Protein AF-A0A8H3MHK2-F1 (afdb_monomer)

Solvent-accessible surface area (backbone atoms only — not comparable to full-atom values): 34998 Å² total; per-residue (Å²): 134,81,76,45,65,69,56,54,55,50,52,51,35,65,64,42,90,50,75,88,67,29,65,51,75,66,56,52,50,52,53,52,45,52,62,60,56,69,75,76,45,82,77,65,49,65,69,51,60,75,76,54,58,72,66,61,53,51,50,54,53,50,53,48,52,46,55,71,69,40,86,81,88,77,74,94,71,79,96,74,89,84,78,75,95,82,77,90,82,91,84,87,87,88,83,93,84,75,86,73,73,73,72,70,78,79,75,81,85,88,84,83,90,86,86,91,67,88,67,56,64,64,50,50,58,50,51,51,52,49,50,50,52,51,51,54,50,52,52,49,54,49,50,51,51,50,52,52,51,53,51,52,52,54,52,50,52,53,50,52,53,50,49,54,50,51,51,51,52,50,51,52,51,53,50,54,51,49,55,51,52,51,54,50,50,53,52,49,52,52,49,52,51,52,52,52,51,53,51,50,51,52,51,53,50,52,53,53,51,50,53,50,50,54,51,48,52,53,50,51,53,50,51,51,55,49,52,53,51,52,50,52,52,50,50,54,53,49,53,53,46,54,52,51,52,50,54,52,49,54,52,48,54,52,51,52,50,52,49,53,50,53,52,51,52,51,52,50,51,53,54,50,51,56,50,51,52,52,51,51,52,52,51,52,51,50,54,54,50,53,51,52,52,54,51,52,51,51,53,51,53,48,54,51,48,50,52,51,45,53,52,45,49,56,52,42,52,60,47,38,75,73,46,79,81,75,87,88,87,87,84,86,88,86,83,91,78,93,71,90,70,94,62,66,85,82,65,44,71,67,54,53,52,48,50,46,49,51,48,48,50,54,53,75,37,73,87,63,94,54,55,51,68,38,64,69,57,52,52,52,51,33,55,75,67,72,49,89,75,80,84,86,44,76,79,83,37,40,70,60,54,50,48,53,49,52,48,52,53,51,54,50,50,51,54,51,50,57,56,50,59,72,43,67,91,50,95,87,27,54,65,27,44,52,52,52,51,51,51,52,52,46,53,52,47,52,47,45,56,74,76,44,101,68,67,49,69,56,47,53,52,47,49,53,51,51,52,54,53,50,50,54,49,39,75,76,58,46,81,44,63,40,77,48,83,89,79,40,72,42,70,22,67,65,52,52,50,50,31,52,53,51,47,55,52,46,58,68,45,34,47,71,76,48,73,74,60,45,58,59,37,59,54,45,42,49,55,48,53,50,54,53,59,52,56,54,65,67,68,74,76,87,75,95,52,98,83,52,90,66,54,60,60,60,82,68,73,83,75,77,84,80,80,70,89,89,50,100,80,77,80,84,83,88,73,86,67,82,61,76,57,81,123

Foldseek 3Di:
DDDQPVVVVLVVQCVPPDPVSRDDPVVVVVVVCLLVVVVPDPVVPPVVVVVDDPVVVVVSVVSSVSVVPPDDPDDPDDDDDDDDPPDDDDDDDDDDDDPPPVVPVPPPDDDDDDDDDPPVVVVVVVVVVVVVVVVVVVVVVVVVVVVVVVVVVVVVVVVVVVVVVVVVVVVVVVVVVVVVVVVVVVVVVVVVVVVVVVVVVVVVVVVVVVVVVVVVVVVVVVVVVVVVVVVVVVVVVVVVVVVVVVVVVVVVVVVVVVVVVVVVVVVVVVVVVVVVVVVVVVVVVVVVVVVVVVVVVVVVVVVVVVVVVVVVVVVVVVCCVVVVPDDDDDDDDDDDDDDDDPPPPPPDLPVLVVVLVVLLDCLLNDPPDQKDFDVVVLVVLCVVVVHPDDDPDCVVCVVVSSLSSSVVLLVLLVVLVVVLLVDDDDPLSVLSVLVVVLVVVLVVLVVCLVPDDDDVVVSVVVNVVSLVVSLVCCLVPNQAFDQDPPRDTHGRPSLVVSLVVSLVVSVVGMDGNDPVSSVVSSVSSSVSSSSSVSSQRVPPPDDPDPVCPQWTFPWDPDDDDDDDPPDPPDDDDDDGDGDTDGD

Sequence (583 aa):
MDTPQCYIDLMKRCWDDDPLKRPSASEVLDIIKKWIFYSYDNKINEELKRKMNEEELKRNIMDIKEFINAPIGFGYDDFSDQSDSEACYTSRLLNFTSKDLNGILEGSLKLKFLQKDKSVEKQLFKLERIAETYYQSSQNELKEKQFAYQNIQMELINLQQRNSQFEQDNQNLEFNLTVQTEEFAEKENTLQVQITNLQNEKQALANNLAKQLEQNELTTQQFQNQINRLNQEKNSLQDQLIQKETNIQELKDQYENQLIQSQNNHKQMKDENLQLEKVAKTYYQSSQNELKEIQIELQQSKKENDNLYQKNVKLVNQLENLFHQNALPNNELSNYQLGDSNQSYGMDLYNDISILNYSLEKYITDLNQDVIINIEEIKKLLLVYECSTKISSQKDDQLLIQAVLQRYIIETIISHATGYFKSSGQHYHLESDIIKEASSLSKLLINISKYRTGNDKITHAALTKLRKQIYLVLNNCGFANVYGENNTTYEHPFIADCKKKLNNIMNGLRVVVKDQEKIAVENLAATIILDKIFMEKNNLEDIDDEENMYMYVDLCYFPLIGKDLTSDDQKVYIPAKVIVRKI

Radius of gyration: 87.5 Å; Cα contacts (8 Å, |Δi|>4): 209; chains: 1; bounding box: 164×95×257 Å

Organism: NCBI:txid94130

pLDDT: mean 71.97, std 21.06, range [25.48, 98.0]

Secondary structure (DSSP, 8-state):
----HHHHHHHHHHT-SSTTTSPPHHHHHHHHHHHHHTTT-TTTHHHHHTTS-HHHHHHHHHHHHHHHTS--------------TT-----PPP----STTTTSTTSS---------TTHHHHHHHHHHHHHHHHHHHHHHHHHHHHHHHHHHHHHHHHHHHHHHHHHHHHHHHHHHHHHHHHHHHHHHHHHHHHHHHHHHHHHHHHHHHHHHHHHHHHHHHHHHHHHHHHHHHHHHHHHHHHHHHHHHHHHHHHHHHHHHHHHHHHHHHHHHHHHHHHHHHHHHHHHHHHHHHHHHHHHHHHHHHHHHHHHHHHHHHHHHHHTT-------------------TTS-HHHHHHHHHHHHHHHH---SSSEEE-HHHHHHHHHHTT--PPP--TTTTHHHHHHHHHHHHHHHHHHHHHHHTT--SSTT-HHHHHHHHHHHHHHHHHHHHHHS-S-HHHHHHHHHHHHHHHHHHHHHHTTPPEE-GGG-EE--HHHHHHHHHHHHHHHHHEEES-HHHHHHHHHHHHHHHHHHHHHHHH--S----TT-TT--B---------S-TTSSS----------B---

Structure (mmCIF, N/CA/C/O backbone):
data_AF-A0A8H3MHK2-F1
#
_entry.id   AF-A0A8H3MHK2-F1
#
loop_
_atom_site.group_PDB
_atom_site.id
_atom_site.type_symbol
_atom_site.label_atom_id
_atom_site.label_alt_id
_atom_site.label_comp_id
_atom_site.label_asym_id
_atom_site.label_entity_id
_atom_site.label_seq_id
_atom_site.pdbx_PDB_ins_code
_atom_site.Cartn_x
_atom_site.Cartn_y
_atom_site.Cartn_z
_atom_site.occupancy
_atom_site.B_iso_or_equiv
_atom_site.auth_seq_id
_atom_site.auth_comp_id
_atom_site.auth_asym_id
_atom_site.auth_atom_id
_atom_site.pdbx_PDB_model_num
ATOM 1 N N . MET A 1 1 ? -78.264 -27.177 70.716 1.00 46.78 1 MET A N 1
ATOM 2 C CA . MET A 1 1 ? -76.856 -26.969 71.099 1.00 46.78 1 MET A CA 1
ATOM 3 C C . MET A 1 1 ? -76.160 -28.282 70.855 1.00 46.78 1 MET A C 1
ATOM 5 O O . MET A 1 1 ? -76.601 -29.277 71.418 1.00 46.78 1 MET A O 1
ATOM 9 N N . ASP A 1 2 ? -75.159 -28.290 69.986 1.00 58.34 2 ASP A N 1
ATOM 10 C CA . ASP A 1 2 ? -74.443 -29.514 69.638 1.00 58.34 2 ASP A CA 1
ATOM 11 C C . ASP A 1 2 ? -73.336 -29.724 70.675 1.00 58.34 2 ASP A C 1
ATOM 13 O O . ASP A 1 2 ? -72.392 -28.941 70.763 1.00 58.34 2 ASP A O 1
ATOM 17 N N . THR A 1 3 ? -73.508 -30.724 71.543 1.00 67.12 3 THR A N 1
ATOM 18 C CA . THR A 1 3 ? -72.486 -31.117 72.520 1.00 67.12 3 THR A CA 1
ATOM 19 C C . THR A 1 3 ? -71.272 -31.670 71.765 1.00 67.12 3 THR A C 1
ATOM 21 O O . THR A 1 3 ? -71.468 -32.579 70.957 1.00 67.12 3 THR A O 1
ATOM 24 N N . PRO A 1 4 ? -70.040 -31.181 72.021 1.00 73.69 4 PRO A N 1
ATOM 25 C CA . PRO A 1 4 ? -68.843 -31.653 71.324 1.00 73.69 4 PRO A CA 1
ATOM 26 C C . PRO A 1 4 ? -68.690 -33.175 71.387 1.00 73.69 4 PRO A C 1
ATOM 28 O O . PRO A 1 4 ? -68.877 -33.781 72.451 1.00 73.69 4 PRO A O 1
ATOM 31 N N . GLN A 1 5 ? -68.315 -33.797 70.270 1.00 73.19 5 GLN A N 1
ATOM 32 C CA . GLN A 1 5 ? -68.255 -35.254 70.147 1.00 73.19 5 GLN A CA 1
ATOM 33 C C . GLN A 1 5 ? -67.268 -35.876 71.147 1.00 73.19 5 GLN A C 1
ATOM 35 O O . GLN A 1 5 ? -67.560 -36.913 71.744 1.00 73.19 5 GLN A O 1
ATOM 40 N N . CYS A 1 6 ? -66.156 -35.192 71.432 1.00 75.25 6 CYS A N 1
ATOM 41 C CA . CYS A 1 6 ? -65.166 -35.606 72.430 1.00 75.25 6 CYS A CA 1
ATOM 42 C C . CYS A 1 6 ? -65.748 -35.721 73.855 1.00 75.25 6 CYS A C 1
ATOM 44 O O . CYS A 1 6 ? -65.363 -36.612 74.620 1.00 75.25 6 CYS A O 1
ATOM 46 N N . TYR A 1 7 ? -66.722 -34.872 74.205 1.00 80.44 7 TYR A N 1
ATOM 47 C CA . TYR A 1 7 ? -67.425 -34.934 75.485 1.00 80.44 7 TYR A CA 1
ATOM 48 C C . TYR A 1 7 ? -68.434 -36.085 75.507 1.00 80.44 7 TYR A C 1
ATOM 50 O O . TYR A 1 7 ? -68.502 -36.820 76.491 1.00 80.44 7 TYR A O 1
ATOM 58 N N . ILE A 1 8 ? -69.175 -36.288 74.411 1.00 80.50 8 ILE A N 1
ATOM 59 C CA . ILE A 1 8 ? -70.118 -37.409 74.268 1.00 80.50 8 ILE A CA 1
ATOM 60 C C . ILE A 1 8 ? -69.383 -38.752 74.383 1.00 80.50 8 ILE A C 1
ATOM 62 O O . ILE A 1 8 ? -69.857 -39.661 75.065 1.00 80.50 8 ILE A O 1
ATOM 66 N N . ASP A 1 9 ? -68.215 -38.884 73.758 1.00 83.38 9 ASP A N 1
ATOM 67 C CA . ASP A 1 9 ? -67.431 -40.120 73.783 1.00 83.38 9 ASP A CA 1
ATOM 68 C C . ASP A 1 9 ? -66.818 -40.383 75.167 1.00 83.38 9 ASP A C 1
ATOM 70 O O . ASP A 1 9 ? -66.818 -41.526 75.636 1.00 83.38 9 ASP A O 1
ATOM 74 N N . LEU A 1 10 ? -66.369 -39.337 75.875 1.00 85.31 10 LEU A N 1
ATOM 75 C CA . LEU A 1 10 ? -65.944 -39.454 77.274 1.00 85.31 10 LEU A CA 1
ATOM 76 C C . LEU A 1 10 ? -67.116 -39.851 78.184 1.00 85.31 10 LEU A C 1
ATOM 78 O O . LEU A 1 10 ? -66.976 -40.754 79.007 1.00 85.31 10 LEU A O 1
ATOM 82 N N . MET A 1 11 ? -68.281 -39.227 78.005 1.00 86.25 11 MET A N 1
ATOM 83 C CA . MET A 1 11 ? -69.500 -39.519 78.759 1.00 86.25 11 MET A CA 1
ATOM 84 C C . MET A 1 11 ? -69.950 -40.975 78.565 1.00 86.25 11 MET A C 1
ATOM 86 O O . MET A 1 11 ? -70.217 -41.668 79.546 1.00 86.25 11 MET A O 1
ATOM 90 N N . LYS A 1 12 ? -69.945 -41.479 77.323 1.00 86.19 12 LYS A N 1
ATOM 91 C CA . LYS A 1 12 ? -70.241 -42.889 77.018 1.00 86.19 12 LYS A CA 1
ATOM 92 C C . LYS A 1 12 ? -69.265 -43.846 77.700 1.00 86.19 12 LYS A C 1
ATOM 94 O O . LYS A 1 12 ? -69.699 -44.861 78.229 1.00 86.19 12 LYS A O 1
ATOM 99 N N . ARG A 1 13 ? -67.969 -43.516 77.743 1.00 85.06 13 ARG A N 1
ATOM 100 C CA . ARG A 1 13 ? -66.964 -44.320 78.465 1.00 85.06 13 ARG A CA 1
ATOM 101 C C . ARG A 1 13 ? -67.196 -44.320 79.978 1.00 85.06 13 ARG A C 1
ATOM 103 O O . ARG A 1 13 ? -67.016 -45.349 80.618 1.00 85.06 13 ARG A O 1
ATOM 110 N N . CYS A 1 14 ? -67.615 -43.197 80.558 1.00 86.56 14 CYS A N 1
ATOM 111 C CA . CYS A 1 14 ? -67.962 -43.109 81.983 1.00 86.56 14 CYS A CA 1
ATOM 112 C C . CYS A 1 14 ? -69.223 -43.914 82.348 1.00 86.56 14 CYS A C 1
ATOM 114 O O . CYS A 1 14 ? -69.367 -44.337 83.496 1.00 86.56 14 CYS A O 1
ATOM 116 N N . TRP A 1 15 ? -70.111 -44.141 81.378 1.00 86.31 15 TRP A N 1
ATOM 117 C CA . TRP A 1 15 ? -71.356 -44.899 81.525 1.00 86.31 15 TRP A CA 1
ATOM 118 C C . TRP A 1 15 ? -71.308 -46.319 80.945 1.00 86.31 15 TRP A C 1
ATOM 120 O O . TRP A 1 15 ? -72.359 -46.928 80.774 1.00 86.31 15 TRP A O 1
ATOM 130 N N . ASP A 1 16 ? -70.125 -46.876 80.672 1.00 87.81 16 ASP A N 1
ATOM 131 C CA . ASP A 1 16 ? -70.013 -48.265 80.207 1.00 87.81 16 ASP A CA 1
ATOM 132 C C . ASP A 1 16 ? -70.542 -49.235 81.283 1.00 87.81 16 ASP A C 1
ATOM 134 O O . ASP A 1 16 ? -70.227 -49.091 82.465 1.00 87.81 16 ASP A O 1
ATOM 138 N N . ASP A 1 17 ? -71.367 -50.217 80.923 1.00 84.19 17 ASP A N 1
ATOM 139 C CA . ASP A 1 17 ? -71.911 -51.182 81.889 1.00 84.19 17 ASP A CA 1
ATOM 140 C C . ASP A 1 17 ? -70.814 -52.063 82.517 1.00 84.19 17 ASP A C 1
ATOM 142 O O . ASP A 1 17 ? -70.982 -52.532 83.644 1.00 84.19 17 ASP A O 1
ATOM 146 N N . ASP A 1 18 ? -69.676 -52.243 81.832 1.00 82.31 18 ASP A N 1
ATOM 147 C CA . ASP A 1 18 ? -68.496 -52.947 82.338 1.00 82.31 18 ASP A CA 1
ATOM 148 C C . ASP A 1 18 ? -67.613 -52.006 83.190 1.00 82.31 18 ASP A C 1
ATOM 150 O O . ASP A 1 18 ? -66.976 -51.089 82.653 1.00 82.31 18 ASP A O 1
ATOM 154 N N . PRO A 1 19 ? -67.494 -52.225 84.518 1.00 82.88 19 PRO A N 1
ATOM 155 C CA . PRO A 1 19 ? -66.702 -51.364 85.396 1.00 82.88 19 PRO A CA 1
ATOM 156 C C . PRO A 1 19 ? -65.215 -51.289 85.028 1.00 82.88 19 PRO A C 1
ATOM 158 O O . PRO A 1 19 ? -64.564 -50.315 85.394 1.00 82.88 19 PRO A O 1
ATOM 161 N N . LEU A 1 20 ? -64.673 -52.286 84.315 1.00 80.00 20 LEU A N 1
ATOM 162 C CA . LEU A 1 20 ? -63.270 -52.304 83.884 1.00 80.00 20 LEU A CA 1
ATOM 163 C C . LEU A 1 20 ? -63.011 -51.433 82.650 1.00 80.00 20 LEU A C 1
ATOM 165 O O . LEU A 1 20 ? -61.864 -51.081 82.381 1.00 80.00 20 LEU A O 1
ATOM 169 N N . LYS A 1 21 ? -64.060 -51.088 81.894 1.00 82.19 21 LYS A N 1
ATOM 170 C CA . LYS A 1 21 ? -63.974 -50.196 80.727 1.00 82.19 21 LYS A CA 1
ATOM 171 C C . LYS A 1 21 ? -64.205 -48.732 81.084 1.00 82.19 21 LYS A C 1
ATOM 173 O O . LYS A 1 21 ? -63.871 -47.850 80.287 1.00 82.19 21 LYS A O 1
ATOM 178 N N . ARG A 1 22 ? -64.743 -48.467 82.279 1.00 87.75 22 ARG A N 1
ATOM 179 C CA . ARG A 1 22 ? -64.905 -47.108 82.792 1.00 87.75 22 ARG A CA 1
ATOM 180 C C . ARG A 1 22 ? -63.541 -46.501 83.112 1.00 87.75 22 ARG A C 1
ATOM 182 O O . ARG A 1 22 ? -62.745 -47.134 83.805 1.00 87.75 22 ARG A O 1
ATOM 189 N N . PRO A 1 23 ? -63.269 -45.266 82.670 1.00 87.50 23 PRO A N 1
ATOM 190 C CA . PRO A 1 23 ? -62.086 -44.552 83.110 1.00 87.50 23 PRO A CA 1
ATOM 191 C C . PRO A 1 23 ? -62.202 -44.229 84.605 1.00 87.50 23 PRO A C 1
ATOM 193 O O . PRO A 1 23 ? -63.279 -43.927 85.125 1.00 87.50 23 PRO A O 1
ATOM 196 N N . SER A 1 24 ? -61.076 -44.264 85.305 1.00 86.00 24 SER A N 1
ATOM 197 C CA . SER A 1 24 ? -60.976 -43.793 86.683 1.00 86.00 24 SER A CA 1
ATOM 198 C C . SER A 1 24 ? -61.178 -42.276 86.770 1.00 86.00 24 SER A C 1
ATOM 200 O O . SER A 1 24 ? -60.934 -41.535 85.817 1.00 86.00 24 SER A O 1
ATOM 202 N N . ALA A 1 25 ? -61.554 -41.779 87.953 1.00 82.38 25 ALA A N 1
ATOM 203 C CA . ALA A 1 25 ? -61.693 -40.338 88.182 1.00 82.38 25 ALA 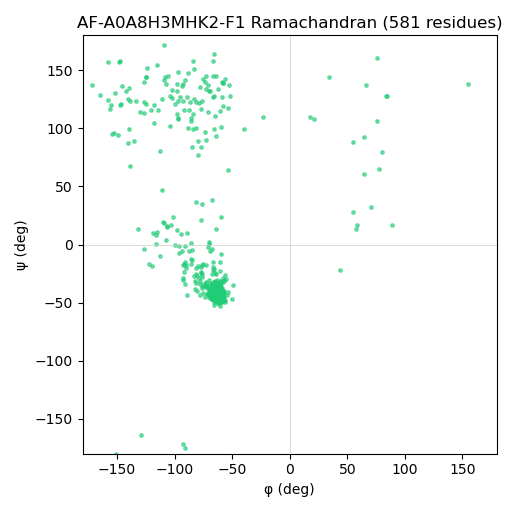A CA 1
ATOM 204 C C . ALA A 1 25 ? -60.394 -39.557 87.885 1.00 82.38 25 ALA A C 1
ATOM 206 O O . ALA A 1 25 ? -60.457 -38.417 87.430 1.00 82.38 25 ALA A O 1
ATOM 207 N N . SER A 1 26 ? -59.223 -40.178 88.089 1.00 75.81 26 SER A N 1
ATOM 208 C CA . SER A 1 26 ? -57.928 -39.584 87.732 1.00 75.81 26 SER A CA 1
ATOM 209 C C . SER A 1 26 ? -57.758 -39.460 86.219 1.00 75.81 26 SER A C 1
ATOM 211 O O . SER A 1 26 ? -57.356 -38.406 85.742 1.00 75.81 26 SER A O 1
ATOM 213 N N . GLU A 1 27 ? -58.109 -40.495 85.452 1.00 79.19 27 GLU A N 1
ATOM 214 C CA . GLU A 1 27 ? -58.007 -40.467 83.987 1.00 79.19 27 GLU A CA 1
ATOM 215 C C . GLU A 1 27 ? -58.971 -39.450 83.371 1.00 79.19 27 GLU A C 1
ATOM 217 O O . GLU A 1 27 ? -58.597 -38.724 82.453 1.00 79.19 27 GLU A O 1
ATOM 222 N N . VAL A 1 28 ? -60.194 -39.348 83.902 1.00 84.25 28 VAL A N 1
ATOM 223 C CA . VAL A 1 28 ? -61.163 -38.317 83.495 1.00 84.25 28 VAL A CA 1
ATOM 224 C C . VAL A 1 28 ? -60.606 -36.919 83.771 1.00 84.25 28 VAL A C 1
ATOM 226 O O . VAL A 1 28 ? -60.647 -36.051 82.898 1.00 84.25 28 VAL A O 1
ATOM 229 N N . LEU A 1 29 ? -60.044 -36.705 84.964 1.00 80.56 29 LEU A N 1
ATOM 230 C CA . LEU A 1 29 ? -59.431 -35.435 85.338 1.00 80.56 29 LEU A CA 1
ATOM 231 C C . LEU A 1 29 ? -58.246 -35.088 84.428 1.00 80.56 29 LEU A C 1
ATOM 233 O O . LEU A 1 29 ? -58.112 -33.934 84.032 1.00 80.56 29 LEU A O 1
ATOM 237 N N . ASP A 1 30 ? -57.414 -36.062 84.065 1.00 77.50 30 ASP A N 1
ATOM 238 C CA . ASP A 1 30 ? -56.274 -35.851 83.172 1.00 77.50 30 ASP A CA 1
ATOM 239 C C . ASP A 1 30 ? -56.712 -35.525 81.737 1.00 77.50 30 ASP A C 1
ATOM 241 O O . ASP A 1 30 ? -56.092 -34.680 81.089 1.00 77.50 30 ASP A O 1
ATOM 245 N N . ILE A 1 31 ? -57.800 -36.129 81.246 1.00 80.94 31 ILE A N 1
ATOM 246 C CA . ILE A 1 31 ? -58.398 -35.802 79.940 1.00 80.94 31 ILE A CA 1
ATOM 247 C C . ILE A 1 31 ? -58.920 -34.359 79.937 1.00 80.94 31 ILE A C 1
ATOM 249 O O . ILE A 1 31 ? -58.571 -33.579 79.053 1.00 80.94 31 ILE A O 1
ATOM 253 N N . ILE A 1 32 ? -59.682 -33.970 80.962 1.00 81.56 32 ILE A N 1
ATOM 254 C CA . ILE A 1 32 ? -60.238 -32.613 81.068 1.00 81.56 32 ILE A CA 1
ATOM 255 C C . ILE A 1 32 ? -59.123 -31.577 81.264 1.00 81.56 32 ILE A C 1
ATOM 257 O O . ILE A 1 32 ? -59.134 -30.525 80.627 1.00 81.56 32 ILE A O 1
ATOM 261 N N . LYS A 1 33 ? -58.110 -31.875 82.088 1.00 74.38 33 LYS A N 1
ATOM 262 C CA . LYS A 1 33 ? -56.927 -31.017 82.241 1.00 74.38 33 LYS A CA 1
ATOM 263 C C . LYS A 1 33 ? -56.196 -30.835 80.917 1.00 74.38 33 LYS A C 1
ATOM 265 O O . LYS A 1 33 ? -55.774 -29.722 80.630 1.00 74.38 33 LYS A O 1
ATOM 270 N N . LYS A 1 34 ? -56.064 -31.881 80.095 1.00 70.50 34 LYS A N 1
ATOM 271 C CA . LYS A 1 34 ? -55.480 -31.743 78.753 1.00 70.50 34 LYS A CA 1
ATOM 272 C C . LYS A 1 34 ? -56.299 -30.786 77.887 1.00 70.50 34 LYS A C 1
ATOM 274 O O . LYS A 1 34 ? -55.699 -29.968 77.208 1.00 70.50 34 LYS A O 1
ATOM 279 N N . TRP A 1 35 ? -57.628 -30.809 77.951 1.00 74.81 35 TRP A N 1
ATOM 280 C CA . TRP A 1 35 ? -58.451 -29.841 77.215 1.00 74.81 35 TRP A CA 1
ATOM 281 C C . TRP A 1 35 ? -58.280 -28.400 77.720 1.00 74.81 35 TRP A C 1
ATOM 283 O O . TRP A 1 35 ? -58.156 -27.487 76.910 1.00 74.81 35 TRP A O 1
ATOM 293 N N . ILE A 1 36 ? -58.209 -28.197 79.042 1.00 65.69 36 ILE A N 1
ATOM 294 C CA . ILE A 1 36 ? -58.132 -26.864 79.668 1.00 65.69 36 ILE A CA 1
ATOM 295 C C . ILE A 1 36 ? -56.723 -26.248 79.580 1.00 65.69 36 ILE A C 1
ATOM 297 O O . ILE A 1 36 ? -56.578 -25.066 79.282 1.00 65.69 36 ILE A O 1
ATOM 301 N N . PHE A 1 37 ? -55.663 -27.020 79.838 1.00 61.06 37 PHE A N 1
ATOM 302 C CA . PHE A 1 37 ? -54.293 -26.495 79.933 1.00 61.06 37 PHE A CA 1
ATOM 303 C C . PHE A 1 37 ? -53.571 -26.384 78.580 1.00 61.06 37 PHE A C 1
ATOM 305 O O . PHE A 1 37 ? -52.601 -25.636 78.482 1.00 61.06 37 PHE A O 1
ATOM 312 N N . TYR A 1 38 ? -54.044 -27.051 77.517 1.00 58.38 38 TYR A N 1
ATOM 313 C CA . TYR A 1 38 ? -53.497 -26.845 76.166 1.00 58.38 38 TYR A CA 1
ATOM 314 C C . TYR A 1 38 ? -53.905 -25.500 75.540 1.00 58.38 38 TYR A C 1
ATOM 316 O O . TYR A 1 38 ? -53.255 -25.067 74.589 1.00 58.38 38 TYR A O 1
ATOM 324 N N . SER A 1 39 ? -54.950 -24.829 76.045 1.00 55.81 39 SER A N 1
ATOM 325 C CA . SER A 1 39 ? -55.466 -23.588 75.449 1.00 55.81 39 SER A CA 1
ATOM 326 C C . SER A 1 39 ? -54.893 -22.295 76.045 1.00 55.81 39 SER A C 1
ATOM 328 O O . SER A 1 39 ? -55.193 -21.230 75.515 1.00 55.81 39 SER A O 1
ATOM 330 N N . TYR A 1 40 ? -54.080 -22.353 77.110 1.00 46.81 40 TYR A N 1
ATOM 331 C CA . TYR A 1 40 ? -53.636 -21.146 77.831 1.00 46.81 40 TYR A CA 1
ATOM 332 C C . TYR A 1 40 ? -52.118 -20.975 78.012 1.00 46.81 40 TYR A C 1
ATOM 334 O O . TYR A 1 40 ? -51.709 -19.919 78.488 1.00 46.81 40 TYR A O 1
ATOM 342 N N . ASP A 1 41 ? -51.265 -21.925 77.600 1.00 44.91 41 ASP A N 1
ATOM 343 C CA . ASP A 1 41 ? -49.820 -21.814 77.861 1.00 44.91 41 ASP A CA 1
ATOM 344 C C . ASP A 1 41 ? -48.928 -22.262 76.681 1.00 44.91 41 ASP A C 1
ATOM 346 O O . ASP A 1 41 ? -48.657 -23.445 76.460 1.00 44.91 41 ASP A O 1
ATOM 350 N N . ASN A 1 42 ? -48.425 -21.296 75.901 1.00 53.50 42 ASN A N 1
ATOM 351 C CA . ASN A 1 42 ? -47.567 -21.547 74.732 1.00 53.50 42 ASN A CA 1
ATOM 352 C C . ASN A 1 42 ? -46.184 -22.137 75.086 1.00 53.50 42 ASN A C 1
ATOM 354 O O . ASN A 1 42 ? -45.508 -22.663 74.201 1.00 53.50 42 ASN A O 1
ATOM 358 N N . LYS A 1 43 ? -45.752 -22.092 76.356 1.00 48.38 43 LYS A N 1
ATOM 359 C CA . LYS A 1 43 ? -44.437 -22.606 76.789 1.00 48.38 43 LYS A CA 1
ATOM 360 C C . LYS A 1 43 ? -44.407 -24.114 77.060 1.00 48.38 43 LYS A C 1
ATOM 362 O O . LYS A 1 43 ? -43.362 -24.728 76.873 1.00 48.38 43 LYS A O 1
ATOM 367 N N . ILE A 1 44 ? -45.538 -24.725 77.422 1.00 46.72 44 ILE A N 1
ATOM 368 C CA . ILE A 1 44 ? -45.661 -26.184 77.640 1.00 46.72 44 ILE A CA 1
ATOM 369 C C . ILE A 1 44 ? -45.683 -26.954 76.296 1.00 46.72 44 ILE A C 1
ATOM 371 O O . ILE A 1 44 ? -45.417 -28.156 76.228 1.00 46.72 44 ILE A O 1
ATOM 375 N N . ASN A 1 45 ? -45.930 -26.239 75.195 1.00 55.12 45 ASN A N 1
ATOM 376 C CA . ASN A 1 45 ? -46.188 -26.791 73.866 1.00 55.12 45 ASN A CA 1
ATOM 377 C C . ASN A 1 45 ? -44.932 -27.371 73.172 1.00 55.12 45 ASN A C 1
ATOM 379 O O . ASN A 1 45 ? -45.026 -28.360 72.452 1.00 55.12 45 ASN A O 1
ATOM 383 N N . GLU A 1 46 ? -43.733 -26.824 73.399 1.00 55.09 46 GLU A N 1
ATOM 384 C CA . GLU A 1 46 ? -42.511 -27.278 72.699 1.00 55.09 46 GLU A CA 1
ATOM 385 C C . GLU A 1 46 ? -41.925 -28.589 73.255 1.00 55.09 46 GLU A C 1
ATOM 387 O O . GLU A 1 46 ? -41.374 -29.400 72.506 1.00 55.09 46 GLU A O 1
ATOM 392 N N . GLU A 1 47 ? -42.072 -28.852 74.556 1.00 52.16 47 GLU A N 1
ATOM 393 C CA . GLU A 1 47 ? -41.521 -30.062 75.182 1.00 52.16 47 GLU A CA 1
ATOM 394 C C . GLU A 1 47 ? -42.431 -31.291 74.986 1.00 52.16 47 GLU A C 1
ATOM 396 O O . GLU A 1 47 ? -41.941 -32.410 74.814 1.00 52.16 47 GLU A O 1
ATOM 401 N N . LEU A 1 48 ? -43.754 -31.085 74.916 1.00 53.75 48 LEU A N 1
ATOM 402 C CA . LEU A 1 48 ? -44.734 -32.134 74.603 1.00 53.75 48 LEU A CA 1
ATOM 403 C C . LEU A 1 48 ? -44.758 -32.499 73.109 1.00 53.75 48 LEU A C 1
ATOM 405 O O . LEU A 1 48 ? -44.851 -33.686 72.785 1.00 53.75 48 LEU A O 1
ATOM 409 N N . LYS A 1 49 ? -44.560 -31.529 72.198 1.00 56.84 49 LYS A N 1
ATOM 410 C CA . LYS A 1 49 ? -44.392 -31.779 70.747 1.00 56.84 49 LYS A CA 1
ATOM 411 C C . LYS A 1 49 ? -43.265 -32.764 70.432 1.00 56.84 49 LYS A C 1
ATOM 413 O O . LYS A 1 49 ? -43.341 -33.479 69.441 1.00 56.84 49 LYS A O 1
ATOM 418 N N . ARG A 1 50 ? -42.224 -32.821 71.270 1.00 55.22 50 ARG A N 1
ATOM 419 C CA . ARG A 1 50 ? -41.092 -33.747 71.101 1.00 55.22 50 ARG A CA 1
ATOM 420 C C . ARG A 1 50 ? -41.397 -35.197 71.490 1.00 55.22 50 ARG A C 1
ATOM 422 O O . ARG A 1 50 ? -40.625 -36.072 71.111 1.00 55.22 50 ARG A O 1
ATOM 429 N N . LYS A 1 51 ? -42.465 -35.459 72.255 1.00 55.25 51 LYS A N 1
ATOM 430 C CA . LYS A 1 51 ? -42.771 -36.788 72.823 1.00 55.25 51 LYS A CA 1
ATOM 431 C C . LYS A 1 51 ? -44.030 -37.455 72.254 1.00 55.25 51 LYS A C 1
ATOM 433 O O . LYS A 1 51 ? -44.230 -38.634 72.521 1.00 55.25 51 LYS A O 1
ATOM 438 N N . MET A 1 52 ? -44.850 -36.744 71.478 1.00 55.16 52 MET A N 1
ATOM 439 C CA . MET A 1 52 ? -46.074 -37.273 70.859 1.00 55.16 52 MET A CA 1
ATOM 440 C C . MET A 1 52 ? -45.925 -37.434 69.343 1.00 55.16 52 MET A C 1
ATOM 442 O O . MET A 1 52 ? -45.338 -36.600 68.659 1.00 55.16 52 MET A O 1
ATOM 446 N N . ASN A 1 53 ? -46.500 -38.504 68.808 1.00 56.56 53 ASN A N 1
ATOM 447 C CA . ASN A 1 53 ? -46.583 -38.797 67.384 1.00 56.56 53 ASN A CA 1
ATOM 448 C C . ASN A 1 53 ? -47.601 -37.870 66.698 1.00 56.56 53 ASN A C 1
ATOM 450 O O . ASN A 1 53 ? -48.637 -37.506 67.256 1.00 56.56 53 ASN A O 1
ATOM 454 N N . GLU A 1 54 ? -47.301 -37.503 65.453 1.00 53.88 54 GLU A N 1
ATOM 455 C CA . GLU A 1 54 ? -47.975 -36.430 64.711 1.00 53.88 54 GLU A CA 1
ATOM 456 C C . GLU A 1 54 ? -49.496 -36.636 64.551 1.00 53.88 54 GLU A C 1
ATOM 458 O O . GLU A 1 54 ? -50.256 -35.670 64.504 1.00 53.88 54 GLU A O 1
ATOM 463 N N . GLU A 1 55 ? -49.964 -37.888 64.518 1.00 59.69 55 GLU A N 1
ATOM 464 C CA . GLU A 1 55 ? -51.395 -38.214 64.449 1.00 59.69 55 GLU A CA 1
ATOM 465 C C . GLU A 1 55 ? -52.151 -37.963 65.758 1.00 59.69 55 GLU A C 1
ATOM 467 O O . GLU A 1 55 ? -53.309 -37.548 65.734 1.00 59.69 55 GLU A O 1
ATOM 472 N N . GLU A 1 56 ? -51.513 -38.195 66.905 1.00 60.09 56 GLU A N 1
ATOM 473 C CA . GLU A 1 56 ? -52.123 -37.976 68.220 1.00 60.09 56 GLU A CA 1
ATOM 474 C C . GLU A 1 56 ? -52.212 -36.479 68.530 1.00 60.09 56 GLU A C 1
ATOM 476 O O . GLU A 1 56 ? -53.219 -36.000 69.050 1.00 60.09 56 GLU A O 1
ATOM 481 N N . LEU A 1 57 ? -51.205 -35.716 68.093 1.00 62.38 57 LEU A N 1
ATOM 482 C CA . LEU A 1 57 ? -51.231 -34.258 68.130 1.00 62.38 57 LEU A CA 1
ATOM 483 C C . LEU A 1 57 ? -52.347 -33.690 67.237 1.00 62.38 57 LEU A C 1
ATOM 485 O O . LEU A 1 57 ? -53.073 -32.793 67.662 1.00 62.38 57 LEU A O 1
ATOM 489 N N . LYS A 1 58 ? -52.532 -34.235 66.025 1.00 61.38 58 LYS A N 1
ATOM 490 C CA . LYS A 1 58 ? -53.609 -33.813 65.109 1.00 61.38 58 LYS A CA 1
ATOM 491 C C . LYS A 1 58 ? -55.004 -34.116 65.664 1.00 61.38 58 LYS A C 1
ATOM 493 O O . LYS A 1 58 ? -55.868 -33.249 65.551 1.00 61.38 58 LYS A O 1
ATOM 498 N N . ARG A 1 59 ? -55.216 -35.281 66.294 1.00 64.94 59 ARG A N 1
ATOM 499 C CA . ARG A 1 59 ? -56.485 -35.622 66.971 1.00 64.94 59 ARG A CA 1
ATOM 500 C C . ARG A 1 59 ? -56.792 -34.664 68.123 1.00 64.94 59 ARG A C 1
ATOM 502 O O . ARG A 1 59 ? -57.839 -34.032 68.116 1.00 64.94 59 ARG A O 1
ATOM 509 N N . ASN A 1 60 ? -55.835 -34.444 69.023 1.00 61.78 60 ASN A N 1
ATOM 510 C CA . ASN A 1 60 ? -56.037 -33.551 70.168 1.00 61.78 60 ASN A CA 1
ATOM 511 C C . ASN A 1 60 ? -56.297 -32.093 69.739 1.00 61.78 60 ASN A C 1
ATOM 513 O O . ASN A 1 60 ? -57.120 -31.413 70.343 1.00 61.78 60 ASN A O 1
ATOM 517 N N . ILE A 1 61 ? -55.648 -31.608 68.671 1.00 63.81 61 ILE A N 1
ATOM 518 C CA . ILE A 1 61 ? -55.916 -30.269 68.114 1.00 63.81 61 ILE A CA 1
ATOM 519 C C . ILE A 1 61 ? -57.322 -30.182 67.494 1.00 63.81 61 ILE A C 1
ATOM 521 O O . ILE A 1 61 ? -57.945 -29.121 67.554 1.00 63.81 61 ILE A O 1
ATOM 525 N N . MET A 1 62 ? -57.821 -31.267 66.892 1.00 62.19 62 MET A N 1
ATOM 526 C CA . MET A 1 62 ? -59.167 -31.326 66.315 1.00 62.19 62 MET A CA 1
ATOM 527 C C . MET A 1 62 ? -60.241 -31.263 67.411 1.00 62.19 62 MET A C 1
ATOM 529 O O . MET A 1 62 ? -61.119 -30.405 67.331 1.00 62.19 62 MET A O 1
ATOM 533 N N . ASP A 1 63 ? -60.083 -32.049 68.480 1.00 63.16 63 ASP A N 1
ATOM 534 C CA . ASP A 1 63 ? -60.999 -32.073 69.631 1.00 63.16 63 ASP A CA 1
ATOM 535 C C . ASP A 1 63 ? -61.035 -30.724 70.380 1.00 63.16 63 ASP A C 1
ATOM 537 O O . ASP A 1 63 ? -62.093 -30.262 70.807 1.00 63.16 63 ASP A O 1
ATOM 541 N N . ILE A 1 64 ? -59.885 -30.046 70.506 1.00 63.69 64 ILE A N 1
ATOM 542 C CA . ILE A 1 64 ? -59.785 -28.718 71.142 1.00 63.69 64 ILE A CA 1
ATOM 543 C C . ILE A 1 64 ? -60.474 -27.640 70.295 1.00 63.69 64 ILE A C 1
ATOM 545 O O . ILE A 1 64 ? -61.154 -26.768 70.838 1.00 63.69 64 ILE A O 1
ATOM 549 N N . LYS A 1 65 ? -60.325 -27.678 68.964 1.00 62.53 65 LYS A N 1
ATOM 550 C CA . LYS A 1 65 ? -61.007 -26.726 68.071 1.00 62.53 65 LYS A CA 1
ATOM 551 C C . LYS A 1 65 ? -62.523 -26.893 68.109 1.00 62.53 65 LYS A C 1
ATOM 553 O O . LYS A 1 65 ? -63.232 -25.895 68.028 1.00 62.53 65 LYS A O 1
ATOM 558 N N . GLU A 1 66 ? -63.015 -28.121 68.240 1.00 62.28 66 GLU A N 1
ATOM 559 C CA . GLU A 1 66 ? -64.442 -28.398 68.416 1.00 62.28 66 GLU A CA 1
ATOM 560 C C . GLU A 1 66 ? -64.964 -27.837 69.751 1.00 62.28 66 GLU A C 1
ATOM 562 O O . GLU A 1 66 ? -66.026 -27.220 69.785 1.00 62.28 66 GLU A O 1
ATOM 567 N N . PHE A 1 67 ? -64.175 -27.949 70.826 1.00 60.34 67 PHE A N 1
ATOM 568 C CA . PHE A 1 67 ? -64.517 -27.408 72.144 1.00 60.34 67 PHE A CA 1
ATOM 569 C C . PHE A 1 67 ? -64.530 -25.868 72.190 1.00 60.34 67 PHE A C 1
ATOM 571 O O . PHE A 1 67 ? -65.448 -25.283 72.756 1.00 60.34 67 PHE A O 1
ATOM 578 N N . ILE A 1 68 ? -63.548 -25.198 71.570 1.00 59.62 68 ILE A N 1
ATOM 579 C CA . ILE A 1 68 ? -63.466 -23.722 71.534 1.00 59.62 68 ILE A CA 1
ATOM 580 C C . ILE A 1 68 ? -64.579 -23.108 70.671 1.00 59.62 68 ILE A C 1
ATOM 582 O O . ILE A 1 68 ? -65.064 -22.020 70.975 1.00 59.62 68 ILE A O 1
ATOM 586 N N . ASN A 1 69 ? -64.986 -23.790 69.598 1.00 54.06 69 ASN A N 1
ATOM 587 C CA . ASN A 1 69 ? -66.008 -23.288 68.676 1.00 54.06 69 ASN A CA 1
ATOM 588 C C . ASN A 1 69 ? -67.448 -23.596 69.125 1.00 54.06 69 ASN A C 1
ATOM 590 O O . ASN A 1 69 ? -68.392 -23.140 68.477 1.00 54.06 69 ASN A O 1
ATOM 594 N N . ALA A 1 70 ? -67.639 -24.350 70.212 1.00 54.69 70 ALA A N 1
ATOM 595 C CA . ALA A 1 70 ? -68.953 -24.546 70.808 1.00 54.69 70 ALA A CA 1
ATOM 596 C C . ALA A 1 70 ? -69.423 -23.229 71.460 1.00 54.69 70 ALA A C 1
ATOM 598 O O . ALA A 1 70 ? -68.649 -22.602 72.184 1.00 54.69 70 ALA A O 1
ATOM 599 N N . PRO A 1 71 ? -70.666 -22.769 71.222 1.00 43.06 71 PRO A N 1
ATOM 600 C CA . PRO A 1 71 ? -71.140 -21.508 71.780 1.00 43.06 71 PRO A CA 1
ATOM 601 C C . PRO A 1 71 ? -71.116 -21.557 73.312 1.00 43.06 71 PRO A C 1
ATOM 603 O O . PRO A 1 71 ? -71.847 -22.323 73.940 1.00 43.06 71 PRO A O 1
ATOM 606 N N . ILE A 1 72 ? -70.266 -20.724 73.911 1.00 42.19 72 ILE A N 1
ATOM 607 C CA . ILE A 1 72 ? -70.114 -20.609 75.358 1.00 42.19 72 ILE A CA 1
ATOM 608 C C . ILE A 1 72 ? -71.230 -19.699 75.887 1.00 42.19 72 ILE A C 1
ATOM 610 O O . ILE A 1 72 ? -71.155 -18.475 75.797 1.00 42.19 72 ILE A O 1
ATOM 614 N N . GLY A 1 73 ? -72.288 -20.296 76.432 1.00 41.53 73 GLY A N 1
ATOM 615 C CA . GLY A 1 73 ? -73.335 -19.579 77.158 1.00 41.53 73 GLY A CA 1
ATOM 616 C C . GLY A 1 73 ? -72.906 -19.257 78.589 1.00 41.53 73 GLY A C 1
ATOM 617 O O . GLY A 1 73 ? -73.354 -19.923 79.514 1.00 41.53 73 GLY A O 1
ATOM 618 N N . PHE A 1 74 ? -72.057 -18.244 78.779 1.00 31.98 74 PHE A N 1
ATOM 619 C CA . PHE A 1 74 ? -71.857 -17.604 80.086 1.00 31.98 74 PHE A CA 1
ATOM 620 C C . PHE A 1 74 ? -72.386 -16.171 80.034 1.00 31.98 74 PHE A C 1
ATOM 622 O O . PHE A 1 74 ? -71.638 -15.214 79.858 1.00 31.98 74 PHE A O 1
ATOM 629 N N . GLY A 1 75 ? -73.704 -16.039 80.177 1.00 30.36 75 GLY A N 1
ATOM 630 C CA . GLY A 1 75 ? -74.311 -14.814 80.678 1.00 30.36 75 GLY A CA 1
ATOM 631 C C . GLY A 1 75 ? -74.308 -14.878 82.200 1.00 30.36 75 GLY A C 1
ATOM 632 O O . GLY A 1 75 ? -75.068 -15.644 82.784 1.00 30.36 75 GLY A O 1
ATOM 633 N N . TYR A 1 76 ? -73.436 -14.102 82.840 1.00 35.09 76 TYR A N 1
ATOM 634 C CA . TYR A 1 76 ? -73.729 -13.605 84.179 1.00 35.09 76 TYR A CA 1
ATOM 635 C C . TYR A 1 76 ? -74.791 -12.528 83.996 1.00 35.09 76 TYR A C 1
ATOM 637 O O . TYR A 1 76 ? -74.428 -11.400 83.705 1.00 35.09 76 TYR A O 1
ATOM 645 N N . ASP A 1 77 ? -76.062 -12.917 84.045 1.00 34.38 77 ASP A N 1
ATOM 646 C CA . ASP A 1 77 ? -77.190 -12.081 84.457 1.00 34.38 77 ASP A CA 1
ATOM 647 C C . ASP A 1 77 ? -78.445 -12.964 84.571 1.00 34.38 77 ASP A C 1
ATOM 649 O O . ASP A 1 77 ? -78.698 -13.834 83.740 1.00 34.38 77 ASP A O 1
ATOM 653 N N . ASP A 1 78 ? -79.193 -12.727 85.646 1.00 33.06 78 ASP A N 1
ATOM 654 C CA . ASP A 1 78 ? -80.486 -13.303 86.025 1.00 33.06 78 ASP A CA 1
ATOM 655 C C . ASP A 1 78 ? -80.584 -14.807 86.340 1.00 33.06 78 ASP A C 1
ATOM 657 O O . ASP A 1 78 ? -80.982 -15.660 85.549 1.00 33.06 78 ASP A O 1
ATOM 661 N N . PHE A 1 79 ? -80.426 -15.086 87.638 1.00 35.62 79 PHE A N 1
ATOM 662 C CA . PHE A 1 79 ? -81.327 -16.009 88.321 1.00 35.62 79 PHE A CA 1
ATOM 663 C C . PHE A 1 79 ? -82.767 -15.477 88.236 1.00 35.62 79 PHE A C 1
ATOM 665 O O . PHE A 1 79 ? -83.157 -14.629 89.035 1.00 35.62 79 PHE A O 1
ATOM 672 N N . SER A 1 80 ? -83.584 -16.018 87.334 1.00 34.31 80 SER A N 1
ATOM 673 C CA . SER A 1 80 ? -85.016 -16.188 87.603 1.00 34.31 80 SER A CA 1
ATOM 674 C C . SER A 1 80 ? -85.632 -17.305 86.752 1.00 34.31 80 SER A C 1
ATOM 676 O O . SER A 1 80 ? -85.664 -17.260 85.530 1.00 34.31 80 SER A O 1
ATOM 678 N N . ASP A 1 81 ? -86.104 -18.323 87.471 1.00 39.53 81 ASP A N 1
ATOM 679 C CA . ASP A 1 81 ? -87.237 -19.194 87.163 1.00 39.53 81 ASP A CA 1
ATOM 680 C C . ASP A 1 81 ? -87.287 -19.944 85.822 1.00 39.53 81 ASP A C 1
ATOM 682 O O . ASP A 1 81 ? -88.016 -19.587 84.902 1.00 39.53 81 ASP A O 1
ATOM 686 N N . GLN A 1 82 ? -86.696 -21.142 85.820 1.00 34.53 82 GLN A N 1
ATOM 687 C CA . GLN A 1 82 ? -87.443 -22.357 85.471 1.00 34.53 82 GLN A CA 1
ATOM 688 C C . GLN A 1 82 ? -86.797 -23.558 86.167 1.00 34.53 82 GLN A C 1
ATOM 690 O O . GLN A 1 82 ? -85.795 -24.111 85.725 1.00 34.53 82 GLN A O 1
ATOM 695 N N . SER A 1 83 ? -87.350 -23.916 87.326 1.00 37.59 83 SER A N 1
ATOM 696 C CA . SER A 1 83 ? -87.057 -25.186 87.980 1.00 37.59 83 SER A CA 1
ATOM 697 C C . SER A 1 83 ? -87.902 -26.276 87.328 1.00 37.59 83 SER A C 1
ATOM 699 O O . SER A 1 83 ? -89.131 -26.187 87.300 1.00 37.59 83 SER A O 1
ATOM 701 N N . ASP A 1 84 ? -87.234 -27.305 86.809 1.00 34.53 84 ASP A N 1
ATOM 702 C CA . ASP A 1 84 ? -87.865 -28.571 86.455 1.00 34.53 84 ASP A CA 1
ATOM 703 C C . ASP A 1 84 ? -88.522 -29.168 87.707 1.00 34.53 84 ASP A C 1
ATOM 705 O O . ASP A 1 84 ? -87.907 -29.314 88.768 1.00 34.53 84 ASP A O 1
ATOM 709 N N . SER A 1 85 ? -89.807 -29.492 87.590 1.00 43.22 85 SER A N 1
ATOM 710 C CA . SER A 1 85 ? -90.709 -29.798 88.699 1.00 43.22 85 SER A CA 1
ATOM 711 C C . SER A 1 85 ? -90.534 -31.191 89.329 1.00 43.22 85 SER A C 1
ATOM 713 O O . SER A 1 85 ? -91.525 -31.779 89.755 1.00 43.22 85 SER A O 1
ATOM 715 N N . GLU A 1 86 ? -89.319 -31.740 89.423 1.00 53.88 86 GLU A N 1
ATOM 716 C CA . GLU A 1 86 ? -89.096 -33.084 89.998 1.00 53.88 86 GLU A CA 1
ATOM 717 C C . GLU A 1 86 ? -87.966 -33.211 91.039 1.00 53.88 86 GLU A C 1
ATOM 719 O O . GLU A 1 86 ? -87.636 -34.321 91.453 1.00 53.88 86 GLU A O 1
ATOM 724 N N . ALA A 1 87 ? -87.426 -32.114 91.582 1.00 36.56 87 ALA A N 1
ATOM 725 C CA . ALA A 1 87 ? -86.418 -32.196 92.650 1.00 36.56 87 ALA A CA 1
ATOM 726 C C . ALA A 1 87 ? -86.884 -31.544 93.966 1.00 36.56 87 ALA A C 1
ATOM 728 O O . ALA A 1 87 ? -86.900 -30.326 94.122 1.00 36.56 87 ALA A O 1
ATOM 729 N N . CYS A 1 88 ? -87.246 -32.373 94.948 1.00 36.44 88 CYS A N 1
ATOM 730 C CA . CYS A 1 88 ? -87.659 -31.949 96.286 1.00 36.44 88 CYS A CA 1
ATOM 731 C C . CYS A 1 88 ? -86.447 -31.901 97.238 1.00 36.44 88 CYS A C 1
ATOM 733 O O . CYS A 1 88 ? -85.902 -32.949 97.576 1.00 36.44 88 CYS A O 1
ATOM 735 N N . TYR A 1 89 ? -86.070 -30.721 97.746 1.00 36.81 89 TYR A N 1
ATOM 736 C CA . TYR A 1 89 ? -85.165 -30.595 98.900 1.00 36.81 89 TYR A CA 1
ATOM 737 C C . TYR A 1 89 ? -85.757 -29.650 99.953 1.00 36.81 89 TYR A C 1
ATOM 739 O O . TYR A 1 89 ? -85.928 -28.455 99.732 1.00 36.81 89 TYR A O 1
ATOM 747 N N . THR A 1 90 ? -86.091 -30.206 101.118 1.00 41.19 90 THR A N 1
ATOM 748 C CA . THR A 1 90 ? -86.639 -29.486 102.273 1.00 41.19 90 THR A CA 1
ATOM 749 C C . THR A 1 90 ? -85.545 -29.140 103.283 1.00 41.19 90 THR A C 1
ATOM 751 O O . THR A 1 90 ? -84.938 -30.049 103.850 1.00 41.19 90 THR A O 1
ATOM 754 N N . SER A 1 91 ? -85.380 -27.863 103.633 1.00 39.19 91 SER A N 1
ATOM 755 C CA . SER A 1 91 ? -84.810 -27.470 104.930 1.00 39.19 91 SER A CA 1
ATOM 756 C C . SER A 1 91 ? -85.447 -26.165 105.434 1.00 39.19 91 SER A C 1
ATOM 758 O O . SER A 1 91 ? -85.469 -25.143 104.756 1.00 39.19 91 SER A O 1
ATOM 760 N N . ARG A 1 92 ? -86.061 -26.232 106.625 1.00 39.41 92 ARG A N 1
ATOM 761 C CA . ARG A 1 92 ? -86.746 -25.121 107.314 1.00 39.41 92 ARG A CA 1
ATOM 762 C C . ARG A 1 92 ? -85.783 -24.420 108.280 1.00 39.41 92 ARG A C 1
ATOM 764 O O . ARG A 1 92 ? -85.102 -25.092 109.049 1.00 39.41 92 ARG A O 1
ATOM 771 N N . LEU A 1 93 ? -85.807 -23.087 108.291 1.00 34.72 93 LEU A N 1
ATOM 772 C CA . LEU A 1 93 ? -85.108 -22.208 109.237 1.00 34.72 93 LEU A CA 1
ATOM 773 C C . LEU A 1 93 ? -86.014 -21.932 110.462 1.00 34.72 93 LEU A C 1
ATOM 775 O O . LEU A 1 93 ? -87.164 -21.529 110.289 1.00 34.72 93 LEU A O 1
ATOM 779 N N . LEU A 1 94 ? -85.531 -22.160 111.690 1.00 39.22 94 LEU A N 1
ATOM 780 C CA . LEU A 1 94 ? -86.259 -21.904 112.949 1.00 39.22 94 LEU A CA 1
ATOM 781 C C . LEU A 1 94 ? -85.838 -20.551 113.550 1.00 39.22 94 LEU A C 1
ATOM 783 O O . LEU A 1 94 ? -84.645 -20.300 113.688 1.00 39.22 94 LEU A O 1
ATOM 787 N N . ASN A 1 95 ? -86.802 -19.710 113.947 1.00 34.62 95 ASN A N 1
ATOM 788 C CA . ASN A 1 95 ? -86.567 -18.386 114.539 1.00 34.62 95 ASN A CA 1
ATOM 789 C C . ASN A 1 95 ? -87.274 -18.286 115.909 1.00 34.62 95 ASN A C 1
ATOM 791 O O . ASN A 1 95 ? -88.490 -18.460 115.984 1.00 34.62 95 ASN A O 1
ATOM 795 N N . PHE A 1 96 ? -86.523 -18.029 116.988 1.00 31.53 96 PHE A N 1
ATOM 796 C CA . PHE A 1 96 ? -87.023 -17.947 118.370 1.00 31.53 96 PHE A CA 1
ATOM 797 C C . PHE A 1 96 ? -87.115 -16.493 118.854 1.00 31.53 96 PHE A C 1
ATOM 799 O O . PHE A 1 96 ? -86.120 -15.921 119.289 1.00 31.53 96 PHE A O 1
ATOM 806 N N . THR A 1 97 ? -88.320 -15.926 118.861 1.00 45.53 97 THR A N 1
ATOM 807 C CA . THR A 1 97 ? -88.682 -14.742 119.660 1.00 45.53 97 THR A CA 1
ATOM 808 C C . THR A 1 97 ? -90.166 -14.827 120.044 1.00 45.53 97 THR A C 1
ATOM 810 O O . THR A 1 97 ? -91.037 -14.422 119.279 1.00 45.53 97 THR A O 1
ATOM 813 N N . SER A 1 98 ? -90.492 -15.355 121.232 1.00 44.72 98 SER A N 1
ATOM 814 C CA . SER A 1 98 ? -91.849 -15.245 121.793 1.00 44.72 98 SER A CA 1
ATOM 815 C C . SER A 1 98 ? -91.847 -14.633 123.192 1.00 44.72 98 SER A C 1
ATOM 817 O O . SER A 1 98 ? -90.936 -14.797 124.000 1.00 44.72 98 SER A O 1
ATOM 819 N N . LYS A 1 99 ? -92.905 -13.857 123.413 1.00 48.28 99 LYS A N 1
ATOM 820 C CA . LYS A 1 99 ? -93.217 -12.893 124.476 1.00 48.28 99 LYS A CA 1
ATOM 821 C C . LYS A 1 99 ? -93.357 -13.484 125.893 1.00 48.28 99 LYS A C 1
ATOM 823 O O . LYS A 1 99 ? -93.831 -12.786 126.785 1.00 48.28 99 LYS A O 1
ATOM 828 N N . ASP A 1 100 ? -92.933 -14.724 126.120 1.00 50.88 100 ASP A N 1
ATOM 829 C CA . ASP A 1 100 ? -93.334 -15.525 127.287 1.00 50.88 100 ASP A CA 1
ATOM 830 C C . ASP A 1 100 ? -92.413 -15.387 128.515 1.00 50.88 100 ASP A C 1
ATOM 832 O O . ASP A 1 100 ? -92.696 -15.942 129.574 1.00 50.88 100 ASP A O 1
ATOM 836 N N . LEU A 1 101 ? -91.337 -14.594 128.429 1.00 44.66 101 LEU A N 1
ATOM 837 C CA . LEU A 1 101 ? -90.396 -14.385 129.543 1.00 44.66 101 LEU A CA 1
ATOM 838 C C . LEU A 1 101 ? -90.748 -13.205 130.470 1.00 44.66 101 LEU A C 1
ATOM 840 O O . LEU A 1 101 ? -90.302 -13.188 131.615 1.00 44.66 101 LEU A O 1
ATOM 844 N N . ASN A 1 102 ? -91.598 -12.263 130.044 1.00 47.28 102 ASN A N 1
ATOM 845 C CA . ASN A 1 102 ? -91.976 -11.106 130.876 1.00 47.28 102 ASN A CA 1
ATOM 846 C C . ASN A 1 102 ? -93.183 -11.350 131.802 1.00 47.28 102 ASN A C 1
ATOM 848 O O . ASN A 1 102 ? -93.475 -10.506 132.640 1.00 47.28 102 ASN A O 1
ATOM 852 N N . GLY A 1 103 ? -93.859 -12.502 131.707 1.00 50.00 103 GLY A N 1
ATOM 853 C CA . GLY A 1 103 ? -94.991 -12.852 132.581 1.00 50.00 103 GLY A CA 1
ATOM 854 C C . GLY A 1 103 ? -94.606 -13.491 133.923 1.00 50.00 103 GLY A C 1
ATOM 855 O O . GLY A 1 103 ? -95.442 -13.590 134.815 1.00 50.00 103 GLY A O 1
ATOM 856 N N . ILE A 1 104 ? -93.350 -13.922 134.094 1.00 50.59 104 ILE A N 1
ATOM 857 C CA . ILE A 1 104 ? -92.899 -14.672 135.285 1.00 50.59 104 ILE A CA 1
ATOM 858 C C . ILE A 1 104 ? -92.325 -13.742 136.375 1.00 50.59 104 ILE A C 1
ATOM 860 O O . ILE A 1 104 ? -92.277 -14.110 137.548 1.00 50.59 104 ILE A O 1
ATOM 864 N N . LEU A 1 105 ? -91.957 -12.504 136.031 1.00 46.47 105 LEU A N 1
ATOM 865 C CA . LEU A 1 105 ? -91.301 -11.560 136.948 1.00 46.47 105 LEU A CA 1
ATOM 866 C C . LEU A 1 105 ? -92.258 -10.728 137.826 1.00 46.47 105 LEU A C 1
ATOM 868 O O . LEU A 1 105 ? -91.809 -10.145 138.808 1.00 46.47 105 LEU A O 1
ATOM 872 N N . GLU A 1 106 ? -93.567 -10.716 137.551 1.00 42.75 106 GLU A N 1
ATOM 873 C CA . GLU A 1 106 ? -94.549 -9.893 138.290 1.00 42.75 106 GLU A 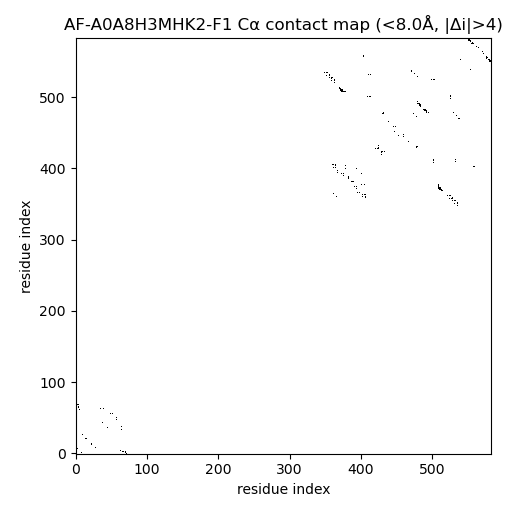CA 1
ATOM 874 C C . GLU A 1 106 ? -95.353 -10.659 139.368 1.00 42.75 106 GLU A C 1
ATOM 876 O O . GLU A 1 106 ? -96.165 -10.076 140.086 1.00 42.75 106 GLU A O 1
ATOM 881 N N . GLY A 1 107 ? -95.113 -11.966 139.533 1.00 43.41 107 GLY A N 1
ATOM 882 C CA . GLY A 1 107 ? -95.924 -12.853 140.382 1.00 43.41 107 GLY A CA 1
ATOM 883 C C . GLY A 1 107 ? -95.427 -13.119 141.810 1.00 43.41 107 GLY A C 1
ATOM 884 O O . GLY A 1 107 ? -96.096 -13.850 142.538 1.00 43.41 107 GLY A O 1
ATOM 885 N N . SER A 1 108 ? -94.280 -12.585 142.246 1.00 40.50 108 SER A N 1
ATOM 886 C CA . SER A 1 108 ? -93.576 -13.145 143.416 1.00 40.50 108 SER A CA 1
ATOM 887 C C . SER A 1 108 ? -93.367 -12.251 144.643 1.00 40.50 108 SER A C 1
ATOM 889 O O . SER A 1 108 ? -92.708 -12.714 145.567 1.00 40.50 108 SER A O 1
ATOM 891 N N . LEU A 1 109 ? -93.964 -11.055 144.782 1.00 35.78 109 LEU A N 1
ATOM 892 C CA . LEU A 1 109 ? -93.846 -10.297 146.050 1.00 35.78 109 LEU A CA 1
ATOM 893 C C . LEU A 1 109 ? -95.140 -9.602 146.521 1.00 35.78 109 LEU A C 1
ATOM 895 O O . LEU A 1 109 ? -95.228 -8.382 146.643 1.00 35.78 109 LEU A O 1
ATOM 899 N N . LYS A 1 110 ? -96.134 -10.415 146.901 1.00 38.88 110 LYS A N 1
ATOM 900 C CA . LYS A 1 110 ? -97.148 -10.073 147.918 1.00 38.88 110 LYS A CA 1
ATOM 901 C C . LYS A 1 110 ? -97.442 -11.297 148.793 1.00 38.88 110 LYS A C 1
ATOM 903 O O . LYS A 1 110 ? -98.400 -12.014 148.547 1.00 38.88 110 LYS A O 1
ATOM 908 N N . LEU A 1 111 ? -96.668 -11.493 149.859 1.00 40.44 111 LEU A N 1
ATOM 909 C CA . LEU A 1 111 ? -97.118 -12.211 151.057 1.00 40.44 111 LEU A CA 1
ATOM 910 C C . LEU A 1 111 ? -96.536 -11.517 152.296 1.00 40.44 111 LEU A C 1
ATOM 912 O O . LEU A 1 111 ? -95.378 -11.114 152.334 1.00 40.44 111 LEU A O 1
ATOM 916 N N . LYS A 1 112 ? -97.415 -11.283 153.265 1.00 43.47 112 LYS A N 1
ATOM 917 C CA . LYS A 1 112 ? -97.299 -10.349 154.386 1.00 43.47 112 LYS A CA 1
ATOM 918 C C . LYS A 1 112 ? -97.096 -11.139 155.695 1.00 43.47 112 LYS A C 1
ATOM 920 O O . LYS A 1 112 ? -97.771 -12.141 155.882 1.00 43.47 112 LYS A O 1
ATOM 925 N N . PHE A 1 113 ? -96.286 -10.573 156.603 1.00 37.06 113 PHE A N 1
ATOM 926 C CA . PHE A 1 113 ? -96.279 -10.723 158.079 1.00 37.06 113 PHE A CA 1
ATOM 927 C C . PHE A 1 113 ? -95.715 -12.009 158.741 1.00 37.06 113 PHE A C 1
ATOM 929 O O . PHE A 1 113 ? -96.409 -13.011 158.818 1.00 37.06 113 PHE A O 1
ATOM 936 N N . LEU A 1 114 ? -94.516 -11.940 159.362 1.00 37.56 114 LEU A N 1
ATOM 937 C CA . LEU A 1 114 ? -94.249 -11.741 160.816 1.00 37.56 114 LEU A CA 1
ATOM 938 C C . LEU A 1 114 ? -92.880 -12.308 161.282 1.00 37.56 114 LEU A C 1
ATOM 940 O O . LEU A 1 114 ? -92.521 -13.436 160.983 1.00 37.56 114 LEU A O 1
ATOM 944 N N . GLN A 1 115 ? -92.226 -11.507 162.136 1.00 38.97 115 GLN A N 1
ATOM 945 C CA . GLN A 1 115 ? -91.125 -11.780 163.084 1.00 38.97 115 GLN A CA 1
ATOM 946 C C . GLN A 1 115 ? -89.655 -11.790 162.604 1.00 38.97 115 GLN A C 1
ATOM 948 O O . GLN A 1 115 ? -89.253 -12.420 161.636 1.00 38.97 115 GLN A O 1
ATOM 953 N N . LYS A 1 116 ? -88.872 -10.988 163.346 1.00 46.38 116 LYS A N 1
ATOM 954 C CA . LYS A 1 116 ? -87.468 -10.596 163.166 1.00 46.38 116 LYS A CA 1
ATOM 955 C C . LYS A 1 116 ? -86.517 -11.747 163.479 1.00 46.38 116 LYS A C 1
ATOM 957 O O . LYS A 1 116 ? -86.577 -12.267 164.589 1.00 46.38 116 LYS A O 1
ATOM 962 N N . ASP A 1 117 ? -85.539 -11.975 162.604 1.00 41.31 117 ASP A N 1
ATOM 963 C CA . ASP A 1 117 ? -84.314 -12.675 162.989 1.00 41.31 117 ASP A CA 1
ATOM 964 C C . ASP A 1 117 ? -83.064 -12.054 162.334 1.00 41.31 117 ASP A C 1
ATOM 966 O O . ASP A 1 117 ? -82.982 -11.889 161.116 1.00 41.31 117 ASP A O 1
ATOM 970 N N . LYS A 1 118 ? -82.076 -11.680 163.160 1.00 53.47 118 LYS A N 1
ATOM 971 C CA . LYS A 1 118 ? -80.864 -10.899 162.803 1.00 53.47 118 LYS A CA 1
ATOM 972 C C . LYS A 1 118 ? -79.850 -11.670 161.934 1.00 53.47 118 LYS A C 1
ATOM 974 O O . LYS A 1 118 ? -78.778 -11.154 161.622 1.00 53.47 118 LYS A O 1
ATOM 979 N N . SER A 1 119 ? -80.167 -12.905 161.551 1.00 52.09 119 SER A N 1
ATOM 980 C CA . SER A 1 119 ? -79.302 -13.787 160.757 1.00 52.09 119 SER A CA 1
ATOM 981 C C . SER A 1 119 ? -79.353 -13.485 159.247 1.00 52.09 119 SER A C 1
ATOM 983 O O . SER A 1 119 ? -78.337 -13.578 158.555 1.00 52.09 119 SER A O 1
ATOM 985 N N . VAL A 1 120 ? -80.514 -13.050 158.739 1.00 56.38 120 VAL A N 1
ATOM 986 C CA . VAL A 1 120 ? -80.774 -12.886 157.294 1.00 56.38 120 VAL A CA 1
ATOM 987 C C . VAL A 1 120 ? -80.151 -11.602 156.727 1.00 56.38 120 VAL A C 1
ATOM 989 O O . VAL A 1 120 ? -79.622 -11.605 155.619 1.00 56.38 120 VAL A O 1
ATOM 992 N N . GLU A 1 121 ? -80.101 -10.524 157.513 1.00 55.31 121 GLU A N 1
ATOM 993 C CA . GLU A 1 121 ? -79.552 -9.218 157.101 1.00 55.31 121 GLU A CA 1
ATOM 994 C C . GLU A 1 121 ? -78.045 -9.300 156.773 1.00 55.31 121 GLU A C 1
ATOM 996 O O . GLU A 1 121 ? -77.555 -8.688 155.824 1.00 55.31 121 GLU A O 1
ATOM 1001 N N . LYS A 1 122 ? -77.307 -10.165 157.486 1.00 60.78 122 LYS A N 1
ATOM 1002 C CA . LYS A 1 122 ? -75.874 -10.411 157.251 1.00 60.78 122 LYS A CA 1
ATOM 1003 C C . LYS A 1 122 ? -75.611 -11.303 156.030 1.00 60.78 122 LYS A C 1
ATOM 1005 O O . LYS A 1 122 ? -74.519 -11.244 155.465 1.00 60.78 122 LYS A O 1
ATOM 1010 N N . GLN A 1 123 ? -76.572 -12.144 155.637 1.00 62.28 123 GLN A N 1
ATOM 1011 C CA . GLN A 1 123 ? -76.490 -12.959 154.419 1.00 62.28 123 GLN A CA 1
ATOM 1012 C C . GLN A 1 123 ? -76.859 -12.143 153.175 1.00 62.28 123 GLN A C 1
ATOM 1014 O O . GLN A 1 123 ? -76.164 -12.241 152.166 1.00 62.28 123 GLN A O 1
ATOM 1019 N N . LEU A 1 124 ? -77.877 -11.282 153.275 1.00 59.22 124 LEU A N 1
ATOM 1020 C CA . LEU A 1 124 ? -78.307 -10.397 152.191 1.00 59.22 124 LEU A CA 1
ATOM 1021 C C . LEU A 1 124 ? -77.196 -9.409 151.796 1.00 59.22 124 LEU A C 1
ATOM 1023 O O . LEU A 1 124 ? -76.851 -9.315 150.624 1.00 59.22 124 LEU A O 1
ATOM 1027 N N . PHE A 1 125 ? -76.530 -8.792 152.778 1.00 66.25 125 PHE A N 1
ATOM 1028 C CA . PHE A 1 125 ? -75.396 -7.888 152.537 1.00 66.25 125 PHE A CA 1
ATOM 1029 C C . PHE A 1 125 ? -74.181 -8.586 151.887 1.00 66.25 125 PHE A C 1
ATOM 1031 O O . PHE A 1 125 ? -73.425 -7.978 151.128 1.00 66.25 125 PHE A O 1
ATOM 1038 N N . LYS A 1 126 ? -73.976 -9.886 152.158 1.00 72.25 126 LYS A N 1
ATOM 1039 C CA . LYS A 1 126 ? -72.933 -10.686 151.487 1.00 72.25 126 LYS A CA 1
ATOM 1040 C C . LYS A 1 126 ? -73.285 -10.961 150.027 1.00 72.25 126 LYS A C 1
ATOM 1042 O O . LYS A 1 126 ? -72.404 -10.865 149.179 1.00 72.25 126 LYS A O 1
ATOM 1047 N N . LEU A 1 127 ? -74.543 -11.301 149.748 1.00 69.88 127 LEU A N 1
ATOM 1048 C CA . LEU A 1 127 ? -75.030 -11.555 148.391 1.00 69.88 127 LEU A CA 1
ATOM 1049 C C . LEU A 1 127 ? -75.002 -10.287 147.533 1.00 69.88 127 LEU A C 1
ATOM 1051 O O . LEU A 1 127 ? -74.577 -10.349 146.386 1.00 69.88 127 LEU A O 1
ATOM 1055 N N . GLU A 1 128 ? -75.362 -9.139 148.104 1.00 72.19 128 GLU A N 1
ATOM 1056 C CA . GLU A 1 128 ? -75.319 -7.841 147.425 1.00 72.19 128 GLU A CA 1
ATOM 1057 C C . GLU A 1 128 ? -73.881 -7.444 147.055 1.00 72.19 128 GLU A C 1
ATOM 1059 O O . GLU A 1 128 ? -73.612 -7.086 145.911 1.00 72.19 128 GLU A O 1
ATOM 1064 N N . ARG A 1 129 ? -72.912 -7.642 147.964 1.00 71.69 129 ARG A N 1
ATOM 1065 C CA . ARG A 1 129 ? -71.486 -7.465 147.635 1.00 71.69 129 ARG A CA 1
ATOM 1066 C C . ARG A 1 129 ? -70.997 -8.409 146.538 1.00 71.69 129 ARG A C 1
ATOM 1068 O O . ARG A 1 129 ? -70.179 -7.984 145.728 1.00 71.69 129 ARG A O 1
ATOM 1075 N N . ILE A 1 130 ? -71.453 -9.665 146.523 1.00 75.81 130 ILE A N 1
ATOM 1076 C CA . ILE A 1 130 ? -71.091 -10.636 145.477 1.00 75.81 130 ILE A CA 1
ATOM 1077 C C . ILE A 1 130 ? -71.665 -10.193 144.125 1.00 75.81 130 ILE A C 1
ATOM 1079 O O . ILE A 1 130 ? -70.928 -10.177 143.138 1.00 75.81 130 ILE A O 1
ATOM 1083 N N . ALA A 1 131 ? -72.937 -9.787 144.084 1.00 73.75 131 ALA A N 1
ATOM 1084 C CA . ALA A 1 131 ? -73.594 -9.294 142.876 1.00 73.75 131 ALA A CA 1
ATOM 1085 C C . ALA A 1 131 ? -72.911 -8.030 142.329 1.00 73.75 131 ALA A C 1
ATOM 1087 O O . ALA A 1 131 ? -72.627 -7.966 141.136 1.00 73.75 131 ALA A O 1
ATOM 1088 N N . GLU A 1 132 ? -72.550 -7.082 143.200 1.00 78.25 132 GLU A N 1
ATOM 1089 C CA . GLU A 1 132 ? -71.795 -5.881 142.825 1.00 78.25 132 GLU A CA 1
ATOM 1090 C C . GLU A 1 132 ? -70.417 -6.248 142.253 1.00 78.25 132 GLU A C 1
ATOM 1092 O O . GLU A 1 132 ? -70.047 -5.776 141.182 1.00 78.25 132 GLU A O 1
ATOM 1097 N N . THR A 1 133 ? -69.664 -7.155 142.893 1.00 77.62 133 THR A N 1
ATOM 1098 C CA . THR A 1 133 ? -68.367 -7.600 142.345 1.00 77.62 133 THR A CA 1
ATOM 1099 C C . THR A 1 133 ? -68.504 -8.301 140.995 1.00 77.62 133 THR A C 1
ATOM 1101 O O . THR A 1 133 ? -67.676 -8.074 140.115 1.00 77.62 133 THR A O 1
ATOM 1104 N N . TYR A 1 134 ? -69.555 -9.103 140.798 1.00 78.88 134 TYR A N 1
ATOM 1105 C CA . TYR A 1 134 ? -69.835 -9.760 139.519 1.00 78.88 134 TYR A CA 1
ATOM 1106 C C . TYR A 1 134 ? -70.186 -8.745 138.427 1.00 78.88 134 TYR A C 1
ATOM 1108 O O . TYR A 1 134 ? -69.670 -8.828 137.314 1.00 78.88 134 TYR A O 1
ATOM 1116 N N . TYR A 1 135 ? -71.025 -7.760 138.753 1.00 78.44 135 TYR A N 1
ATOM 1117 C CA . TYR A 1 135 ? -71.414 -6.697 137.832 1.00 78.44 135 TYR A CA 1
ATOM 1118 C C . TYR A 1 135 ? -70.212 -5.836 137.426 1.00 78.44 135 TYR A C 1
ATOM 1120 O O . TYR A 1 135 ? -69.991 -5.610 136.237 1.00 78.44 135 TYR A O 1
ATOM 1128 N N . GLN A 1 136 ? -69.380 -5.429 138.390 1.00 78.94 136 GLN A N 1
ATOM 1129 C CA . GLN A 1 136 ? -68.158 -4.666 138.122 1.00 78.94 136 GLN A CA 1
ATOM 1130 C C . GLN A 1 136 ? -67.141 -5.478 137.301 1.00 78.94 136 GLN A C 1
ATOM 1132 O O . GLN A 1 136 ? -66.535 -4.938 136.377 1.00 78.94 136 GLN A O 1
ATOM 1137 N N . SER A 1 137 ? -66.991 -6.782 137.571 1.00 84.06 137 SER A N 1
ATOM 1138 C CA . SER A 1 137 ? -66.141 -7.681 136.772 1.00 84.06 137 SER A CA 1
ATOM 1139 C C . SER A 1 137 ? -66.624 -7.780 135.325 1.00 84.06 137 SER A C 1
ATOM 1141 O O . SER A 1 137 ? -65.833 -7.623 134.400 1.00 84.06 137 SER A O 1
ATOM 1143 N N . SER A 1 138 ? -67.930 -7.970 135.117 1.00 80.06 138 SER A N 1
ATOM 1144 C CA . SER A 1 138 ? -68.525 -8.060 133.780 1.00 80.06 138 SER A CA 1
ATOM 1145 C C . SER A 1 138 ? -68.417 -6.741 133.002 1.00 80.06 138 SER A C 1
ATOM 1147 O O . SER A 1 138 ? -68.123 -6.749 131.807 1.00 80.06 138 SER A O 1
ATOM 1149 N N . GLN A 1 139 ? -68.577 -5.596 133.674 1.00 79.94 139 GLN A N 1
ATOM 1150 C CA . GLN A 1 139 ? -68.367 -4.274 133.074 1.00 79.94 139 GLN A CA 1
ATOM 1151 C C . GLN A 1 139 ? -66.899 -4.027 132.696 1.00 79.94 139 GLN A C 1
ATOM 1153 O O . GLN A 1 139 ? -66.627 -3.413 131.664 1.00 79.94 139 GLN A O 1
ATOM 1158 N N . ASN A 1 140 ? -65.946 -4.511 133.496 1.00 83.50 140 ASN A N 1
ATOM 1159 C CA . ASN A 1 140 ? -64.524 -4.423 133.168 1.00 83.50 140 ASN A CA 1
ATOM 1160 C C . ASN A 1 140 ? -64.160 -5.321 131.977 1.00 83.50 140 ASN A C 1
ATOM 1162 O O . ASN A 1 140 ? -63.527 -4.833 131.046 1.00 83.50 140 ASN A O 1
ATOM 116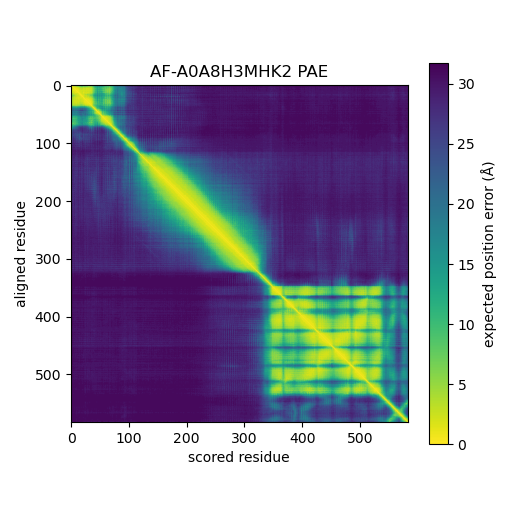6 N N . GLU A 1 141 ? -64.644 -6.567 131.932 1.00 85.06 141 GLU A N 1
ATOM 1167 C CA . GLU A 1 141 ? -64.479 -7.446 130.762 1.00 85.06 141 GLU A CA 1
ATOM 1168 C C . GLU A 1 141 ? -65.090 -6.839 129.490 1.00 85.06 141 GLU A C 1
ATOM 1170 O O . GLU A 1 141 ? -64.521 -6.947 128.402 1.00 85.06 141 GLU A O 1
ATOM 1175 N N . LEU A 1 142 ? -66.251 -6.182 129.603 1.00 83.56 142 LEU A N 1
ATOM 1176 C CA . LEU A 1 142 ? -66.882 -5.495 128.477 1.00 83.56 142 LEU A CA 1
ATOM 1177 C C . LEU A 1 142 ? -66.021 -4.325 127.982 1.00 83.56 142 LEU A C 1
ATOM 1179 O O . LEU A 1 142 ? -65.821 -4.193 126.775 1.00 83.56 142 LEU A O 1
ATOM 1183 N N . LYS A 1 143 ? -65.469 -3.515 128.894 1.00 86.25 143 LYS A N 1
ATOM 1184 C CA . LYS A 1 143 ? -64.540 -2.425 128.553 1.00 86.25 143 LYS A CA 1
ATOM 1185 C C . LYS A 1 143 ? -63.266 -2.950 127.895 1.00 86.25 143 LYS A C 1
ATOM 1187 O O . LYS A 1 143 ? -62.847 -2.388 126.890 1.00 86.25 143 LYS A O 1
ATOM 1192 N N . GLU A 1 144 ? -62.677 -4.027 128.409 1.00 87.88 144 GLU A N 1
ATOM 1193 C CA . GLU A 1 144 ? -61.496 -4.666 127.812 1.00 87.88 144 GLU A CA 1
ATOM 1194 C C . GLU A 1 144 ? -61.778 -5.160 126.390 1.00 87.88 144 GLU A C 1
ATOM 1196 O O . GLU A 1 144 ? -61.003 -4.883 125.475 1.00 87.88 144 GLU A O 1
ATOM 1201 N N . LYS A 1 145 ? -62.927 -5.812 126.167 1.00 90.56 145 LYS A N 1
ATOM 1202 C CA . LYS A 1 145 ? -63.367 -6.215 124.821 1.00 90.56 145 LYS A CA 1
ATOM 1203 C C . LYS A 1 145 ? -63.587 -5.015 123.904 1.00 90.56 145 LYS A C 1
ATOM 1205 O O . LYS A 1 145 ? -63.257 -5.085 122.724 1.00 90.56 145 LYS A O 1
ATOM 1210 N N . GLN A 1 146 ? -64.115 -3.913 124.430 1.00 88.94 146 GLN A N 1
ATOM 1211 C CA . GLN A 1 146 ? -64.349 -2.691 123.665 1.00 88.94 146 GLN A CA 1
ATOM 1212 C C . GLN A 1 146 ? -63.030 -2.007 123.267 1.00 88.94 146 GLN A C 1
ATOM 1214 O O . GLN A 1 146 ? -62.887 -1.599 122.116 1.00 88.94 146 GLN A O 1
ATOM 1219 N N . PHE A 1 147 ? -62.041 -1.968 124.166 1.00 90.81 147 PHE A N 1
ATOM 1220 C CA . PHE A 1 147 ? -60.676 -1.529 123.855 1.00 90.81 147 PHE A CA 1
ATOM 1221 C C . PHE A 1 147 ? -59.995 -2.448 122.833 1.00 90.81 147 PHE A C 1
ATOM 1223 O O . PHE A 1 147 ? -59.397 -1.963 121.875 1.00 90.81 147 PHE A O 1
ATOM 1230 N N . ALA A 1 148 ? -60.120 -3.771 122.986 1.00 91.25 148 ALA A N 1
ATOM 1231 C CA . ALA A 1 148 ? -59.580 -4.733 122.026 1.00 91.25 148 ALA A CA 1
ATOM 1232 C C . ALA A 1 148 ? -60.200 -4.550 120.630 1.00 91.25 148 ALA A C 1
ATOM 1234 O O . ALA A 1 148 ? -59.483 -4.537 119.633 1.00 91.25 148 ALA A O 1
ATOM 1235 N N . TYR A 1 149 ? -61.516 -4.332 120.557 1.00 88.38 149 TYR A N 1
ATOM 1236 C CA . TYR A 1 149 ? -62.216 -4.050 119.305 1.00 88.38 149 TYR A CA 1
ATOM 1237 C C . TYR A 1 149 ? -61.741 -2.742 118.655 1.00 88.38 149 TYR A C 1
ATOM 1239 O O . TYR A 1 149 ? -61.489 -2.718 117.453 1.00 88.38 149 TYR A O 1
ATOM 1247 N N . GLN A 1 150 ? -61.548 -1.672 119.434 1.00 91.81 150 GLN A N 1
ATOM 1248 C CA . GLN A 1 150 ? -60.999 -0.406 118.931 1.00 91.81 150 GLN A CA 1
ATOM 1249 C C . GLN A 1 150 ? -59.571 -0.564 118.389 1.00 91.81 150 GLN A C 1
ATOM 1251 O O . GLN A 1 150 ? -59.259 -0.020 117.331 1.00 91.81 150 GLN A O 1
ATOM 1256 N N . ASN A 1 151 ? -58.723 -1.347 119.063 1.00 92.94 151 ASN A N 1
ATOM 1257 C CA . ASN A 1 151 ? -57.371 -1.642 118.582 1.00 92.94 151 ASN A CA 1
ATOM 1258 C C . ASN A 1 151 ? -57.397 -2.408 117.253 1.00 92.94 151 ASN A C 1
ATOM 1260 O O . ASN A 1 151 ? -56.687 -2.029 116.324 1.00 92.94 151 ASN A O 1
ATOM 1264 N N . ILE A 1 152 ? -58.261 -3.423 117.130 1.00 94.00 152 ILE A N 1
ATOM 1265 C CA . ILE A 1 152 ? -58.450 -4.168 115.875 1.00 94.00 152 ILE A CA 1
ATOM 1266 C C . ILE A 1 152 ? -58.942 -3.237 114.759 1.00 94.00 152 ILE A C 1
ATOM 1268 O O . ILE A 1 152 ? -58.456 -3.321 113.634 1.00 94.00 152 ILE A O 1
ATOM 1272 N N . GLN A 1 153 ? -59.873 -2.321 115.049 1.00 93.31 153 GLN A N 1
ATOM 1273 C CA . GLN A 1 153 ? -60.339 -1.339 114.064 1.00 93.31 153 GLN A CA 1
ATOM 1274 C C . GLN A 1 153 ? -59.217 -0.402 113.599 1.00 93.31 153 GLN A C 1
ATOM 1276 O O . GLN A 1 153 ? -59.096 -0.148 112.403 1.00 93.31 153 GLN A O 1
ATOM 1281 N N . MET A 1 154 ? -58.377 0.083 114.516 1.00 93.25 154 MET A N 1
ATOM 1282 C CA . MET A 1 154 ? -57.214 0.908 114.172 1.00 93.25 154 MET A CA 1
ATOM 1283 C C . MET A 1 154 ? -56.196 0.144 113.317 1.00 93.25 154 MET A C 1
ATOM 1285 O O . MET A 1 154 ? -55.665 0.691 112.351 1.00 93.25 154 MET A O 1
ATOM 1289 N N . GLU A 1 155 ? -55.938 -1.124 113.636 1.00 95.12 155 GLU A N 1
ATOM 1290 C CA . GLU A 1 155 ? -55.036 -1.980 112.863 1.00 95.12 155 GLU A CA 1
ATOM 1291 C C . GLU A 1 155 ? -55.591 -2.270 111.460 1.00 95.12 155 GLU A C 1
ATOM 1293 O O . GLU A 1 155 ? -54.852 -2.192 110.479 1.00 95.12 155 GLU A O 1
ATOM 1298 N N . LEU A 1 156 ? -56.905 -2.489 111.341 1.00 94.06 156 LEU A N 1
ATOM 1299 C CA . LEU A 1 156 ? -57.591 -2.635 110.057 1.00 94.06 156 LEU A CA 1
ATOM 1300 C C . LEU A 1 156 ? -57.449 -1.373 109.191 1.00 94.06 156 LEU A C 1
ATOM 1302 O O . LEU A 1 156 ? -57.125 -1.486 108.012 1.00 94.06 156 LEU A O 1
ATOM 1306 N N . ILE A 1 157 ? -57.642 -0.182 109.770 1.00 93.94 157 ILE A N 1
ATOM 1307 C CA . ILE A 1 157 ? -57.469 1.099 109.064 1.00 93.94 157 ILE A CA 1
ATOM 1308 C C . ILE A 1 157 ? -56.020 1.257 108.582 1.00 93.94 157 ILE A C 1
ATOM 1310 O O . ILE A 1 157 ? -55.793 1.615 107.426 1.00 93.94 157 ILE A O 1
ATOM 1314 N N . ASN A 1 158 ? -55.035 0.941 109.430 1.00 94.69 158 ASN A N 1
ATOM 1315 C CA . ASN A 1 158 ? -53.620 0.996 109.054 1.00 94.69 158 ASN A CA 1
ATOM 1316 C C . ASN A 1 158 ? -53.291 0.023 107.908 1.00 94.69 158 ASN A C 1
ATOM 1318 O O . ASN A 1 158 ? -52.562 0.381 106.982 1.00 94.69 158 ASN A O 1
ATOM 1322 N N . LEU A 1 159 ? -53.834 -1.200 107.941 1.00 95.25 159 LEU A N 1
ATOM 1323 C CA . LEU A 1 159 ? -53.664 -2.182 106.866 1.00 95.25 159 LEU A CA 1
ATOM 1324 C C . LEU A 1 159 ? -54.333 -1.729 105.564 1.00 95.25 159 LEU A C 1
ATOM 1326 O O . LEU A 1 159 ? -53.736 -1.874 104.501 1.00 95.25 159 LEU A O 1
ATOM 1330 N N . GLN A 1 160 ? -55.527 -1.136 105.633 1.00 94.56 160 GLN A N 1
ATOM 1331 C CA . GLN A 1 160 ? -56.213 -0.574 104.466 1.00 94.56 160 GLN A CA 1
ATOM 1332 C C . GLN A 1 160 ? -55.407 0.561 103.824 1.00 94.56 160 GLN A C 1
ATOM 1334 O O . GLN A 1 160 ? -55.226 0.564 102.608 1.00 94.56 160 GLN A O 1
ATOM 1339 N N . GLN A 1 161 ? -54.865 1.482 104.627 1.00 94.38 161 GLN A N 1
ATOM 1340 C CA . GLN A 1 161 ? -53.984 2.545 104.129 1.00 94.38 161 GLN A CA 1
ATOM 1341 C C . GLN A 1 161 ? -52.727 1.973 103.470 1.00 94.38 161 GLN A C 1
ATOM 1343 O O . GLN A 1 161 ? -52.341 2.409 102.388 1.00 94.38 161 GLN A O 1
ATOM 1348 N N . ARG A 1 162 ? -52.107 0.962 104.089 1.00 95.38 162 ARG A N 1
ATOM 1349 C CA . ARG A 1 162 ? -50.911 0.315 103.543 1.00 95.38 162 ARG A CA 1
ATOM 1350 C C . ARG A 1 162 ? -51.196 -0.443 102.244 1.00 95.38 162 ARG A C 1
ATOM 1352 O O . ARG A 1 162 ? -50.378 -0.380 101.334 1.00 95.38 162 ARG A O 1
ATOM 1359 N N . ASN A 1 163 ? -52.347 -1.107 102.130 1.00 95.75 163 ASN A N 1
ATOM 1360 C CA . ASN A 1 163 ? -52.784 -1.737 100.881 1.00 95.75 163 ASN A CA 1
ATOM 1361 C C . ASN A 1 163 ? -53.026 -0.703 99.779 1.00 95.75 163 ASN A C 1
ATOM 1363 O O . ASN A 1 163 ? -52.556 -0.904 98.666 1.00 95.75 163 ASN A O 1
ATOM 1367 N N . SER A 1 164 ? -53.679 0.419 100.094 1.00 94.94 164 SER A N 1
ATOM 1368 C CA . SER A 1 164 ? -53.874 1.506 99.128 1.00 94.94 164 SER A CA 1
ATOM 1369 C C . SER A 1 164 ? -52.539 2.085 98.644 1.00 94.94 164 SER A C 1
ATOM 1371 O O . SER A 1 164 ? -52.379 2.330 97.450 1.00 94.94 164 SER A O 1
ATOM 1373 N N . GLN A 1 165 ? -51.550 2.228 99.536 1.00 95.69 165 GLN A N 1
ATOM 1374 C CA . GLN A 1 165 ? -50.200 2.638 99.143 1.00 95.69 165 GLN A CA 1
ATOM 1375 C C . GLN A 1 165 ? -49.533 1.603 98.225 1.00 95.69 165 GLN A C 1
ATOM 1377 O O . GLN A 1 165 ? -48.960 1.975 97.207 1.00 95.69 165 GLN A O 1
ATOM 1382 N N . PHE A 1 166 ? -49.635 0.307 98.542 1.00 96.00 166 PHE A N 1
ATOM 1383 C CA . PHE A 1 166 ? -49.086 -0.752 97.689 1.00 96.00 166 PHE A CA 1
ATOM 1384 C C . PHE A 1 166 ? -49.742 -0.806 96.304 1.00 96.00 166 PHE A C 1
ATOM 1386 O O . PHE A 1 166 ? -49.050 -1.039 95.315 1.00 96.00 166 PHE A O 1
ATOM 1393 N N . GLU A 1 167 ? -51.052 -0.577 96.208 1.00 94.69 167 GLU A N 1
ATOM 1394 C CA . GLU A 1 167 ? -51.748 -0.466 94.921 1.00 94.69 167 GLU A CA 1
ATOM 1395 C C . GLU A 1 167 ? -51.206 0.704 94.096 1.00 94.69 167 GLU A C 1
ATOM 1397 O O . GLU A 1 167 ? -50.916 0.533 92.912 1.00 94.69 167 GLU A O 1
ATOM 1402 N N . GLN A 1 168 ? -50.996 1.865 94.722 1.00 93.69 168 GLN A N 1
ATOM 1403 C CA . GLN A 1 168 ? -50.422 3.029 94.049 1.00 93.69 168 GLN A CA 1
ATOM 1404 C C . GLN A 1 168 ? -48.975 2.779 93.592 1.00 93.69 168 GLN A C 1
ATOM 1406 O O . GLN A 1 168 ? -48.606 3.138 92.473 1.00 93.69 168 GLN A O 1
ATOM 1411 N N . ASP A 1 169 ? -48.156 2.138 94.427 1.00 95.69 169 ASP A N 1
ATOM 1412 C CA . ASP A 1 169 ? -46.772 1.799 94.088 1.00 95.69 169 ASP A CA 1
ATOM 1413 C C . ASP A 1 169 ? -46.712 0.804 92.915 1.00 95.69 169 ASP A C 1
ATOM 1415 O O . ASP A 1 169 ? -45.903 0.975 91.999 1.00 95.69 169 ASP A O 1
ATOM 1419 N N . ASN A 1 170 ? -47.608 -0.190 92.889 1.00 95.31 170 ASN A N 1
ATOM 1420 C CA . ASN A 1 170 ? -47.732 -1.133 91.775 1.00 95.31 170 ASN A CA 1
ATOM 1421 C C . ASN A 1 170 ? -48.171 -0.439 90.479 1.00 95.31 170 ASN A C 1
ATOM 1423 O O . ASN A 1 170 ? -47.576 -0.693 89.433 1.00 95.31 170 ASN A O 1
ATOM 1427 N N . GLN A 1 171 ? -49.145 0.474 90.542 1.00 95.00 171 GLN A N 1
ATOM 1428 C CA . GLN A 1 171 ? -49.570 1.267 89.380 1.00 95.00 171 GLN A CA 1
ATOM 1429 C C . GLN A 1 171 ? -48.428 2.135 88.834 1.00 95.00 171 GLN A C 1
ATOM 1431 O O . GLN A 1 171 ? -48.223 2.204 87.623 1.00 95.00 171 GLN A O 1
ATOM 1436 N N . ASN A 1 172 ? -47.638 2.760 89.713 1.00 95.94 172 ASN A N 1
ATOM 1437 C CA . ASN A 1 172 ? -46.466 3.538 89.306 1.00 95.94 172 ASN A CA 1
ATOM 1438 C C . ASN A 1 172 ? -45.390 2.660 88.646 1.00 95.94 172 ASN A C 1
ATOM 1440 O O . ASN A 1 172 ? -44.772 3.075 87.665 1.00 95.94 172 ASN A O 1
ATOM 1444 N N . LEU A 1 173 ? -45.151 1.452 89.165 1.00 96.50 173 LEU A N 1
ATOM 1445 C CA . LEU A 1 173 ? -44.224 0.492 88.558 1.00 96.50 173 LEU A CA 1
ATOM 1446 C C . LEU A 1 173 ? -44.695 0.046 87.171 1.00 96.50 173 LEU A C 1
ATOM 1448 O O . LEU A 1 173 ? -43.893 0.027 86.239 1.00 96.50 173 LEU A O 1
ATOM 1452 N N . GLU A 1 174 ? -45.980 -0.269 87.023 1.00 96.19 174 GLU A N 1
ATOM 1453 C CA . GLU A 1 174 ? -46.583 -0.663 85.747 1.00 96.19 174 GLU A CA 1
ATOM 1454 C C . GLU A 1 174 ? -46.501 0.466 84.712 1.00 96.19 174 GLU A C 1
ATOM 1456 O O . GLU A 1 174 ? -46.094 0.239 83.569 1.00 96.19 174 GLU A O 1
ATOM 1461 N N . PHE A 1 175 ? -46.777 1.705 85.129 1.00 95.75 175 PHE A N 1
ATOM 1462 C CA . PHE A 1 175 ? -46.605 2.886 84.287 1.00 95.75 175 PHE A CA 1
ATOM 1463 C C . PHE A 1 175 ? -45.147 3.061 83.837 1.00 95.75 175 PHE A C 1
ATOM 1465 O O . PHE A 1 175 ? -44.882 3.199 82.644 1.00 95.75 175 PHE A O 1
ATOM 1472 N N . ASN A 1 176 ? -44.186 2.984 84.762 1.00 96.31 176 ASN A N 1
ATOM 1473 C CA . ASN A 1 176 ? -42.763 3.117 84.434 1.00 96.31 176 ASN A CA 1
ATOM 1474 C C . ASN A 1 176 ? -42.275 2.017 83.477 1.00 96.31 176 ASN A C 1
ATOM 1476 O O . ASN A 1 176 ? -41.510 2.300 82.555 1.00 96.31 176 ASN A O 1
ATOM 1480 N N . LEU A 1 177 ? -42.721 0.772 83.671 1.00 96.44 177 LEU A N 1
ATOM 1481 C CA . LEU A 1 177 ? -42.416 -0.338 82.765 1.00 96.44 177 LEU A CA 1
ATOM 1482 C C . LEU A 1 177 ? -43.025 -0.118 81.377 1.00 96.44 177 LEU A C 1
ATOM 1484 O O . LEU A 1 177 ? -42.371 -0.404 80.374 1.00 96.44 177 LEU A O 1
ATOM 1488 N N . THR A 1 178 ? -44.244 0.421 81.312 1.00 96.19 178 THR A N 1
ATOM 1489 C CA . THR A 1 178 ? -44.918 0.748 80.047 1.00 96.19 178 THR A CA 1
ATOM 1490 C C . THR A 1 178 ? -44.133 1.804 79.274 1.00 96.19 178 THR A C 1
ATOM 1492 O O . THR A 1 178 ? -43.760 1.558 78.130 1.00 96.19 178 THR A O 1
ATOM 1495 N N . VAL A 1 179 ? -43.768 2.915 79.925 1.00 96.12 179 VAL A N 1
ATOM 1496 C CA . VAL A 1 179 ? -42.957 3.985 79.315 1.00 96.12 179 VAL A CA 1
ATOM 1497 C C . VAL A 1 179 ? -41.612 3.451 78.816 1.00 96.12 179 VAL A C 1
ATOM 1499 O O . VAL A 1 179 ? -41.210 3.737 77.691 1.00 96.12 179 VAL A O 1
ATOM 1502 N N . GLN A 1 180 ? -40.920 2.624 79.609 1.00 96.75 180 GLN A N 1
ATOM 1503 C CA . GLN A 1 180 ? -39.667 2.008 79.160 1.00 96.75 180 GLN A CA 1
ATOM 1504 C C . GLN A 1 180 ? -39.873 1.107 77.940 1.00 96.75 180 GLN A C 1
ATOM 1506 O O . GLN A 1 180 ? -39.056 1.129 77.022 1.00 96.75 180 GLN A O 1
ATOM 1511 N N . THR A 1 181 ? -40.950 0.322 77.917 1.00 95.88 181 THR A N 1
ATOM 1512 C CA . THR A 1 181 ? -41.265 -0.575 76.797 1.00 95.88 181 THR A CA 1
ATOM 1513 C C . THR A 1 181 ? -41.526 0.216 75.516 1.00 95.88 181 THR A C 1
ATOM 1515 O O . THR A 1 181 ? -41.018 -0.159 74.460 1.00 95.88 181 THR A O 1
ATOM 1518 N N . GLU A 1 182 ? -42.243 1.338 75.609 1.00 96.19 182 GLU A N 1
ATOM 1519 C CA . GLU A 1 182 ? -42.467 2.256 74.488 1.00 96.19 182 GLU A CA 1
ATOM 1520 C C . GLU A 1 182 ? -41.154 2.880 73.991 1.00 96.19 182 GLU A C 1
ATOM 1522 O O . GLU A 1 182 ? -40.869 2.831 72.794 1.00 96.19 182 GLU A O 1
ATOM 1527 N N . GLU A 1 183 ? -40.293 3.371 74.891 1.00 96.69 183 GLU A N 1
ATOM 1528 C CA . GLU A 1 183 ? -38.972 3.895 74.512 1.00 96.69 183 GLU A CA 1
ATOM 1529 C C . GLU A 1 183 ? -38.092 2.840 73.823 1.00 96.69 183 GLU A C 1
ATOM 1531 O O . GLU A 1 183 ? -37.349 3.152 72.886 1.00 96.69 183 GLU A O 1
ATOM 1536 N N . PHE A 1 184 ? -38.123 1.590 74.297 1.00 96.50 184 PHE A N 1
ATOM 1537 C CA . PHE A 1 184 ? -37.400 0.492 73.657 1.00 96.50 184 PHE A CA 1
ATOM 1538 C C . PHE A 1 184 ? -37.967 0.190 72.270 1.00 96.50 184 PHE A C 1
ATOM 1540 O O . PHE A 1 184 ? -37.178 0.031 71.339 1.00 96.50 184 PHE A O 1
ATOM 1547 N N . ALA A 1 185 ? -39.292 0.187 72.109 1.00 96.00 185 ALA A N 1
ATOM 1548 C CA . ALA A 1 185 ? -39.938 -0.016 70.817 1.00 96.00 185 ALA A CA 1
ATOM 1549 C C . ALA A 1 185 ? -39.588 1.099 69.814 1.00 96.00 185 ALA A C 1
ATOM 1551 O O . ALA A 1 185 ? -39.303 0.819 68.650 1.00 96.00 185 ALA A O 1
ATOM 1552 N N . GLU A 1 186 ? -39.532 2.366 70.240 1.00 96.31 186 GLU A N 1
ATOM 1553 C CA . GLU A 1 186 ? -39.091 3.475 69.379 1.00 96.31 186 GLU A CA 1
ATOM 1554 C C . GLU A 1 186 ? -37.624 3.339 68.948 1.00 96.31 186 GLU A C 1
ATOM 1556 O O . GLU A 1 186 ? -37.285 3.543 67.772 1.00 96.31 186 GLU A O 1
ATOM 1561 N N . LYS A 1 187 ? -36.740 2.960 69.880 1.00 96.69 187 LYS A N 1
ATOM 1562 C CA . LYS A 1 187 ? -35.320 2.706 69.586 1.00 96.69 187 LYS A CA 1
ATOM 1563 C C . LYS A 1 187 ? -35.156 1.518 68.639 1.00 96.69 187 LYS A C 1
ATOM 1565 O O . LYS A 1 187 ? -34.373 1.610 67.695 1.00 96.69 187 LYS A O 1
ATOM 1570 N N . GLU A 1 188 ? -35.907 0.441 68.852 1.00 96.56 188 GLU A N 1
ATOM 1571 C CA . GLU A 1 188 ? -35.930 -0.736 67.981 1.00 96.56 188 GLU A CA 1
ATOM 1572 C C . GLU A 1 188 ? -36.392 -0.365 66.569 1.00 96.56 188 GLU A C 1
ATOM 1574 O O . GLU A 1 188 ? -35.686 -0.653 65.604 1.00 96.56 188 GLU A O 1
ATOM 1579 N N . ASN A 1 189 ? -37.500 0.370 66.440 1.00 95.94 189 ASN A N 1
ATOM 1580 C CA . ASN A 1 189 ? -37.991 0.858 65.151 1.00 95.94 189 ASN A CA 1
ATOM 1581 C C . ASN A 1 189 ? -36.946 1.724 64.431 1.00 95.94 189 ASN A C 1
ATOM 1583 O O . ASN A 1 189 ? -36.699 1.546 63.236 1.00 95.94 189 ASN A O 1
ATOM 1587 N N . THR A 1 190 ? -36.281 2.628 65.156 1.00 96.81 190 THR A N 1
ATOM 1588 C CA . THR A 1 190 ? -35.226 3.488 64.596 1.00 96.81 190 THR A CA 1
ATOM 1589 C C . THR A 1 190 ? -34.042 2.666 64.084 1.00 96.81 190 THR A C 1
ATOM 1591 O O . THR A 1 190 ? -33.568 2.885 62.965 1.00 96.81 190 THR A O 1
ATOM 1594 N N . LEU A 1 191 ? -33.577 1.693 64.871 1.00 97.44 191 LEU A N 1
ATOM 1595 C CA . LEU A 1 191 ? -32.497 0.789 64.474 1.00 97.44 191 LEU A CA 1
ATOM 1596 C C . LEU A 1 191 ? -32.901 -0.072 63.274 1.00 97.44 191 LEU A C 1
ATOM 1598 O O . LEU A 1 191 ? -32.104 -0.243 62.353 1.00 97.44 191 LEU A O 1
ATOM 1602 N N . GLN A 1 192 ? -34.143 -0.549 63.228 1.00 96.94 192 GLN A N 1
ATOM 1603 C CA . GLN A 1 192 ? -34.652 -1.356 62.123 1.00 96.94 192 GLN A CA 1
ATOM 1604 C C . GLN A 1 192 ? -34.678 -0.570 60.804 1.00 96.94 192 GLN A C 1
ATOM 1606 O O . GLN A 1 192 ? -34.292 -1.093 59.752 1.00 96.94 192 GLN A O 1
ATOM 1611 N N . VAL A 1 193 ? -35.056 0.712 60.852 1.00 96.69 193 VAL A N 1
ATOM 1612 C CA . VAL A 1 193 ? -34.981 1.619 59.696 1.00 96.69 193 VAL A CA 1
ATOM 1613 C C . VAL A 1 193 ? -33.530 1.822 59.254 1.00 96.69 193 VAL A C 1
ATOM 1615 O O . VAL A 1 193 ? -33.234 1.713 58.063 1.00 96.69 193 VAL A O 1
ATOM 1618 N N . GLN A 1 194 ? -32.602 2.058 60.189 1.00 97.75 194 GLN A N 1
ATOM 1619 C CA . GLN A 1 194 ? -31.177 2.207 59.863 1.00 97.75 194 GLN A CA 1
ATOM 1620 C C . GLN A 1 194 ? -30.591 0.937 59.230 1.00 97.75 194 GLN A C 1
ATOM 1622 O O . GLN A 1 194 ? -29.888 1.026 58.223 1.00 97.75 194 GLN A O 1
ATOM 1627 N N . ILE A 1 195 ? -30.921 -0.242 59.765 1.00 97.56 195 ILE A N 1
ATOM 1628 C CA . ILE A 1 195 ? -30.513 -1.539 59.206 1.00 97.56 195 ILE A CA 1
ATOM 1629 C C . ILE A 1 195 ? -31.034 -1.689 57.776 1.00 97.56 195 ILE A C 1
ATOM 1631 O O . ILE A 1 195 ? -30.271 -2.060 56.884 1.00 97.56 195 ILE A O 1
ATOM 1635 N N . THR A 1 196 ? -32.304 -1.356 57.540 1.00 97.06 196 THR A N 1
ATOM 1636 C CA . THR A 1 196 ? -32.920 -1.440 56.208 1.00 97.06 196 THR A CA 1
ATOM 1637 C C . THR A 1 196 ? -32.227 -0.503 55.213 1.00 97.06 196 THR A C 1
ATOM 1639 O O . THR A 1 196 ? -31.904 -0.909 54.096 1.00 97.06 196 THR A O 1
ATOM 1642 N N . ASN A 1 197 ? -31.921 0.733 55.621 1.00 97.19 197 ASN A N 1
ATOM 1643 C CA . ASN A 1 197 ? -31.199 1.690 54.780 1.00 97.19 197 ASN A CA 1
ATOM 1644 C C . ASN A 1 197 ? -29.791 1.191 54.423 1.00 97.19 197 ASN A C 1
ATOM 1646 O O . ASN A 1 197 ? -29.430 1.178 53.248 1.00 97.19 197 ASN A O 1
ATOM 1650 N N . LEU A 1 198 ? -29.032 0.695 55.405 1.00 97.50 198 LEU A N 1
ATOM 1651 C CA . LEU A 1 198 ? -27.697 0.131 55.173 1.00 97.50 198 LEU A CA 1
ATOM 1652 C C . LEU A 1 198 ? -27.736 -1.111 54.270 1.00 97.50 198 LEU A C 1
ATOM 1654 O O . LEU A 1 198 ? -26.848 -1.307 53.440 1.00 97.50 198 LEU A O 1
ATOM 1658 N N . GLN A 1 199 ? -28.765 -1.954 54.395 1.00 97.31 199 GLN A N 1
ATOM 1659 C CA . GLN A 1 199 ? -28.969 -3.098 53.501 1.00 97.31 199 GLN A CA 1
ATOM 1660 C C . GLN A 1 199 ? -29.233 -2.650 52.058 1.00 97.31 199 GLN A C 1
ATOM 1662 O O . GLN A 1 199 ? -28.645 -3.211 51.130 1.00 97.31 199 GLN A O 1
ATOM 1667 N N . ASN A 1 200 ? -30.051 -1.613 51.867 1.00 95.81 200 ASN A N 1
ATOM 1668 C CA . ASN A 1 200 ? -30.326 -1.043 50.550 1.00 95.81 200 ASN A CA 1
ATOM 1669 C C . ASN A 1 200 ? -29.070 -0.420 49.924 1.00 95.81 200 ASN A C 1
ATOM 1671 O O . ASN A 1 200 ? -28.777 -0.678 48.755 1.00 95.81 200 ASN A O 1
ATOM 1675 N N . GLU A 1 201 ? -28.290 0.340 50.697 1.00 96.81 201 GLU A N 1
ATOM 1676 C CA . GLU A 1 201 ? -27.011 0.904 50.245 1.00 96.81 201 GLU A CA 1
ATOM 1677 C C . GLU A 1 201 ? -26.017 -0.192 49.855 1.00 96.81 201 GLU A C 1
ATOM 1679 O O . GLU A 1 201 ? -25.422 -0.137 48.776 1.00 96.81 201 GLU A O 1
ATOM 1684 N N . LYS A 1 202 ? -25.886 -1.237 50.682 1.00 96.69 202 LYS A N 1
ATOM 1685 C CA . LYS A 1 202 ? -25.051 -2.405 50.378 1.00 96.69 202 LYS A CA 1
ATOM 1686 C C . LYS A 1 202 ? -25.475 -3.069 49.066 1.00 96.69 202 LYS A C 1
ATOM 1688 O O . LYS A 1 202 ? -24.612 -3.406 48.254 1.00 96.69 202 LYS A O 1
ATOM 1693 N N . GLN A 1 203 ? -26.777 -3.249 48.841 1.00 96.38 203 GLN A N 1
ATOM 1694 C CA . GLN A 1 203 ? -27.292 -3.848 47.610 1.00 96.38 203 GLN A CA 1
ATOM 1695 C C . GLN A 1 203 ? -27.019 -2.960 46.388 1.00 96.38 203 GLN A C 1
ATOM 1697 O O . GLN A 1 203 ? -26.601 -3.461 45.343 1.00 96.38 203 GLN A O 1
ATOM 1702 N N . ALA A 1 204 ? -27.207 -1.644 46.512 1.00 96.88 204 ALA A N 1
ATOM 1703 C CA . ALA A 1 204 ? -26.898 -0.691 45.449 1.00 96.88 204 ALA A CA 1
ATOM 1704 C C . ALA A 1 204 ? -25.403 -0.708 45.092 1.00 96.88 204 ALA A C 1
ATOM 1706 O O . ALA A 1 204 ? -25.050 -0.752 43.911 1.00 96.88 204 ALA A O 1
ATOM 1707 N N . LEU A 1 205 ? -24.527 -0.747 46.102 1.00 97.50 205 LEU A N 1
ATOM 1708 C CA . LEU A 1 205 ? -23.081 -0.831 45.911 1.00 97.50 205 LEU A CA 1
ATOM 1709 C C . LEU A 1 205 ? -22.680 -2.140 45.213 1.00 97.50 205 LEU A C 1
ATOM 1711 O O . LEU A 1 205 ? -21.906 -2.111 44.258 1.00 97.50 205 LEU A O 1
ATOM 1715 N N . ALA A 1 206 ? -23.249 -3.274 45.636 1.00 96.75 206 ALA A N 1
ATOM 1716 C CA . ALA A 1 206 ? -23.008 -4.576 45.017 1.00 96.75 206 ALA A CA 1
ATOM 1717 C C . ALA A 1 206 ? -23.443 -4.604 43.543 1.00 96.75 206 ALA A C 1
ATOM 1719 O O . ALA A 1 206 ? -22.690 -5.063 42.685 1.00 96.75 206 ALA A O 1
ATOM 1720 N N . ASN A 1 207 ? -24.619 -4.050 43.230 1.00 96.38 207 ASN A N 1
ATOM 1721 C CA . ASN A 1 207 ? -25.114 -3.951 41.857 1.00 96.38 207 ASN A CA 1
ATOM 1722 C C . ASN A 1 207 ? -24.210 -3.064 40.985 1.00 96.38 207 ASN A C 1
ATOM 1724 O O . ASN A 1 207 ? -23.942 -3.399 39.832 1.00 96.38 207 ASN A O 1
ATOM 1728 N N . ASN A 1 208 ? -23.729 -1.939 41.521 1.00 97.69 208 ASN A N 1
ATOM 1729 C CA . ASN A 1 208 ? -22.807 -1.056 40.805 1.00 97.69 208 ASN A CA 1
ATOM 1730 C C . ASN A 1 208 ? -21.460 -1.739 40.542 1.00 97.69 208 ASN A C 1
ATOM 1732 O O . ASN A 1 208 ? -20.940 -1.643 39.431 1.00 97.69 208 ASN A O 1
ATOM 1736 N N . LEU A 1 209 ? -20.926 -2.467 41.526 1.00 97.50 209 LEU A N 1
ATOM 1737 C CA . LEU A 1 209 ? -19.681 -3.217 41.374 1.00 97.50 209 LEU A CA 1
ATOM 1738 C C . LEU A 1 209 ? -19.821 -4.339 40.332 1.00 97.50 209 LEU A C 1
ATOM 1740 O O . LEU A 1 209 ? -18.934 -4.510 39.501 1.00 97.50 209 LEU A O 1
ATOM 1744 N N . ALA A 1 210 ? -20.950 -5.054 40.325 1.00 97.06 210 ALA A N 1
ATOM 1745 C CA . ALA A 1 210 ? -21.242 -6.081 39.325 1.00 97.06 210 ALA A CA 1
ATOM 1746 C C . ALA A 1 210 ? -21.289 -5.499 37.901 1.00 97.06 210 ALA A C 1
ATOM 1748 O O . ALA A 1 210 ? -20.644 -6.032 37.001 1.00 97.06 210 ALA A O 1
ATOM 1749 N N . LYS A 1 211 ? -21.966 -4.357 37.709 1.00 97.00 211 LYS A N 1
ATOM 1750 C CA . LYS A 1 211 ? -21.991 -3.652 36.415 1.00 97.00 211 LYS A CA 1
ATOM 1751 C C . LYS A 1 211 ? -20.599 -3.203 35.969 1.00 97.00 211 LYS A C 1
ATOM 1753 O O . LYS A 1 211 ? -20.266 -3.331 34.796 1.00 97.00 211 LYS A O 1
ATOM 1758 N N . GLN A 1 212 ? -19.785 -2.680 36.890 1.00 97.00 212 GLN A N 1
ATOM 1759 C CA . GLN A 1 212 ? -18.406 -2.291 36.578 1.00 97.00 212 GLN A CA 1
ATOM 1760 C C . GLN A 1 212 ? -17.543 -3.493 36.181 1.00 97.00 212 GLN A C 1
ATOM 1762 O O . GLN A 1 212 ? -16.751 -3.381 35.249 1.00 97.00 212 GLN A O 1
ATOM 1767 N N . LEU A 1 213 ? -17.698 -4.638 36.851 1.00 97.25 213 LEU A N 1
ATOM 1768 C CA . LEU A 1 213 ? -16.996 -5.872 36.492 1.00 97.25 213 LEU A CA 1
ATOM 1769 C C . LEU A 1 213 ? -17.371 -6.345 35.085 1.00 97.25 213 LEU A C 1
ATOM 1771 O O . LEU A 1 213 ? -16.478 -6.575 34.275 1.00 97.25 213 LEU A O 1
ATOM 1775 N N . GLU A 1 214 ? -18.664 -6.402 34.768 1.00 96.75 214 GLU A N 1
ATOM 1776 C CA . GLU A 1 214 ? -19.154 -6.804 33.443 1.00 96.75 214 GLU A CA 1
ATOM 1777 C C . GLU A 1 214 ? -18.659 -5.851 32.339 1.00 96.75 214 GLU A C 1
ATOM 1779 O O . GLU A 1 214 ? -18.192 -6.277 31.281 1.00 96.75 214 GLU A O 1
ATOM 1784 N N . GLN A 1 215 ? -18.670 -4.542 32.609 1.00 96.75 215 GLN A N 1
ATOM 1785 C CA . GLN A 1 215 ? -18.143 -3.542 31.681 1.00 96.75 215 GLN A CA 1
ATOM 1786 C C . GLN A 1 215 ? -16.625 -3.680 31.478 1.00 96.75 215 GLN A C 1
ATOM 1788 O O . GLN A 1 215 ? -16.139 -3.543 30.351 1.00 96.75 215 GLN A O 1
ATOM 1793 N N . ASN A 1 216 ? -15.870 -3.975 32.538 1.00 96.31 216 ASN A N 1
ATOM 1794 C CA . ASN A 1 216 ? -14.432 -4.221 32.450 1.00 96.31 216 ASN A CA 1
ATOM 1795 C C . ASN A 1 216 ? -14.125 -5.498 31.657 1.00 96.31 216 ASN A C 1
ATOM 1797 O O . ASN A 1 216 ? -13.227 -5.481 30.818 1.00 96.31 216 ASN A O 1
ATOM 1801 N N . GLU A 1 217 ? -14.881 -6.579 31.860 1.00 97.44 217 GLU A N 1
ATOM 1802 C CA . GLU A 1 217 ? -14.748 -7.810 31.071 1.00 97.44 217 GLU A CA 1
ATOM 1803 C C . GLU A 1 217 ? -15.002 -7.556 29.582 1.00 97.44 217 GLU A C 1
ATOM 1805 O O . GLU A 1 217 ? -14.185 -7.948 28.744 1.00 97.44 217 GLU A O 1
ATOM 1810 N N . LEU A 1 218 ? -16.077 -6.832 29.247 1.00 97.25 218 LEU A N 1
ATOM 1811 C CA . LEU A 1 218 ? -16.383 -6.458 27.866 1.00 97.25 218 LEU A CA 1
ATOM 1812 C C . LEU A 1 218 ? -15.259 -5.615 27.249 1.00 97.25 218 LEU A C 1
ATOM 1814 O O . LEU A 1 218 ? -14.838 -5.861 26.117 1.00 97.25 218 LEU A O 1
ATOM 1818 N N . THR A 1 219 ? -14.742 -4.644 28.002 1.00 96.44 219 THR A N 1
ATOM 1819 C CA . THR A 1 219 ? -13.649 -3.771 27.555 1.00 96.44 219 THR A CA 1
ATOM 1820 C C . THR A 1 219 ? -12.366 -4.574 27.310 1.00 96.44 219 THR A C 1
ATOM 1822 O O . THR A 1 219 ? -11.716 -4.412 26.275 1.00 96.44 219 THR A O 1
ATOM 1825 N N . THR A 1 220 ? -12.026 -5.512 28.199 1.00 96.56 220 THR A N 1
ATOM 1826 C CA . THR A 1 220 ? -10.882 -6.419 28.019 1.00 96.56 220 THR A CA 1
ATOM 1827 C C . THR A 1 220 ? -11.054 -7.310 26.785 1.00 96.56 220 THR A C 1
ATOM 1829 O O . THR A 1 220 ? -10.108 -7.468 26.012 1.00 96.56 220 THR A O 1
ATOM 1832 N N . GLN A 1 221 ? -12.254 -7.846 26.530 1.00 96.94 221 GLN A N 1
ATOM 1833 C CA . GLN A 1 221 ? -12.532 -8.613 25.306 1.00 96.94 221 GLN A CA 1
ATOM 1834 C C . GLN A 1 221 ? -12.380 -7.757 24.040 1.00 96.94 221 GLN A C 1
ATOM 1836 O O . GLN A 1 221 ? -11.820 -8.215 23.040 1.00 96.94 221 GLN A O 1
ATOM 1841 N N . GLN A 1 222 ? -12.838 -6.503 24.069 1.00 97.38 222 GLN A N 1
ATOM 1842 C CA . GLN A 1 222 ? -12.666 -5.567 22.956 1.00 97.38 222 GLN A CA 1
ATOM 1843 C C . GLN A 1 222 ? -11.186 -5.290 22.671 1.00 97.38 222 GLN A C 1
ATOM 1845 O O . GLN A 1 222 ? -10.771 -5.383 21.511 1.00 97.38 222 GLN A O 1
ATOM 1850 N N . PHE A 1 223 ? -10.381 -5.029 23.706 1.00 97.25 223 PHE A N 1
ATOM 1851 C CA . PHE A 1 223 ? -8.935 -4.861 23.551 1.00 97.25 223 PHE A CA 1
ATOM 1852 C C . PHE A 1 223 ? -8.270 -6.118 22.995 1.00 97.25 223 PHE A C 1
ATOM 1854 O O . PHE A 1 223 ? -7.471 -6.017 22.064 1.00 97.25 223 PHE A O 1
ATOM 1861 N N . GLN A 1 224 ? -8.645 -7.306 23.475 1.00 97.31 224 GLN A N 1
ATOM 1862 C CA . GLN A 1 224 ? -8.100 -8.558 22.953 1.00 97.31 224 GLN A CA 1
ATOM 1863 C C . GLN A 1 224 ? -8.429 -8.750 21.464 1.00 97.31 224 GLN A C 1
ATOM 1865 O O . GLN A 1 224 ? -7.562 -9.124 20.674 1.00 97.31 224 GLN A O 1
ATOM 1870 N N . ASN A 1 225 ? -9.656 -8.430 21.049 1.00 97.12 225 ASN A N 1
ATOM 1871 C CA . ASN A 1 225 ? -10.057 -8.475 19.641 1.00 97.12 225 ASN A CA 1
ATOM 1872 C C . ASN A 1 225 ? -9.284 -7.468 18.780 1.00 97.12 225 ASN A C 1
ATOM 1874 O O . ASN A 1 225 ? -8.988 -7.744 17.616 1.00 97.12 225 ASN A O 1
ATOM 1878 N N . GLN A 1 226 ? -8.962 -6.294 19.324 1.00 98.00 226 GLN A N 1
ATOM 1879 C CA . GLN A 1 226 ? -8.146 -5.300 18.633 1.00 98.00 226 GLN A CA 1
ATOM 1880 C C . GLN A 1 226 ? -6.689 -5.760 18.501 1.00 98.00 226 GLN A C 1
ATOM 1882 O O . GLN A 1 226 ? -6.129 -5.668 17.412 1.00 98.00 226 GLN A O 1
ATOM 1887 N N . ILE A 1 227 ? -6.108 -6.338 19.557 1.00 97.75 227 ILE A N 1
ATOM 1888 C CA . ILE A 1 227 ? -4.768 -6.945 19.530 1.00 97.75 227 ILE A CA 1
ATOM 1889 C C . ILE A 1 227 ? -4.699 -8.052 18.473 1.00 97.75 227 ILE A C 1
ATOM 1891 O O . ILE A 1 227 ? -3.761 -8.092 17.682 1.00 97.75 227 ILE A O 1
ATOM 1895 N N . ASN A 1 228 ? -5.708 -8.924 18.412 1.00 97.56 228 ASN A N 1
ATOM 1896 C CA . ASN A 1 228 ? -5.754 -10.003 17.426 1.00 97.56 228 ASN A CA 1
ATOM 1897 C C . ASN A 1 228 ? -5.798 -9.464 15.986 1.00 97.56 228 ASN A C 1
ATOM 1899 O O . ASN A 1 228 ? -5.063 -9.962 15.135 1.00 97.56 228 ASN A O 1
ATOM 1903 N N . ARG A 1 229 ? -6.600 -8.421 15.724 1.00 97.38 229 ARG A N 1
ATOM 1904 C CA . ARG A 1 229 ? -6.648 -7.754 14.410 1.00 97.38 229 ARG A CA 1
ATOM 1905 C C . ARG A 1 229 ? -5.305 -7.134 14.032 1.00 97.38 229 ARG A C 1
ATOM 1907 O O . ARG A 1 229 ? -4.803 -7.396 12.944 1.00 97.38 229 ARG A O 1
ATOM 1914 N N . LEU A 1 230 ? -4.682 -6.401 14.953 1.00 97.81 230 LEU A N 1
ATOM 1915 C CA . LEU A 1 230 ? -3.363 -5.800 14.731 1.00 97.81 230 LEU A CA 1
ATOM 1916 C C . LEU A 1 230 ? -2.280 -6.856 14.476 1.00 97.81 230 LEU A C 1
ATOM 1918 O O . LEU A 1 230 ? -1.413 -6.659 13.629 1.00 97.81 230 LEU A O 1
ATOM 1922 N N . ASN A 1 231 ? -2.334 -8.000 15.161 1.00 97.75 231 ASN A N 1
ATOM 1923 C CA . ASN A 1 231 ? -1.406 -9.104 14.918 1.00 97.75 231 ASN A CA 1
ATOM 1924 C C . ASN A 1 231 ? -1.600 -9.734 13.529 1.00 97.75 231 ASN A C 1
ATOM 1926 O O . ASN A 1 231 ? -0.615 -10.069 12.875 1.00 97.75 231 ASN A O 1
ATOM 1930 N N . GLN A 1 232 ? -2.841 -9.869 13.053 1.00 96.50 232 GLN A N 1
ATOM 1931 C CA . GLN A 1 232 ? -3.115 -10.345 11.692 1.00 96.50 232 GLN A CA 1
ATOM 1932 C C . GLN A 1 232 ? -2.587 -9.369 10.633 1.00 96.50 232 GLN A C 1
ATOM 1934 O O . GLN A 1 232 ? -1.924 -9.797 9.689 1.00 96.50 232 GLN A O 1
ATOM 1939 N N . GLU A 1 233 ? -2.822 -8.067 10.813 1.00 97.56 233 GLU A N 1
ATOM 1940 C CA . GLU A 1 233 ? -2.281 -7.026 9.930 1.00 97.56 233 GLU A CA 1
ATOM 1941 C C . GLU A 1 233 ? -0.750 -7.033 9.925 1.00 97.56 233 GLU A C 1
ATOM 1943 O O . GLU A 1 233 ? -0.140 -7.019 8.857 1.00 97.56 233 GLU A O 1
ATOM 1948 N N . LYS A 1 234 ? -0.120 -7.136 11.103 1.00 97.75 234 LYS A N 1
ATOM 1949 C CA . LYS A 1 234 ? 1.337 -7.260 11.233 1.00 97.75 234 LYS A CA 1
ATOM 1950 C C . LYS A 1 234 ? 1.872 -8.454 10.442 1.00 97.75 234 LYS A C 1
ATOM 1952 O O . LYS A 1 234 ? 2.840 -8.289 9.707 1.00 97.75 234 LYS A O 1
ATOM 1957 N N . ASN A 1 235 ? 1.252 -9.626 10.575 1.00 96.44 235 ASN A N 1
ATOM 1958 C CA . ASN A 1 235 ? 1.683 -10.823 9.853 1.00 96.44 235 ASN A CA 1
ATOM 1959 C C . ASN A 1 235 ? 1.540 -10.637 8.335 1.00 96.44 235 ASN A C 1
ATOM 1961 O O . ASN A 1 235 ? 2.486 -10.897 7.602 1.00 96.44 235 ASN A O 1
ATOM 1965 N N . SER A 1 236 ? 0.412 -10.088 7.869 1.00 97.25 236 SER A N 1
ATOM 1966 C CA . SER A 1 236 ? 0.205 -9.807 6.441 1.00 97.25 236 SER A CA 1
ATOM 1967 C C . SER A 1 236 ? 1.234 -8.821 5.880 1.00 97.25 236 SER A C 1
ATOM 1969 O O . SER A 1 236 ? 1.761 -9.025 4.786 1.00 97.25 236 SER A O 1
ATOM 1971 N N . LEU A 1 237 ? 1.546 -7.757 6.625 1.00 97.56 237 LEU A N 1
ATOM 1972 C CA . LEU A 1 237 ? 2.577 -6.796 6.234 1.00 97.56 237 LEU A CA 1
ATOM 1973 C C . LEU A 1 237 ? 3.969 -7.434 6.215 1.00 97.56 237 LEU A C 1
ATOM 1975 O O . LEU A 1 237 ? 4.774 -7.110 5.344 1.00 97.56 237 LEU A O 1
ATOM 1979 N N . GLN A 1 238 ? 4.247 -8.344 7.146 1.00 97.69 238 GLN A N 1
ATOM 1980 C CA . GLN A 1 238 ? 5.517 -9.054 7.212 1.00 97.69 238 GLN A CA 1
ATOM 1981 C C . GLN A 1 238 ? 5.698 -10.009 6.025 1.00 97.69 238 GLN A C 1
ATOM 1983 O O . GLN A 1 238 ? 6.761 -9.997 5.409 1.00 97.69 238 GLN A O 1
ATOM 1988 N N . ASP A 1 239 ? 4.652 -10.734 5.626 1.00 96.88 239 ASP A N 1
ATOM 1989 C CA . ASP A 1 239 ? 4.673 -11.577 4.424 1.00 96.88 239 ASP A CA 1
ATOM 1990 C C . ASP A 1 239 ? 4.903 -10.740 3.153 1.00 96.88 239 ASP A C 1
ATOM 1992 O O . ASP A 1 239 ? 5.724 -11.088 2.302 1.00 96.88 239 ASP A O 1
ATOM 1996 N N . GLN A 1 240 ? 4.234 -9.585 3.040 1.00 97.94 240 GLN A N 1
ATOM 1997 C CA . GLN A 1 240 ? 4.455 -8.653 1.927 1.00 97.94 240 GLN A CA 1
ATOM 1998 C C . GLN A 1 240 ? 5.889 -8.116 1.891 1.00 97.94 240 GLN A C 1
ATOM 2000 O O . GLN A 1 240 ? 6.439 -7.901 0.809 1.00 97.94 240 GLN A O 1
ATOM 2005 N N . LEU A 1 241 ? 6.490 -7.872 3.056 1.00 98.00 241 LEU A N 1
ATOM 2006 C CA . LEU A 1 241 ? 7.862 -7.391 3.164 1.00 98.00 241 LEU A CA 1
ATOM 2007 C C . LEU A 1 241 ? 8.852 -8.467 2.705 1.00 98.00 241 LEU A C 1
ATOM 2009 O O . LEU A 1 241 ? 9.681 -8.176 1.847 1.00 98.00 241 LEU A O 1
ATOM 2013 N N . ILE A 1 242 ? 8.684 -9.712 3.163 1.00 97.62 242 ILE A N 1
ATOM 2014 C CA . ILE A 1 242 ? 9.492 -10.863 2.726 1.00 97.62 242 ILE A CA 1
ATOM 2015 C C . ILE A 1 242 ? 9.389 -11.060 1.205 1.00 97.62 242 ILE A C 1
ATOM 2017 O O . ILE A 1 242 ? 10.398 -11.267 0.526 1.00 97.62 242 ILE A O 1
ATOM 2021 N N . GLN A 1 243 ? 8.185 -10.942 0.634 1.00 97.25 243 GLN A N 1
ATOM 2022 C CA . GLN A 1 243 ? 8.000 -11.052 -0.814 1.00 97.25 243 GLN A CA 1
ATOM 2023 C C . GLN A 1 243 ? 8.739 -9.941 -1.570 1.00 97.25 243 GLN A C 1
ATOM 2025 O O . GLN A 1 243 ? 9.380 -10.198 -2.588 1.00 97.25 243 GLN A O 1
ATOM 2030 N N . LYS A 1 244 ? 8.667 -8.697 -1.082 1.00 96.81 244 LYS A N 1
ATOM 2031 C CA . LYS A 1 244 ? 9.383 -7.572 -1.697 1.00 96.81 244 LYS A CA 1
ATOM 2032 C C . LYS A 1 244 ? 10.894 -7.748 -1.600 1.00 96.81 244 LYS A C 1
ATOM 2034 O O . LYS A 1 244 ? 11.574 -7.491 -2.587 1.00 96.81 244 LYS A O 1
ATOM 2039 N N . GLU A 1 245 ? 11.408 -8.200 -0.459 1.00 98.00 245 GLU A N 1
ATOM 2040 C CA . GLU A 1 245 ? 12.831 -8.510 -0.285 1.00 98.00 245 GLU A CA 1
ATOM 2041 C C . GLU A 1 245 ? 13.294 -9.587 -1.272 1.00 98.00 245 GLU A C 1
ATOM 2043 O O . GLU A 1 245 ? 14.317 -9.408 -1.931 1.00 98.00 245 GLU A O 1
ATOM 2048 N N . THR A 1 246 ? 12.499 -10.645 -1.453 1.00 97.06 246 THR A N 1
ATOM 2049 C CA . THR A 1 246 ? 12.788 -11.721 -2.414 1.00 97.06 246 THR A CA 1
ATOM 2050 C C . THR A 1 246 ? 12.842 -11.187 -3.846 1.00 97.06 246 THR A C 1
ATOM 2052 O O . THR A 1 246 ? 13.833 -11.389 -4.541 1.00 97.06 246 THR A O 1
ATOM 2055 N N . ASN A 1 247 ? 11.834 -10.413 -4.262 1.00 97.12 247 ASN A N 1
ATOM 2056 C CA . ASN A 1 247 ? 11.796 -9.811 -5.597 1.00 97.12 247 ASN A CA 1
ATOM 2057 C C . ASN A 1 247 ? 12.983 -8.861 -5.844 1.00 97.12 247 ASN A C 1
ATOM 2059 O O . ASN A 1 247 ? 13.529 -8.815 -6.944 1.00 97.12 247 ASN A O 1
ATOM 2063 N N . ILE A 1 248 ? 13.376 -8.076 -4.832 1.00 97.38 248 ILE A N 1
ATOM 2064 C CA . ILE A 1 248 ? 14.536 -7.178 -4.919 1.00 97.38 248 ILE A CA 1
ATOM 2065 C C . ILE A 1 248 ? 15.821 -7.990 -5.092 1.00 97.38 248 ILE A C 1
ATOM 2067 O O . ILE A 1 248 ? 16.670 -7.609 -5.899 1.00 97.38 248 ILE A O 1
ATOM 2071 N N . GLN A 1 249 ? 15.965 -9.098 -4.363 1.00 96.75 249 GLN A N 1
ATOM 2072 C CA . GLN A 1 249 ? 17.132 -9.966 -4.477 1.00 96.75 249 GLN A CA 1
ATOM 2073 C C . GLN A 1 249 ? 17.212 -10.619 -5.864 1.00 96.75 249 GLN A C 1
ATOM 2075 O O . GLN A 1 249 ? 18.262 -10.557 -6.495 1.00 96.75 249 GLN A O 1
ATOM 2080 N N . GLU A 1 250 ? 16.100 -11.137 -6.391 1.00 97.31 250 GLU A N 1
ATOM 2081 C CA . GLU A 1 250 ? 16.046 -11.690 -7.751 1.00 97.31 250 GLU A CA 1
ATOM 2082 C C . GLU A 1 250 ? 16.420 -10.647 -8.813 1.00 97.31 250 GLU A C 1
ATOM 2084 O O . GLU A 1 250 ? 17.199 -10.929 -9.725 1.00 97.31 250 GLU A O 1
ATOM 2089 N N . LEU A 1 251 ? 15.906 -9.418 -8.690 1.00 97.38 251 LEU A N 1
ATOM 2090 C CA . LEU A 1 251 ? 16.222 -8.335 -9.622 1.00 97.38 251 LEU A CA 1
ATOM 2091 C C . LEU A 1 251 ? 17.705 -7.944 -9.555 1.00 97.38 251 LEU A C 1
ATOM 2093 O O . LEU A 1 251 ? 18.324 -7.651 -10.580 1.00 97.38 251 LEU A O 1
ATOM 2097 N N . LYS A 1 252 ? 18.285 -7.956 -8.351 1.00 97.50 252 LYS A N 1
ATOM 2098 C CA . LYS A 1 252 ? 19.711 -7.702 -8.139 1.00 97.50 252 LYS A CA 1
ATOM 2099 C C . LYS A 1 252 ? 20.564 -8.774 -8.813 1.00 97.50 252 LYS A C 1
ATOM 2101 O O . LYS A 1 252 ? 21.480 -8.421 -9.552 1.00 97.50 252 LYS A O 1
ATOM 2106 N N . ASP A 1 253 ? 20.222 -10.046 -8.629 1.00 96.50 253 ASP A N 1
ATOM 2107 C CA . ASP A 1 253 ? 20.934 -11.167 -9.248 1.00 96.50 253 ASP A CA 1
ATOM 2108 C C . ASP A 1 253 ? 20.831 -11.105 -10.784 1.00 96.50 253 ASP A C 1
ATOM 2110 O O . ASP A 1 253 ? 21.810 -11.336 -11.497 1.00 96.50 253 ASP A O 1
ATOM 2114 N N . GLN A 1 254 ? 19.666 -10.727 -11.325 1.00 97.31 254 GLN A N 1
ATOM 2115 C CA . GLN A 1 254 ? 19.493 -10.497 -12.764 1.00 97.31 254 GLN A CA 1
ATOM 2116 C C . GLN A 1 254 ? 20.395 -9.373 -13.283 1.00 97.31 254 GLN A C 1
ATOM 2118 O O . GLN A 1 254 ? 21.051 -9.540 -14.314 1.00 97.31 254 GLN A O 1
ATOM 2123 N N . TYR A 1 255 ? 20.448 -8.241 -12.579 1.00 95.31 255 TYR A N 1
ATOM 2124 C CA . TYR A 1 255 ? 21.288 -7.112 -12.969 1.00 95.31 255 TYR A CA 1
ATOM 2125 C C . TYR A 1 255 ? 22.781 -7.460 -12.907 1.00 95.31 255 TYR A C 1
ATOM 2127 O O . TYR A 1 255 ? 23.538 -7.120 -13.816 1.00 95.31 255 TYR A O 1
ATOM 2135 N N . GLU A 1 256 ? 23.208 -8.181 -11.871 1.00 96.94 256 GLU A N 1
ATOM 2136 C CA . GLU A 1 256 ? 24.595 -8.622 -11.712 1.00 96.94 256 GLU A CA 1
ATOM 2137 C C . GLU A 1 256 ? 25.008 -9.583 -12.837 1.00 96.94 256 GLU A C 1
ATOM 2139 O O . GLU A 1 256 ? 26.066 -9.409 -13.446 1.00 96.94 256 GLU A O 1
ATOM 2144 N N . ASN A 1 257 ? 24.124 -10.510 -13.219 1.00 95.94 257 ASN A N 1
ATOM 2145 C CA . ASN A 1 257 ? 24.341 -11.388 -14.370 1.00 95.94 257 ASN A CA 1
ATOM 2146 C C . ASN A 1 257 ? 24.459 -10.612 -15.692 1.00 95.94 257 ASN A C 1
ATOM 2148 O O . ASN A 1 257 ? 25.375 -10.872 -16.476 1.00 95.94 257 ASN A O 1
ATOM 2152 N N . GLN A 1 258 ? 23.578 -9.636 -15.938 1.00 96.19 258 GLN A N 1
ATOM 2153 C CA . GLN A 1 258 ? 23.656 -8.789 -17.137 1.00 96.19 258 GLN A CA 1
ATOM 2154 C C . GLN A 1 258 ? 24.955 -7.977 -17.178 1.00 96.19 258 GLN A C 1
ATOM 2156 O O . GLN A 1 258 ? 25.581 -7.856 -18.233 1.00 96.19 258 GLN A O 1
ATOM 2161 N N . LEU A 1 259 ? 25.395 -7.455 -16.031 1.00 96.00 259 LEU A N 1
ATOM 2162 C CA . LEU A 1 259 ? 26.643 -6.710 -15.925 1.00 96.00 259 LEU A CA 1
ATOM 2163 C C . LEU A 1 259 ? 27.851 -7.596 -16.255 1.00 96.00 259 LEU A C 1
ATOM 2165 O O . LEU A 1 259 ? 28.690 -7.200 -17.066 1.00 96.00 259 LEU A O 1
ATOM 2169 N N . ILE A 1 260 ? 27.916 -8.803 -15.683 1.00 96.81 260 ILE A N 1
ATOM 2170 C CA . ILE A 1 260 ? 28.974 -9.783 -15.973 1.00 96.81 260 ILE A CA 1
ATOM 2171 C C . ILE A 1 260 ? 28.980 -10.136 -17.466 1.00 96.81 260 ILE A C 1
ATOM 2173 O O . ILE A 1 260 ? 30.038 -10.145 -18.099 1.00 96.81 260 ILE A O 1
ATOM 2177 N N . GLN A 1 261 ? 27.808 -10.374 -18.059 1.00 95.56 261 GLN A N 1
ATOM 2178 C CA . GLN A 1 261 ? 27.690 -10.669 -19.486 1.00 95.56 261 GLN A CA 1
ATOM 2179 C C . GLN A 1 261 ? 28.201 -9.506 -20.348 1.00 95.56 261 GLN A C 1
ATOM 2181 O O . GLN A 1 261 ? 29.009 -9.716 -21.254 1.00 95.56 261 GLN A O 1
ATOM 2186 N N . SER A 1 262 ? 27.795 -8.272 -20.043 1.00 90.62 262 SER A N 1
ATOM 2187 C CA . SER A 1 262 ? 28.257 -7.086 -20.767 1.00 90.62 262 SER A CA 1
ATOM 2188 C C . SER A 1 262 ? 29.770 -6.883 -20.643 1.00 90.62 262 SER A C 1
ATOM 2190 O O . SER A 1 262 ? 30.415 -6.491 -21.616 1.00 90.62 262 SER A O 1
ATOM 2192 N N . GLN A 1 263 ? 30.353 -7.152 -19.471 1.00 95.94 263 GLN A N 1
ATOM 2193 C CA . GLN A 1 263 ? 31.799 -7.066 -19.256 1.00 95.94 263 GLN A CA 1
ATOM 2194 C C . GLN A 1 263 ? 32.558 -8.114 -20.077 1.00 95.94 263 GLN A C 1
ATOM 2196 O O . GLN A 1 263 ? 33.573 -7.790 -20.698 1.00 95.94 263 GLN A O 1
ATOM 2201 N N . ASN A 1 264 ? 32.050 -9.347 -20.127 1.00 95.56 264 ASN A N 1
ATOM 2202 C CA . ASN A 1 264 ? 32.633 -10.415 -20.936 1.00 95.56 264 ASN A CA 1
ATOM 2203 C C . ASN A 1 264 ? 32.580 -10.080 -22.431 1.00 95.56 264 ASN A C 1
ATOM 2205 O O . ASN A 1 264 ? 33.606 -10.168 -23.105 1.00 95.56 264 ASN A O 1
ATOM 2209 N N . ASN A 1 265 ? 31.432 -9.606 -22.925 1.00 93.06 265 ASN A N 1
ATOM 2210 C CA . ASN A 1 265 ? 31.277 -9.176 -24.317 1.00 93.06 265 ASN A CA 1
ATOM 2211 C C . ASN A 1 265 ? 32.243 -8.034 -24.661 1.00 93.06 265 ASN A C 1
ATOM 2213 O O . ASN A 1 265 ? 32.904 -8.066 -25.696 1.00 93.06 265 ASN A O 1
ATOM 2217 N N . HIS A 1 266 ? 32.380 -7.041 -23.776 1.00 93.38 266 HIS A N 1
ATOM 2218 C CA . HIS A 1 266 ? 33.319 -5.940 -23.984 1.00 93.38 266 HIS A CA 1
ATOM 2219 C C . HIS A 1 266 ? 34.773 -6.426 -24.057 1.00 93.38 266 HIS A C 1
ATOM 2221 O O . HIS A 1 266 ? 35.532 -5.978 -24.918 1.00 93.38 266 HIS A O 1
ATOM 2227 N N . LYS A 1 267 ? 35.165 -7.361 -23.181 1.00 95.31 267 LYS A N 1
ATOM 2228 C CA . LYS A 1 267 ? 36.503 -7.962 -23.209 1.00 95.31 267 LYS A CA 1
ATOM 2229 C C . LYS A 1 267 ? 36.746 -8.716 -24.518 1.00 95.31 267 LYS A C 1
ATOM 2231 O O . LYS A 1 267 ? 37.787 -8.511 -25.134 1.00 95.31 267 LYS A O 1
ATOM 2236 N N . GLN A 1 268 ? 35.777 -9.514 -24.964 1.00 95.31 268 GLN A N 1
ATOM 2237 C CA . GLN A 1 268 ? 35.865 -10.243 -26.226 1.00 95.31 268 GLN A CA 1
ATOM 2238 C C . GLN A 1 268 ? 36.003 -9.293 -27.424 1.00 95.31 268 GLN A C 1
ATOM 2240 O O . GLN A 1 268 ? 36.944 -9.439 -28.199 1.00 95.31 268 GLN A O 1
ATOM 2245 N N . MET A 1 269 ? 35.146 -8.272 -27.534 1.00 92.44 269 MET A N 1
ATOM 2246 C CA . MET A 1 269 ? 35.247 -7.274 -28.608 1.00 92.44 269 MET A CA 1
ATOM 2247 C C . MET A 1 269 ? 36.599 -6.555 -28.604 1.00 92.44 269 MET A C 1
ATOM 2249 O O . MET A 1 269 ? 37.155 -6.251 -29.657 1.00 92.44 269 MET A O 1
ATOM 2253 N N . LYS A 1 270 ? 37.154 -6.273 -27.420 1.00 94.88 270 LYS A N 1
ATOM 2254 C CA . LYS A 1 270 ? 38.478 -5.655 -27.301 1.00 94.88 270 LYS A CA 1
ATOM 2255 C C . LYS A 1 270 ? 39.580 -6.568 -27.843 1.00 94.88 270 LYS A C 1
ATOM 2257 O O . LYS A 1 270 ? 40.469 -6.085 -28.544 1.00 94.88 270 LYS A O 1
ATOM 2262 N N . ASP A 1 271 ? 39.514 -7.860 -27.535 1.00 94.12 271 ASP A N 1
ATOM 2263 C CA . ASP A 1 271 ? 40.473 -8.847 -28.029 1.00 94.12 271 ASP A CA 1
ATOM 2264 C C . ASP A 1 271 ? 40.344 -9.036 -29.553 1.00 94.12 271 ASP A C 1
ATOM 2266 O O . ASP A 1 271 ? 41.358 -9.050 -30.253 1.00 94.12 271 ASP A O 1
ATOM 2270 N N . GLU A 1 272 ? 39.121 -9.095 -30.089 1.00 94.44 272 GLU A N 1
ATOM 2271 C CA . GLU A 1 272 ? 38.847 -9.174 -31.533 1.00 94.44 272 GLU A CA 1
ATOM 2272 C C . GLU A 1 272 ? 39.345 -7.931 -32.285 1.00 94.44 272 GLU A C 1
ATOM 2274 O O . GLU A 1 272 ? 40.044 -8.059 -33.294 1.00 94.44 272 GLU A O 1
ATOM 2279 N N . ASN A 1 273 ? 39.089 -6.731 -31.757 1.00 92.31 273 ASN A N 1
ATOM 2280 C CA . ASN A 1 273 ? 39.596 -5.482 -32.330 1.00 92.31 273 ASN A CA 1
ATOM 2281 C C . ASN A 1 273 ? 41.127 -5.445 -32.368 1.00 92.31 273 ASN A C 1
ATOM 2283 O O . ASN A 1 273 ? 41.707 -5.027 -33.370 1.00 92.31 273 ASN A O 1
ATOM 2287 N N . LEU A 1 274 ? 41.798 -5.935 -31.320 1.00 94.94 274 LEU A N 1
ATOM 2288 C CA . LEU A 1 274 ? 43.259 -6.020 -31.299 1.00 94.94 274 LEU A CA 1
ATOM 2289 C C . LEU A 1 274 ? 43.794 -6.989 -32.368 1.00 94.94 274 LEU A C 1
ATOM 2291 O O . LEU A 1 274 ? 44.870 -6.763 -32.927 1.00 94.94 274 LEU A O 1
ATOM 2295 N N . GLN A 1 275 ? 43.073 -8.075 -32.659 1.00 95.12 275 GLN A N 1
ATOM 2296 C CA . GLN A 1 275 ? 43.434 -8.990 -33.746 1.00 95.12 275 GLN A CA 1
ATOM 2297 C C . GLN A 1 275 ? 43.215 -8.346 -35.117 1.00 95.12 275 GLN A C 1
ATOM 2299 O O . GLN A 1 275 ? 44.107 -8.407 -35.964 1.00 95.12 275 GLN A O 1
ATOM 2304 N N . LEU A 1 276 ? 42.076 -7.681 -35.325 1.00 93.25 276 LEU A N 1
ATOM 2305 C CA . LEU A 1 276 ? 41.783 -6.961 -36.566 1.00 93.25 276 LEU A CA 1
ATOM 2306 C C . LEU A 1 276 ? 42.820 -5.870 -36.848 1.00 93.25 276 LEU A C 1
ATOM 2308 O O . LEU A 1 276 ? 43.295 -5.761 -37.977 1.00 93.25 276 LEU A O 1
ATOM 2312 N N . GLU A 1 277 ? 43.241 -5.118 -35.830 1.00 94.00 277 GLU A N 1
ATOM 2313 C CA . GLU A 1 277 ? 44.283 -4.097 -35.966 1.00 94.00 277 GLU A CA 1
ATOM 2314 C C . GLU A 1 277 ? 45.619 -4.706 -36.421 1.00 94.00 277 GLU A C 1
ATOM 2316 O O . GLU A 1 277 ? 46.278 -4.177 -37.322 1.00 94.00 277 GLU A O 1
ATOM 2321 N N . LYS A 1 278 ? 46.005 -5.863 -35.861 1.00 95.19 278 LYS A N 1
ATOM 2322 C CA . LYS A 1 278 ? 47.204 -6.595 -36.302 1.00 95.19 278 LYS A CA 1
ATOM 2323 C C . LYS A 1 278 ? 47.091 -7.021 -37.763 1.00 95.19 278 LYS A C 1
ATOM 2325 O O . LYS A 1 278 ? 48.033 -6.794 -38.522 1.00 95.19 278 LYS A O 1
ATOM 2330 N N . VAL A 1 279 ? 45.953 -7.589 -38.165 1.00 94.75 279 VAL A N 1
ATOM 2331 C CA . VAL A 1 279 ? 45.711 -8.021 -39.551 1.00 94.75 279 VAL A CA 1
ATOM 2332 C C . VAL A 1 279 ? 45.771 -6.829 -40.508 1.00 94.75 279 VAL A C 1
ATOM 2334 O O . VAL A 1 279 ? 46.519 -6.869 -41.487 1.00 94.75 279 VAL A O 1
ATOM 2337 N N . ALA A 1 280 ? 45.076 -5.733 -40.197 1.00 92.62 280 ALA A N 1
ATOM 2338 C CA . ALA A 1 280 ? 45.085 -4.518 -41.008 1.00 92.62 280 ALA A CA 1
ATOM 2339 C C . ALA A 1 280 ? 46.505 -3.958 -41.178 1.00 92.62 280 ALA A C 1
ATOM 2341 O O . ALA A 1 280 ? 46.913 -3.613 -42.289 1.00 92.62 280 ALA A O 1
ATOM 2342 N N . LYS A 1 281 ? 47.300 -3.944 -40.100 1.00 94.44 281 LYS A N 1
ATOM 2343 C CA . LYS A 1 281 ? 48.698 -3.500 -40.144 1.00 94.44 281 LYS A CA 1
ATOM 2344 C C . LYS A 1 281 ? 49.559 -4.399 -41.032 1.00 94.44 281 LYS A C 1
ATOM 2346 O O . LYS A 1 281 ? 50.349 -3.885 -41.823 1.00 94.44 281 LYS A O 1
ATOM 2351 N N . THR A 1 282 ? 49.391 -5.721 -40.946 1.00 94.69 282 THR A N 1
ATOM 2352 C CA . THR A 1 282 ? 50.110 -6.658 -41.826 1.00 94.69 282 THR A CA 1
ATOM 2353 C C . THR A 1 282 ? 49.721 -6.492 -43.294 1.00 94.69 282 THR A C 1
ATOM 2355 O O . THR A 1 282 ? 50.603 -6.434 -44.148 1.00 94.69 282 THR A O 1
ATOM 2358 N N . TYR A 1 283 ? 48.429 -6.325 -43.589 1.00 93.75 283 TYR A N 1
ATOM 2359 C CA . TYR A 1 283 ? 47.931 -6.128 -44.949 1.00 93.75 283 TYR A CA 1
ATOM 2360 C C . TYR A 1 283 ? 48.440 -4.819 -45.564 1.00 93.75 283 TYR A C 1
ATOM 2362 O O . TYR A 1 283 ? 48.945 -4.810 -46.689 1.00 93.75 283 TYR A O 1
ATOM 2370 N N . TYR A 1 284 ? 48.384 -3.721 -44.801 1.00 91.75 284 TYR A N 1
ATOM 2371 C CA . TYR A 1 284 ? 48.933 -2.430 -45.215 1.00 91.75 284 TYR A CA 1
ATOM 2372 C C . TYR A 1 284 ? 50.427 -2.534 -45.538 1.00 91.75 284 TYR A C 1
ATOM 2374 O O . TYR A 1 284 ? 50.888 -2.005 -46.547 1.00 91.75 284 TYR A O 1
ATOM 2382 N N . GLN A 1 285 ? 51.187 -3.252 -44.708 1.00 93.38 285 GLN A N 1
ATOM 2383 C CA . GLN A 1 285 ? 52.620 -3.420 -44.916 1.00 93.38 285 GLN A CA 1
ATOM 2384 C C . GLN A 1 285 ? 52.944 -4.294 -46.137 1.00 93.38 285 GLN A C 1
ATOM 2386 O O . GLN A 1 285 ? 53.877 -3.967 -46.867 1.00 93.38 285 GLN A O 1
ATOM 2391 N N . SER A 1 286 ? 52.154 -5.341 -46.402 1.00 93.31 286 SER A N 1
ATOM 2392 C CA . SER A 1 286 ? 52.262 -6.135 -47.638 1.00 93.31 286 SER A CA 1
ATOM 2393 C C . SER A 1 286 ? 51.984 -5.277 -48.873 1.00 93.31 286 SER A C 1
ATOM 2395 O O . SER A 1 286 ? 52.819 -5.204 -49.770 1.00 93.31 286 SER A O 1
ATOM 2397 N N . SER A 1 287 ? 50.879 -4.525 -48.860 1.00 89.19 287 SER A N 1
ATOM 2398 C CA . SER A 1 287 ? 50.491 -3.632 -49.962 1.00 89.19 287 SER A CA 1
ATOM 2399 C C . SER A 1 287 ? 51.557 -2.562 -50.244 1.00 89.19 287 SER A C 1
ATOM 2401 O O . SER A 1 287 ? 51.848 -2.238 -51.392 1.00 89.19 287 SER A O 1
ATOM 2403 N N . GLN A 1 288 ? 52.184 -2.015 -49.195 1.00 91.56 288 GLN A N 1
ATOM 2404 C CA . GLN A 1 288 ? 53.296 -1.065 -49.316 1.00 91.56 288 GLN A CA 1
ATOM 2405 C C . GLN A 1 288 ? 54.543 -1.684 -49.964 1.00 91.56 288 GLN A C 1
ATOM 2407 O O . GLN A 1 288 ? 55.277 -0.983 -50.660 1.00 91.56 288 GLN A O 1
ATOM 2412 N N . ASN A 1 289 ? 54.812 -2.970 -49.728 1.00 90.75 289 ASN A N 1
ATOM 2413 C CA . ASN A 1 289 ? 55.939 -3.662 -50.350 1.00 90.75 289 ASN A CA 1
ATOM 2414 C C . ASN A 1 289 ? 55.665 -3.936 -51.835 1.00 90.75 289 ASN A C 1
ATOM 2416 O O . ASN A 1 289 ? 56.512 -3.608 -52.661 1.00 90.75 289 ASN A O 1
ATOM 2420 N N . GLU A 1 290 ? 54.468 -4.416 -52.180 1.00 92.62 290 GLU A N 1
ATOM 2421 C CA . GLU A 1 290 ? 54.046 -4.623 -53.575 1.00 92.62 290 GLU A CA 1
ATOM 2422 C C . GLU A 1 290 ? 54.080 -3.314 -54.382 1.00 92.62 290 GLU A C 1
ATOM 2424 O O . GLU A 1 290 ? 54.611 -3.267 -55.489 1.00 92.62 290 GLU A O 1
ATOM 2429 N N . LEU A 1 291 ? 53.604 -2.203 -53.805 1.00 90.56 291 LEU A N 1
ATOM 2430 C CA . LEU A 1 291 ? 53.685 -0.884 -54.445 1.00 90.56 291 LEU A CA 1
ATOM 2431 C C . LEU A 1 291 ? 55.126 -0.453 -54.738 1.00 90.56 291 LEU A C 1
ATOM 2433 O O . LEU A 1 291 ? 55.378 0.164 -55.773 1.00 90.56 291 LEU A O 1
ATOM 2437 N N . LYS A 1 292 ? 56.076 -0.762 -53.847 1.00 92.38 292 LYS A N 1
ATOM 2438 C CA . LYS A 1 292 ? 57.498 -0.473 -54.085 1.00 92.38 292 LYS A CA 1
ATOM 2439 C C . LYS A 1 292 ? 58.050 -1.312 -55.232 1.00 92.38 292 LYS A C 1
ATOM 2441 O O . LYS A 1 292 ? 58.794 -0.771 -56.045 1.00 92.38 292 LYS A O 1
ATOM 2446 N N . GLU A 1 293 ? 57.682 -2.588 -55.319 1.00 92.44 293 GLU A N 1
ATOM 2447 C CA . GLU A 1 293 ? 58.084 -3.461 -56.429 1.00 92.44 293 GLU A CA 1
ATOM 2448 C C . GLU A 1 293 ? 57.546 -2.937 -57.767 1.00 92.44 293 GLU A C 1
ATOM 2450 O O . GLU A 1 293 ? 58.329 -2.697 -58.686 1.00 92.44 293 GLU A O 1
ATOM 2455 N N . ILE A 1 294 ? 56.252 -2.607 -57.839 1.00 91.94 294 ILE A N 1
ATOM 2456 C CA . ILE A 1 294 ? 55.633 -2.024 -59.041 1.00 91.94 294 ILE A CA 1
ATOM 2457 C C . ILE A 1 294 ? 56.289 -0.686 -59.415 1.00 91.94 294 ILE A C 1
ATOM 2459 O O . ILE A 1 294 ? 56.503 -0.400 -60.592 1.00 91.94 294 ILE A O 1
ATOM 2463 N N . GLN A 1 295 ? 56.642 0.158 -58.441 1.00 90.88 295 GLN A N 1
ATOM 2464 C CA . GLN A 1 295 ? 57.355 1.412 -58.713 1.00 90.88 295 GLN A CA 1
ATOM 2465 C C . GLN A 1 295 ? 58.746 1.180 -59.313 1.00 90.88 295 GLN A C 1
ATOM 2467 O O . GLN A 1 295 ? 59.162 1.945 -60.189 1.00 90.88 295 GLN A O 1
ATOM 2472 N N . ILE A 1 296 ? 59.459 0.142 -58.864 1.00 92.62 296 ILE A N 1
ATOM 2473 C CA . ILE A 1 296 ? 60.758 -0.249 -59.424 1.00 92.62 296 ILE A CA 1
ATOM 2474 C C . ILE A 1 296 ? 60.580 -0.728 -60.870 1.00 92.62 296 ILE A C 1
ATOM 2476 O O . ILE A 1 296 ? 61.295 -0.246 -61.753 1.00 92.62 296 ILE A O 1
ATOM 2480 N N . GLU A 1 297 ? 59.610 -1.604 -61.137 1.00 92.94 297 GLU A N 1
ATOM 2481 C CA . GLU A 1 297 ? 59.295 -2.076 -62.494 1.00 92.94 297 GLU A CA 1
ATOM 2482 C C . GLU A 1 297 ? 58.887 -0.9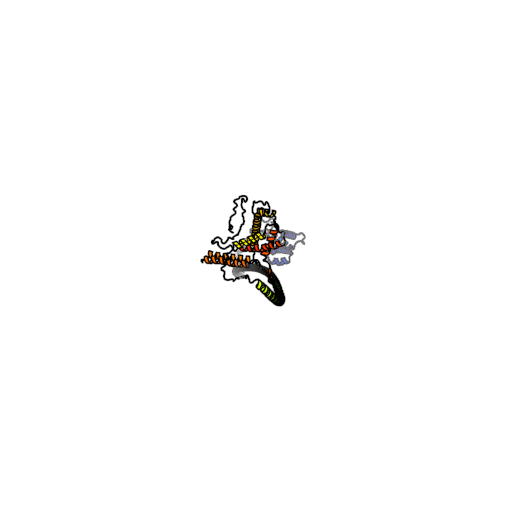22 -63.419 1.00 92.94 297 GLU A C 1
ATOM 2484 O O . GLU A 1 297 ? 59.399 -0.792 -64.532 1.00 92.94 297 GLU A O 1
ATOM 2489 N N . LEU A 1 298 ? 58.040 -0.006 -62.937 1.00 91.19 298 LEU A N 1
ATOM 2490 C CA . LEU A 1 298 ? 57.633 1.185 -63.680 1.00 91.19 298 LEU A CA 1
ATOM 2491 C C . LEU A 1 298 ? 58.832 2.083 -64.009 1.00 91.19 298 LEU A C 1
ATOM 2493 O O . LEU A 1 298 ? 58.902 2.631 -65.107 1.00 91.19 298 LEU A O 1
ATOM 2497 N N . GLN A 1 299 ? 59.786 2.254 -63.088 1.00 89.75 299 GLN A N 1
ATOM 2498 C CA . GLN A 1 299 ? 61.015 3.005 -63.366 1.00 89.75 299 GLN A CA 1
ATOM 2499 C C . GLN A 1 299 ? 61.885 2.325 -64.428 1.00 89.75 299 GLN A C 1
ATOM 2501 O O . GLN A 1 299 ? 62.481 3.020 -65.253 1.00 89.75 299 GLN A O 1
ATOM 2506 N N . GLN A 1 300 ? 61.969 0.994 -64.422 1.00 90.38 300 GLN A N 1
ATOM 2507 C CA . GLN A 1 300 ? 62.696 0.240 -65.448 1.00 90.38 300 GLN A CA 1
ATOM 2508 C C . GLN A 1 300 ? 62.025 0.391 -66.816 1.00 90.38 300 GLN A C 1
ATOM 2510 O O . GLN A 1 300 ? 62.682 0.806 -67.770 1.00 90.38 300 GLN A O 1
ATOM 2515 N N . SER A 1 301 ? 60.709 0.179 -66.886 1.00 85.19 301 SER A N 1
ATOM 2516 C CA . SER A 1 301 ? 59.930 0.341 -68.116 1.00 85.19 301 SER A CA 1
ATOM 2517 C C . SER A 1 301 ? 59.979 1.779 -68.648 1.00 85.19 301 SER A C 1
ATOM 2519 O O . SER A 1 301 ? 60.147 1.986 -69.846 1.00 85.19 301 SER A O 1
ATOM 2521 N N . LYS A 1 302 ? 59.947 2.796 -67.772 1.00 89.25 302 LYS A N 1
ATOM 2522 C CA . LYS A 1 302 ? 60.161 4.201 -68.165 1.00 89.25 302 LYS A CA 1
ATOM 2523 C C . LYS A 1 302 ? 61.537 4.423 -68.785 1.00 89.25 302 LYS A C 1
ATOM 2525 O O . LYS A 1 302 ? 61.612 5.043 -69.835 1.00 89.25 302 LYS A O 1
ATOM 2530 N N . LYS A 1 303 ? 62.613 3.885 -68.197 1.00 89.38 303 LYS A N 1
ATOM 2531 C CA . LYS A 1 303 ? 63.965 3.985 -68.782 1.00 89.38 303 LYS A CA 1
ATOM 2532 C C . LYS A 1 303 ? 64.054 3.308 -70.151 1.00 89.38 303 LYS A C 1
ATOM 2534 O O . LYS A 1 303 ? 64.714 3.829 -71.049 1.00 89.38 303 LYS A O 1
ATOM 2539 N N . GLU A 1 304 ? 63.411 2.155 -70.321 1.00 89.12 304 GLU A N 1
ATOM 2540 C CA . GLU A 1 304 ? 63.331 1.473 -71.618 1.00 89.12 304 GLU A CA 1
ATOM 2541 C C . GLU A 1 304 ? 62.529 2.284 -72.636 1.00 89.12 304 GLU A C 1
ATOM 2543 O O . GLU A 1 304 ? 62.983 2.467 -73.767 1.00 89.12 304 GLU A O 1
ATOM 2548 N N . ASN A 1 305 ? 61.382 2.825 -72.228 1.00 86.94 305 ASN A N 1
ATOM 2549 C CA . ASN A 1 305 ? 60.560 3.685 -73.064 1.00 86.94 305 ASN A CA 1
ATOM 2550 C C . ASN A 1 305 ? 61.286 4.982 -73.429 1.00 86.94 305 ASN A C 1
ATOM 2552 O O . ASN A 1 305 ? 61.203 5.396 -74.573 1.00 86.94 305 ASN A O 1
ATOM 2556 N N . ASP A 1 306 ? 62.057 5.586 -72.524 1.00 87.19 306 ASP A N 1
ATOM 2557 C CA . ASP A 1 306 ? 62.889 6.758 -72.815 1.00 87.19 306 ASP A CA 1
ATOM 2558 C C . ASP A 1 306 ? 63.990 6.418 -73.827 1.00 87.19 306 ASP A C 1
ATOM 2560 O O . ASP A 1 306 ? 64.278 7.204 -74.728 1.00 87.19 306 ASP A O 1
ATOM 2564 N N . ASN A 1 307 ? 64.588 5.226 -73.740 1.00 87.12 307 ASN A N 1
ATOM 2565 C CA . ASN A 1 307 ? 65.559 4.746 -74.727 1.00 87.12 307 ASN A CA 1
ATOM 2566 C C . ASN A 1 307 ? 64.900 4.534 -76.103 1.00 87.12 307 ASN A C 1
ATOM 2568 O O . ASN A 1 307 ? 65.420 4.988 -77.128 1.00 87.12 307 ASN A O 1
ATOM 2572 N N . LEU A 1 308 ? 63.722 3.903 -76.135 1.00 85.00 308 LEU A N 1
ATOM 2573 C CA . LEU A 1 308 ? 62.914 3.756 -77.347 1.00 85.00 308 LEU A CA 1
ATOM 2574 C C . LEU A 1 308 ? 62.463 5.111 -77.896 1.00 85.00 308 LEU A C 1
ATOM 2576 O O . LEU A 1 308 ? 62.546 5.328 -79.100 1.00 85.00 308 LEU A O 1
ATOM 2580 N N . TYR A 1 309 ? 62.063 6.043 -77.036 1.00 82.88 309 TYR A N 1
ATOM 2581 C CA . TYR A 1 309 ? 61.688 7.401 -77.396 1.00 82.88 309 TYR A CA 1
ATOM 2582 C C . TYR A 1 309 ? 62.883 8.148 -77.973 1.00 82.88 309 TYR A C 1
ATOM 2584 O O . TYR A 1 309 ? 62.748 8.754 -79.020 1.00 82.88 309 TYR A O 1
ATOM 2592 N N . GLN A 1 310 ? 64.083 8.044 -77.398 1.00 82.69 310 GLN A N 1
ATOM 2593 C CA . GLN A 1 310 ? 65.289 8.631 -77.989 1.00 82.69 310 GLN A CA 1
ATOM 2594 C C . GLN A 1 310 ? 65.639 8.014 -79.350 1.00 82.69 310 GLN A C 1
ATOM 2596 O O . GLN A 1 310 ? 66.076 8.731 -80.252 1.00 82.69 310 GLN A O 1
ATOM 2601 N N . LYS A 1 311 ? 65.442 6.701 -79.536 1.00 84.00 311 LYS A N 1
ATOM 2602 C CA . LYS A 1 311 ? 65.548 6.064 -80.862 1.00 84.00 311 LYS A CA 1
ATOM 2603 C C . LYS A 1 311 ? 64.494 6.607 -81.826 1.00 84.00 311 LYS A C 1
ATOM 2605 O O . LYS A 1 311 ? 64.836 6.945 -82.955 1.00 84.00 311 LYS A O 1
ATOM 2610 N N . ASN A 1 312 ? 63.252 6.742 -81.373 1.00 78.50 312 ASN A N 1
ATOM 2611 C CA . ASN A 1 312 ? 62.158 7.299 -82.154 1.00 78.50 312 ASN A CA 1
ATOM 2612 C C . ASN A 1 312 ? 62.380 8.774 -82.466 1.00 78.50 312 ASN A C 1
ATOM 2614 O O . ASN A 1 312 ? 62.131 9.149 -83.587 1.00 78.50 312 ASN A O 1
ATOM 2618 N N . VAL A 1 313 ? 62.928 9.593 -81.571 1.00 79.56 313 VAL A N 1
ATOM 2619 C CA . VAL A 1 313 ? 63.313 10.987 -81.837 1.00 79.56 313 VAL A CA 1
ATOM 2620 C C . VAL A 1 313 ? 64.446 11.044 -82.851 1.00 79.56 313 VAL A C 1
ATOM 2622 O O . VAL A 1 313 ? 64.441 11.909 -83.710 1.00 79.56 313 VAL A O 1
ATOM 2625 N N . LYS A 1 314 ? 65.404 10.109 -82.835 1.00 80.50 314 LYS A N 1
ATOM 2626 C CA . LYS A 1 314 ? 66.408 10.024 -83.911 1.00 80.50 314 LYS A CA 1
ATOM 2627 C C . LYS A 1 314 ? 65.763 9.701 -85.264 1.00 80.50 314 LYS A C 1
ATOM 2629 O O . LYS A 1 314 ? 66.161 10.295 -86.260 1.00 80.50 314 LYS A O 1
ATOM 2634 N N . LEU A 1 315 ? 64.768 8.813 -85.294 1.00 76.69 315 LEU A N 1
ATOM 2635 C CA . LEU A 1 315 ? 63.978 8.491 -86.493 1.00 76.69 315 LEU A CA 1
ATOM 2636 C C . LEU A 1 315 ? 63.036 9.636 -86.902 1.00 76.69 315 LEU A C 1
ATOM 2638 O O . LEU A 1 315 ? 62.882 9.915 -88.084 1.00 76.69 31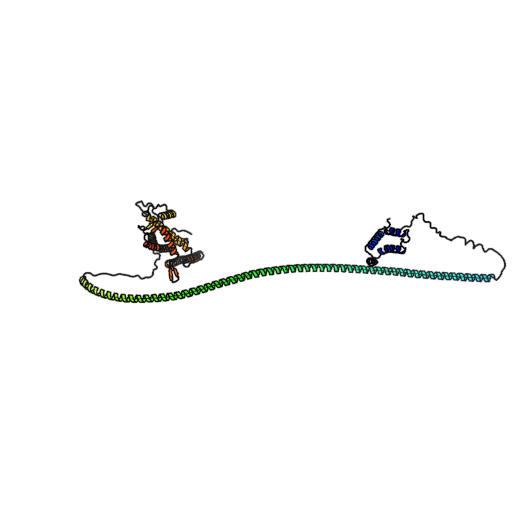5 LEU A O 1
ATOM 2642 N N . VAL A 1 316 ? 62.434 10.326 -85.935 1.00 66.12 316 VAL A N 1
ATOM 2643 C CA . VAL A 1 316 ? 61.563 11.483 -86.131 1.00 66.12 316 VAL A CA 1
ATOM 2644 C C . VAL A 1 316 ? 62.401 12.635 -86.625 1.00 66.12 316 VAL A C 1
ATOM 2646 O O . VAL A 1 316 ? 62.043 13.139 -87.651 1.00 66.12 316 VAL A O 1
ATOM 2649 N N . ASN A 1 317 ? 63.564 12.965 -86.071 1.00 66.62 317 ASN A N 1
ATOM 2650 C CA . ASN A 1 317 ? 64.471 13.974 -86.631 1.00 66.62 317 ASN A CA 1
ATOM 2651 C C . ASN A 1 317 ? 64.946 13.608 -88.052 1.00 66.62 317 ASN A C 1
ATOM 2653 O O . ASN A 1 317 ? 65.163 14.490 -88.880 1.00 66.62 317 ASN A O 1
ATOM 2657 N N . GLN A 1 318 ? 65.088 12.314 -88.371 1.00 66.69 318 GLN A N 1
ATOM 2658 C CA . GLN A 1 318 ? 65.290 11.862 -89.756 1.00 66.69 318 GLN A CA 1
ATOM 2659 C C . GLN A 1 318 ? 64.050 12.131 -90.634 1.00 66.69 318 GLN A C 1
ATOM 2661 O O . GLN A 1 318 ? 64.204 12.545 -91.779 1.00 66.69 318 GLN A O 1
ATOM 2666 N N . LEU A 1 319 ? 62.841 11.955 -90.096 1.00 55.59 319 LEU A N 1
ATOM 2667 C CA . LEU A 1 319 ? 61.553 12.305 -90.713 1.00 55.59 319 LEU A CA 1
ATOM 2668 C C . LEU A 1 319 ? 61.222 13.808 -90.662 1.00 55.59 319 LEU A C 1
ATOM 2670 O O . LEU A 1 319 ? 60.482 14.287 -91.498 1.00 55.59 319 LEU A O 1
ATOM 2674 N N . GLU A 1 320 ? 61.766 14.587 -89.744 1.00 48.12 320 GLU A N 1
ATOM 2675 C CA . GLU A 1 320 ? 61.456 15.992 -89.467 1.00 48.12 320 GLU A CA 1
ATOM 2676 C C . GLU A 1 320 ? 62.408 16.874 -90.274 1.00 48.12 320 GLU A C 1
ATOM 2678 O O . GLU A 1 320 ? 61.988 17.880 -90.829 1.00 48.12 320 GLU A O 1
ATOM 2683 N N . ASN A 1 321 ? 63.620 16.386 -90.565 1.00 53.22 321 ASN A N 1
ATOM 2684 C CA . ASN A 1 321 ? 64.371 16.814 -91.747 1.00 53.22 321 ASN A CA 1
ATOM 2685 C C . ASN A 1 321 ? 63.582 16.610 -93.060 1.00 53.22 321 ASN A C 1
ATOM 2687 O O . ASN A 1 321 ? 63.821 17.341 -94.019 1.00 53.22 321 ASN A O 1
ATOM 2691 N N . LEU A 1 322 ? 62.636 15.660 -93.114 1.00 47.06 322 LEU A N 1
ATOM 2692 C CA . LEU A 1 322 ? 61.702 15.490 -94.241 1.00 47.06 322 LEU A CA 1
ATOM 2693 C C . LEU A 1 322 ? 60.389 16.292 -94.074 1.00 47.06 322 LEU A C 1
ATOM 2695 O O . LEU A 1 322 ? 59.735 16.576 -95.073 1.00 47.06 322 LEU A O 1
ATOM 2699 N N . PHE A 1 323 ? 60.016 16.695 -92.853 1.00 41.88 323 PHE A N 1
ATOM 2700 C CA . PHE A 1 323 ? 58.729 17.322 -92.506 1.00 41.88 323 PHE A CA 1
ATOM 2701 C C . PHE A 1 323 ? 58.825 18.768 -91.978 1.00 41.88 323 PHE A C 1
ATOM 2703 O O . PHE A 1 323 ? 57.795 19.345 -91.628 1.00 41.88 323 PHE A O 1
ATOM 2710 N N . HIS A 1 324 ? 60.002 19.406 -92.015 1.00 40.59 324 HIS A N 1
ATOM 2711 C CA . HIS A 1 324 ? 60.264 2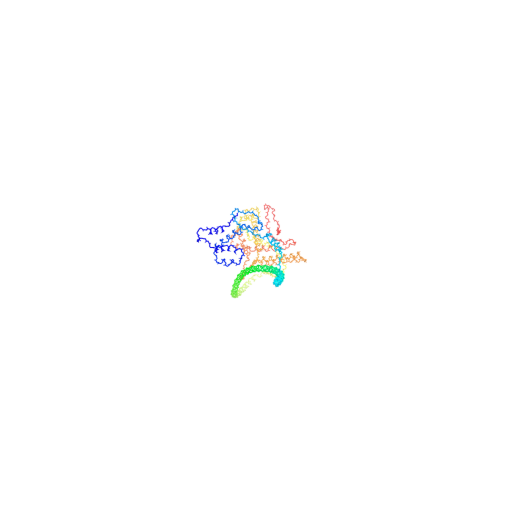0.830 -91.721 1.00 40.59 324 HIS A CA 1
ATOM 2712 C C . HIS A 1 324 ? 59.501 21.834 -92.620 1.00 40.59 324 HIS A C 1
ATOM 2714 O O . HIS A 1 324 ? 59.915 22.981 -92.773 1.00 40.59 324 HIS A O 1
ATOM 2720 N N . GLN A 1 325 ? 58.373 21.438 -93.213 1.00 37.72 325 GLN A N 1
ATOM 2721 C CA . GLN A 1 325 ? 57.469 22.344 -93.896 1.00 37.72 325 GLN A CA 1
ATOM 2722 C C . GLN A 1 325 ? 56.341 22.893 -93.037 1.00 37.72 325 GLN A C 1
ATOM 2724 O O . GLN A 1 325 ? 55.993 24.024 -93.325 1.00 37.72 325 GLN A O 1
ATOM 2729 N N . ASN A 1 326 ? 55.777 22.237 -92.015 1.00 32.78 326 ASN A N 1
ATOM 2730 C CA . ASN A 1 326 ? 54.650 22.856 -91.287 1.00 32.78 326 ASN A CA 1
ATOM 2731 C C . ASN A 1 326 ? 54.487 22.341 -89.845 1.00 32.78 326 ASN A C 1
ATOM 2733 O O . ASN A 1 326 ? 54.277 21.152 -89.624 1.00 32.78 326 ASN A O 1
ATOM 2737 N N . ALA A 1 327 ? 54.577 23.264 -88.881 1.00 29.34 327 ALA A N 1
ATOM 2738 C CA . ALA A 1 327 ? 54.586 23.027 -87.436 1.00 29.34 327 ALA A CA 1
ATOM 2739 C C . ALA A 1 327 ? 53.184 22.865 -86.796 1.00 29.34 327 ALA A C 1
ATOM 2741 O O . ALA A 1 327 ? 52.200 23.447 -87.249 1.00 29.34 327 ALA A O 1
ATOM 2742 N N . LEU A 1 328 ? 53.155 22.084 -85.707 1.00 30.12 328 LEU A N 1
ATOM 2743 C CA . LEU A 1 328 ? 52.075 21.790 -84.736 1.00 30.12 328 LEU A CA 1
ATOM 2744 C C . LEU A 1 328 ? 52.149 22.771 -83.512 1.00 30.12 328 LEU A C 1
ATOM 2746 O O . LEU A 1 328 ? 53.015 23.644 -83.511 1.00 30.12 328 LEU A O 1
ATOM 2750 N N . PRO A 1 329 ? 51.384 22.602 -82.405 1.00 45.91 329 PRO A N 1
ATOM 2751 C CA . PRO A 1 329 ? 49.997 23.011 -82.118 1.00 45.91 329 PRO A CA 1
ATOM 2752 C C . PRO A 1 329 ? 49.916 23.775 -80.756 1.00 45.91 329 PRO A C 1
ATOM 2754 O O . PRO A 1 329 ? 50.945 24.170 -80.220 1.00 45.91 329 PRO A O 1
ATOM 2757 N N . ASN A 1 330 ? 48.736 23.950 -80.139 1.00 25.48 330 ASN A N 1
ATOM 2758 C CA . ASN A 1 330 ? 48.611 24.492 -78.767 1.00 25.48 330 ASN A CA 1
ATOM 2759 C C . ASN A 1 330 ? 47.813 23.575 -77.819 1.00 25.48 330 ASN A C 1
ATOM 2761 O O . ASN A 1 330 ? 46.830 22.959 -78.229 1.00 25.48 330 ASN A O 1
ATOM 2765 N N . ASN A 1 331 ? 48.256 23.551 -76.553 1.00 26.94 331 ASN A N 1
ATOM 2766 C CA . ASN A 1 331 ? 47.775 22.752 -75.419 1.00 26.94 331 ASN A CA 1
ATOM 2767 C C . ASN A 1 331 ? 46.806 23.520 -74.492 1.00 26.94 331 ASN A C 1
ATOM 2769 O O . ASN A 1 331 ? 47.038 24.677 -74.159 1.00 26.94 331 ASN A O 1
ATOM 2773 N N . GLU A 1 332 ? 45.760 22.797 -74.087 1.00 29.34 332 GLU A N 1
ATOM 2774 C CA . GLU A 1 332 ? 45.192 22.535 -72.748 1.00 29.34 332 GLU A CA 1
ATOM 2775 C C . GLU A 1 332 ? 45.167 23.535 -71.557 1.00 29.34 332 GLU A C 1
ATOM 2777 O O . GLU A 1 332 ? 46.160 24.150 -71.178 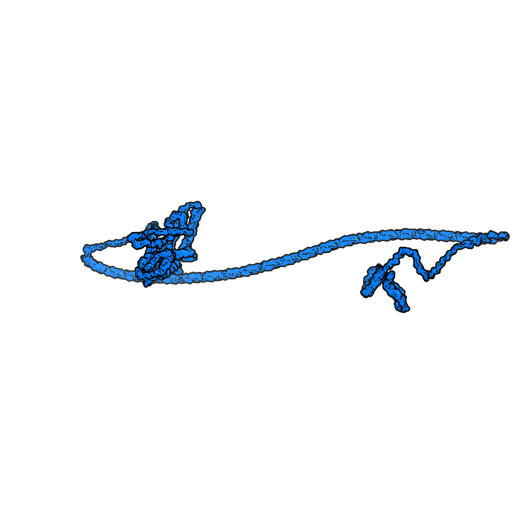1.00 29.34 332 GLU A O 1
ATOM 2782 N N . LEU A 1 333 ? 44.031 23.402 -70.839 1.00 30.45 333 LEU A N 1
ATOM 2783 C CA . LEU A 1 333 ? 43.829 23.316 -69.374 1.00 30.45 333 LEU A CA 1
ATOM 2784 C C . LEU A 1 333 ? 43.727 24.595 -68.526 1.00 30.45 333 LEU A C 1
ATOM 2786 O O . LEU A 1 333 ? 44.658 25.385 -68.405 1.00 30.45 333 LEU A O 1
ATOM 2790 N N . SER A 1 334 ? 42.647 24.665 -67.738 1.00 29.45 334 SER A N 1
ATOM 2791 C CA . SER A 1 334 ? 42.701 25.257 -66.399 1.00 29.45 334 SER A CA 1
ATOM 2792 C C . SER A 1 334 ? 41.769 24.551 -65.405 1.00 29.45 334 SER A C 1
ATOM 2794 O O . SER A 1 334 ? 40.641 24.167 -65.705 1.00 29.45 334 SER A O 1
ATOM 2796 N N . ASN A 1 335 ? 42.341 24.346 -64.218 1.00 29.78 335 ASN A N 1
ATOM 2797 C CA . ASN A 1 335 ? 41.825 23.652 -63.046 1.00 29.78 335 ASN A CA 1
ATOM 2798 C C . ASN A 1 335 ? 40.948 24.546 -62.157 1.00 29.78 335 ASN A C 1
ATOM 2800 O O . ASN A 1 335 ? 41.112 25.763 -62.100 1.00 29.78 335 ASN A O 1
ATOM 2804 N N . TYR A 1 336 ? 40.106 23.865 -61.381 1.00 27.97 336 TYR A N 1
ATOM 2805 C CA . TYR A 1 336 ? 39.348 24.336 -60.226 1.00 27.97 336 TYR A CA 1
ATOM 2806 C C . TYR A 1 336 ? 40.216 24.946 -59.111 1.00 27.97 336 TYR A C 1
ATOM 2808 O O . TYR A 1 336 ? 41.242 24.384 -58.727 1.00 27.97 336 TYR A O 1
ATOM 2816 N N . GLN A 1 337 ? 39.696 26.008 -58.488 1.00 30.61 337 GLN A N 1
ATOM 2817 C CA . GLN A 1 337 ? 39.979 26.391 -57.103 1.00 30.61 337 GLN A CA 1
ATOM 2818 C C . GLN A 1 337 ? 38.674 26.838 -56.430 1.00 30.61 337 GLN A C 1
ATOM 2820 O O . GLN A 1 337 ? 37.985 27.731 -56.919 1.00 30.61 337 GLN A O 1
ATOM 2825 N N . LEU A 1 338 ? 38.342 26.181 -55.315 1.00 36.62 338 LEU A N 1
ATOM 2826 C CA . LEU A 1 338 ? 37.279 26.571 -54.393 1.00 36.62 338 LEU A CA 1
ATOM 2827 C C . LEU A 1 338 ? 37.640 27.897 -53.711 1.00 36.62 338 LEU A C 1
ATOM 2829 O O . LEU A 1 338 ? 38.680 27.998 -53.060 1.00 36.62 338 LEU A O 1
ATOM 2833 N N . GLY A 1 339 ? 36.729 28.860 -53.797 1.00 28.27 339 GLY A N 1
ATOM 2834 C CA . GLY A 1 339 ? 36.711 30.077 -52.999 1.00 28.27 339 GLY A CA 1
ATOM 2835 C C . GLY A 1 339 ? 35.270 30.551 -52.854 1.00 28.27 339 GLY A C 1
ATOM 2836 O O . GLY A 1 339 ? 34.542 30.570 -53.841 1.00 28.27 339 GLY A O 1
ATOM 2837 N N . ASP A 1 340 ? 34.891 30.837 -51.608 1.00 37.59 340 ASP A N 1
ATOM 2838 C CA . ASP A 1 340 ? 33.669 31.487 -51.130 1.00 37.59 340 ASP A CA 1
ATOM 2839 C C . ASP A 1 340 ? 32.492 31.547 -52.092 1.00 37.59 340 ASP A C 1
ATOM 2841 O O . ASP A 1 340 ? 32.420 32.378 -52.999 1.00 37.59 340 ASP A O 1
ATOM 2845 N N . SER A 1 341 ? 31.469 30.765 -51.775 1.00 31.11 341 SER A N 1
ATOM 2846 C CA . SER A 1 341 ? 30.155 31.093 -52.269 1.00 31.11 341 SER A CA 1
ATOM 2847 C C . SER A 1 341 ? 29.154 31.157 -51.122 1.00 31.11 341 SER A C 1
ATOM 2849 O O . SER A 1 341 ? 28.728 30.160 -50.546 1.00 31.11 341 SER A O 1
ATOM 2851 N N . ASN A 1 342 ? 28.668 32.379 -50.898 1.00 39.19 342 ASN A N 1
ATOM 2852 C CA . ASN A 1 342 ? 27.228 32.613 -50.919 1.00 39.19 342 ASN A CA 1
ATOM 2853 C C . ASN A 1 342 ? 26.670 32.092 -52.259 1.00 39.19 342 ASN A C 1
ATOM 2855 O O . ASN A 1 342 ? 26.227 32.868 -53.106 1.00 39.19 342 ASN A O 1
ATOM 2859 N N . GLN A 1 343 ? 26.759 30.782 -52.494 1.00 37.03 343 GLN A N 1
ATOM 2860 C CA . GLN A 1 343 ? 26.011 30.141 -53.549 1.00 37.03 343 GLN A CA 1
ATOM 2861 C C . GLN A 1 343 ? 24.593 30.174 -53.026 1.00 37.03 343 GLN A C 1
ATOM 2863 O O . GLN A 1 343 ? 24.269 29.610 -51.982 1.00 37.03 343 GLN A O 1
ATOM 2868 N N . SER A 1 344 ? 23.776 30.940 -53.732 1.00 43.53 344 SER A N 1
ATOM 2869 C CA . SER A 1 344 ? 22.358 30.678 -53.820 1.00 43.53 344 SER A CA 1
ATOM 2870 C C . SER A 1 344 ? 22.158 29.163 -53.927 1.00 43.53 344 SER A C 1
ATOM 2872 O O . SER A 1 344 ? 22.288 28.599 -55.006 1.00 43.53 344 SER A O 1
ATOM 2874 N N . TYR A 1 345 ? 21.835 28.504 -52.816 1.00 44.31 345 TYR A N 1
ATOM 2875 C CA . TYR A 1 345 ? 21.262 27.156 -52.833 1.00 44.31 345 TYR A CA 1
ATOM 2876 C C . TYR A 1 345 ? 19.766 27.214 -53.206 1.00 44.31 345 TYR A C 1
ATOM 2878 O O . TYR A 1 345 ? 19.009 26.300 -52.916 1.00 44.31 345 TYR A O 1
ATOM 2886 N N . GLY A 1 346 ? 19.355 28.310 -53.859 1.00 43.38 346 GLY A N 1
ATOM 2887 C CA . GLY A 1 346 ? 18.145 28.448 -54.664 1.00 43.38 346 GLY A CA 1
ATOM 2888 C C . GLY A 1 346 ? 18.431 28.369 -56.173 1.00 43.38 346 GLY A C 1
ATOM 2889 O O . GLY A 1 346 ? 17.687 28.936 -56.966 1.00 43.38 346 GLY A O 1
ATOM 2890 N N . MET A 1 347 ? 19.530 27.730 -56.585 1.00 40.91 347 MET A N 1
ATOM 2891 C CA . MET A 1 347 ? 19.684 27.122 -57.913 1.00 40.91 347 MET A CA 1
ATOM 2892 C C . MET A 1 347 ? 19.796 25.614 -57.662 1.00 40.91 347 MET A C 1
ATOM 2894 O O . MET A 1 347 ? 20.710 25.190 -56.969 1.00 40.91 347 MET A O 1
ATOM 2898 N N . ASP A 1 348 ? 18.897 24.751 -58.105 1.00 53.31 348 ASP A N 1
ATOM 2899 C CA . ASP A 1 348 ? 17.931 24.892 -59.179 1.00 53.31 348 ASP A CA 1
ATOM 2900 C C . ASP A 1 348 ? 16.774 23.938 -58.871 1.00 53.31 348 ASP A C 1
ATOM 2902 O O . ASP A 1 348 ? 16.829 22.780 -59.262 1.00 53.31 348 ASP A O 1
ATOM 2906 N N . LEU A 1 349 ? 15.692 24.399 -58.228 1.00 56.53 349 LEU A N 1
ATOM 2907 C CA . LEU A 1 349 ? 14.460 23.594 -58.116 1.00 56.53 349 LEU A CA 1
ATOM 2908 C C . LEU A 1 349 ? 14.046 23.046 -59.492 1.00 56.53 349 LEU A C 1
ATOM 2910 O O . LEU A 1 349 ? 13.553 21.932 -59.622 1.00 56.53 349 LEU A O 1
ATOM 2914 N N . TYR A 1 350 ? 14.295 23.834 -60.536 1.00 57.72 350 TYR A N 1
ATOM 2915 C CA . TYR A 1 350 ? 14.147 23.418 -61.918 1.00 57.72 350 TYR A CA 1
ATOM 2916 C C . TYR A 1 350 ? 15.055 22.236 -62.299 1.00 57.72 350 TYR A C 1
ATOM 2918 O O . TYR A 1 350 ? 14.563 21.289 -62.907 1.00 57.72 350 TYR A O 1
ATOM 2926 N N . ASN A 1 351 ? 16.343 22.248 -61.936 1.00 62.75 351 ASN A N 1
ATOM 2927 C CA . ASN A 1 351 ? 17.247 21.127 -62.211 1.00 62.75 351 ASN A CA 1
ATOM 2928 C C . ASN A 1 351 ? 16.944 19.935 -61.316 1.00 62.75 351 ASN A C 1
ATOM 2930 O O . ASN A 1 351 ? 16.992 18.825 -61.817 1.00 62.75 351 ASN A O 1
ATOM 2934 N N . ASP A 1 352 ? 16.566 20.139 -60.057 1.00 64.50 352 ASP A N 1
ATOM 2935 C CA . ASP A 1 352 ? 16.144 19.073 -59.156 1.00 64.50 352 ASP A CA 1
ATOM 2936 C C . ASP A 1 352 ? 14.911 18.373 -59.739 1.00 64.50 352 ASP A C 1
ATOM 2938 O O . ASP A 1 352 ? 14.939 17.165 -59.974 1.00 64.50 352 ASP A O 1
ATOM 2942 N N . ILE A 1 353 ? 13.860 19.127 -60.096 1.00 65.56 353 ILE A N 1
ATOM 2943 C CA . ILE A 1 353 ? 12.665 18.597 -60.776 1.00 65.56 353 ILE A CA 1
ATOM 2944 C C . ILE A 1 353 ? 13.044 17.921 -62.098 1.00 65.56 353 ILE A C 1
ATOM 2946 O O . ILE A 1 353 ? 12.497 16.867 -62.416 1.00 65.56 353 ILE A O 1
ATOM 2950 N N . SER A 1 354 ? 13.977 18.495 -62.860 1.00 68.94 354 SER A N 1
ATOM 2951 C CA . SER A 1 354 ? 14.461 17.926 -64.121 1.00 68.94 354 SER A CA 1
ATOM 2952 C C . SER A 1 354 ? 15.198 16.597 -63.908 1.00 68.94 354 SER A C 1
ATOM 2954 O O . SER A 1 354 ? 14.938 15.636 -64.629 1.00 68.94 354 SER A O 1
ATOM 2956 N N . ILE A 1 355 ? 16.042 16.497 -62.876 1.00 71.75 355 ILE A N 1
ATOM 2957 C CA . ILE A 1 355 ? 16.778 15.289 -62.483 1.00 71.75 355 ILE A CA 1
ATOM 2958 C C . ILE A 1 355 ? 15.806 14.216 -61.999 1.00 71.75 355 ILE A C 1
ATOM 2960 O O . ILE A 1 355 ? 15.900 13.076 -62.447 1.00 71.75 355 ILE A O 1
ATOM 2964 N N . LEU A 1 356 ? 14.833 14.560 -61.152 1.00 74.56 356 LEU A N 1
ATOM 2965 C CA . LEU A 1 356 ? 13.811 13.614 -60.703 1.00 74.56 356 LEU A CA 1
ATOM 2966 C C . LEU A 1 356 ? 12.939 13.146 -61.863 1.00 74.56 356 LEU A C 1
ATOM 2968 O O . LEU A 1 356 ? 12.649 11.958 -61.954 1.00 74.56 356 LEU A O 1
ATOM 2972 N N . ASN A 1 357 ? 12.529 14.048 -62.756 1.00 71.81 357 ASN A N 1
ATOM 2973 C CA . ASN A 1 357 ? 11.734 13.684 -63.923 1.00 71.81 357 ASN A CA 1
ATOM 2974 C C . ASN A 1 357 ? 12.522 12.758 -64.860 1.00 71.81 357 ASN A C 1
ATOM 2976 O O . ASN A 1 357 ? 12.001 11.722 -65.263 1.00 71.81 357 ASN A O 1
ATOM 2980 N N . TYR A 1 358 ? 13.795 13.069 -65.119 1.00 75.44 358 TYR A N 1
ATOM 2981 C CA . TYR A 1 358 ? 14.706 12.213 -65.880 1.00 75.44 358 TYR A CA 1
ATOM 2982 C C . TYR A 1 358 ? 14.892 10.842 -65.213 1.00 75.44 358 TYR A C 1
ATOM 2984 O O . TYR A 1 358 ? 14.797 9.804 -65.870 1.00 75.44 358 TYR A O 1
ATOM 2992 N N . SER A 1 359 ? 15.100 10.814 -63.895 1.00 77.12 359 SER A N 1
ATOM 2993 C CA . SER A 1 359 ? 15.237 9.583 -63.115 1.00 77.12 359 SER A CA 1
ATOM 2994 C C . SER A 1 359 ? 13.951 8.760 -63.126 1.00 77.12 359 SER A C 1
ATOM 2996 O O . SER A 1 359 ? 14.026 7.551 -63.311 1.00 77.12 359 SER A O 1
ATOM 2998 N N . LEU A 1 360 ? 12.775 9.383 -62.997 1.00 75.81 360 LEU A N 1
ATOM 2999 C CA . LEU A 1 360 ? 11.464 8.728 -63.070 1.00 75.81 360 LEU A CA 1
ATOM 3000 C C . LEU A 1 360 ? 11.178 8.173 -64.465 1.00 75.81 360 LEU A C 1
ATOM 3002 O O . LEU A 1 360 ? 10.728 7.036 -64.592 1.00 75.81 360 LEU A O 1
ATOM 3006 N N . GLU A 1 361 ? 11.451 8.952 -65.509 1.00 73.69 361 GLU A N 1
ATOM 3007 C CA . GLU A 1 361 ? 11.305 8.535 -66.902 1.00 73.69 361 GLU A CA 1
ATOM 3008 C C . GLU A 1 361 ? 12.215 7.346 -67.208 1.00 73.69 361 GLU A C 1
ATOM 3010 O O . GLU A 1 361 ? 11.747 6.330 -67.717 1.00 73.69 361 GLU A O 1
ATOM 3015 N N . LYS A 1 362 ? 13.480 7.399 -66.783 1.00 76.06 362 LYS A N 1
ATOM 3016 C CA . LYS A 1 362 ? 14.423 6.283 -66.892 1.00 76.06 362 LYS A CA 1
ATOM 3017 C C . LYS A 1 362 ? 14.045 5.102 -66.002 1.00 76.06 362 LYS A C 1
ATOM 3019 O O . LYS A 1 362 ? 14.279 3.954 -66.368 1.00 76.06 362 LYS A O 1
ATOM 3024 N N . TYR A 1 363 ? 13.458 5.345 -64.838 1.00 76.75 363 TYR A N 1
ATOM 3025 C CA . TYR A 1 363 ? 13.059 4.284 -63.924 1.00 76.75 363 TYR A CA 1
ATOM 3026 C C . TYR A 1 363 ? 11.800 3.575 -64.367 1.00 76.75 363 TYR A C 1
ATOM 3028 O O . TYR A 1 363 ? 11.691 2.404 -64.056 1.00 76.75 363 TYR A O 1
ATOM 3036 N N . ILE A 1 364 ? 10.898 4.216 -65.107 1.00 73.06 364 ILE A N 1
ATOM 3037 C CA . ILE A 1 364 ? 9.786 3.571 -65.832 1.00 73.06 364 ILE A CA 1
ATOM 3038 C C . ILE A 1 364 ? 10.280 2.997 -67.175 1.00 73.06 364 ILE A C 1
ATOM 3040 O O . ILE A 1 364 ? 9.777 1.961 -67.614 1.00 73.06 364 ILE A O 1
ATOM 3044 N N . THR A 1 365 ? 11.360 3.611 -67.670 1.00 63.41 365 THR A N 1
ATOM 3045 C CA . THR A 1 365 ? 12.272 3.312 -68.782 1.00 63.41 365 THR A CA 1
ATOM 3046 C C . THR A 1 365 ? 11.637 3.378 -70.163 1.00 63.41 365 THR A C 1
ATOM 3048 O O . THR A 1 365 ? 10.517 2.915 -70.362 1.00 63.41 365 THR A O 1
ATOM 3051 N N . ASP A 1 366 ? 12.387 3.979 -71.098 1.00 57.53 366 ASP A N 1
ATOM 3052 C CA . ASP A 1 366 ? 12.152 4.040 -72.543 1.00 57.53 366 ASP A CA 1
ATOM 3053 C C . ASP A 1 366 ? 11.264 2.898 -73.029 1.00 57.53 366 ASP A C 1
ATOM 3055 O O . ASP A 1 366 ? 11.688 1.747 -73.095 1.00 57.53 366 ASP A O 1
ATOM 3059 N N . LEU A 1 367 ? 10.038 3.223 -73.424 1.00 50.03 367 LEU A N 1
ATOM 3060 C CA . LEU A 1 367 ? 9.072 2.309 -74.035 1.00 50.03 367 LEU A CA 1
ATOM 3061 C C . LEU A 1 367 ? 9.500 1.844 -75.444 1.00 50.03 367 LEU A C 1
ATOM 3063 O O . LEU A 1 367 ? 8.685 1.696 -76.352 1.00 50.03 367 LEU A O 1
ATOM 3067 N N . ASN A 1 368 ? 10.791 1.594 -75.635 1.00 49.50 368 ASN A N 1
ATOM 3068 C CA . ASN A 1 368 ? 11.385 1.010 -76.818 1.00 49.50 368 ASN A CA 1
ATOM 3069 C C . ASN A 1 368 ? 11.578 -0.492 -76.584 1.00 49.50 368 ASN A C 1
ATOM 3071 O O . ASN A 1 368 ? 12.437 -0.883 -75.810 1.00 49.50 368 ASN A O 1
ATOM 3075 N N . GLN A 1 369 ? 10.746 -1.287 -77.268 1.00 52.91 369 GLN A N 1
ATOM 3076 C CA . GLN A 1 369 ? 10.770 -2.738 -77.575 1.00 52.91 369 GLN A CA 1
ATOM 3077 C C . GLN A 1 369 ? 11.135 -3.792 -76.494 1.00 52.91 369 GLN A C 1
ATOM 3079 O O . GLN A 1 369 ? 10.671 -4.921 -76.635 1.00 52.91 369 GLN A O 1
ATOM 3084 N N . ASP A 1 370 ? 11.837 -3.466 -75.406 1.00 58.22 370 ASP A N 1
ATOM 3085 C CA . ASP A 1 370 ? 12.385 -4.416 -74.419 1.00 58.22 370 ASP A CA 1
ATOM 3086 C C . ASP A 1 370 ? 11.645 -4.413 -73.055 1.00 58.22 370 ASP A C 1
ATOM 3088 O O . ASP A 1 370 ? 12.027 -5.139 -72.129 1.00 58.22 370 ASP A O 1
ATOM 3092 N N . VAL A 1 371 ? 10.560 -3.632 -72.919 1.00 67.38 371 VAL A N 1
ATOM 3093 C CA . VAL A 1 371 ? 9.704 -3.568 -71.713 1.00 67.38 371 VAL A CA 1
ATOM 3094 C C . VAL A 1 371 ? 8.232 -3.814 -72.066 1.00 67.38 371 VAL A C 1
ATOM 3096 O O . VAL A 1 371 ? 7.627 -3.077 -72.850 1.00 67.38 371 VAL A O 1
ATOM 3099 N N . ILE A 1 372 ? 7.622 -4.830 -71.446 1.00 70.56 372 ILE A N 1
ATOM 3100 C CA . ILE A 1 372 ? 6.201 -5.179 -71.626 1.00 70.56 372 ILE A CA 1
ATOM 3101 C C . ILE A 1 372 ? 5.400 -4.621 -70.446 1.00 70.56 372 ILE A C 1
ATOM 3103 O O . ILE A 1 372 ? 5.666 -4.977 -69.298 1.00 70.56 372 ILE A O 1
ATOM 3107 N N . ILE A 1 373 ? 4.412 -3.761 -70.712 1.00 76.75 373 ILE A N 1
ATOM 3108 C CA . ILE A 1 373 ? 3.555 -3.169 -69.671 1.00 76.75 373 ILE A CA 1
ATOM 3109 C C . ILE A 1 373 ? 2.294 -4.007 -69.460 1.00 76.75 373 ILE A C 1
ATOM 3111 O O . ILE A 1 373 ? 1.633 -4.427 -70.411 1.00 76.75 373 ILE A O 1
ATOM 3115 N N . ASN A 1 374 ? 1.905 -4.186 -68.198 1.00 80.75 374 ASN A N 1
ATOM 3116 C CA . ASN A 1 374 ? 0.648 -4.825 -67.837 1.00 80.75 374 ASN A CA 1
ATOM 3117 C C . ASN A 1 374 ? -0.535 -3.846 -67.969 1.00 80.75 374 ASN A C 1
ATOM 3119 O O . ASN A 1 374 ? -0.915 -3.162 -67.019 1.00 80.75 374 ASN A O 1
ATOM 3123 N N . ILE A 1 375 ? -1.136 -3.784 -69.160 1.00 77.12 375 ILE A N 1
ATOM 3124 C CA . ILE A 1 375 ? -2.227 -2.847 -69.483 1.00 77.12 375 ILE A CA 1
ATOM 3125 C C . ILE A 1 375 ? -3.457 -3.029 -68.571 1.00 77.12 375 ILE A C 1
ATOM 3127 O O . ILE A 1 375 ? -4.158 -2.055 -68.293 1.00 77.12 375 ILE A O 1
ATOM 3131 N N . GLU A 1 376 ? -3.743 -4.243 -68.088 1.00 79.31 376 GLU A N 1
ATOM 3132 C CA . GLU A 1 376 ? -4.887 -4.485 -67.195 1.00 79.31 376 GLU A CA 1
ATOM 3133 C C . GLU A 1 376 ? -4.705 -3.822 -65.828 1.00 79.31 376 GLU A C 1
ATOM 3135 O O . GLU A 1 376 ? -5.645 -3.214 -65.313 1.00 79.31 376 GLU A O 1
ATOM 3140 N N . GLU A 1 377 ? -3.496 -3.864 -65.268 1.00 80.56 377 GLU A N 1
ATOM 3141 C CA . GLU A 1 377 ? -3.186 -3.170 -64.014 1.00 80.56 377 GLU A CA 1
ATOM 3142 C C . GLU A 1 377 ? -3.188 -1.646 -64.189 1.00 80.56 377 GLU A C 1
ATOM 3144 O O . GLU A 1 377 ? -3.737 -0.931 -63.351 1.00 80.56 377 GLU A O 1
ATOM 3149 N N . ILE A 1 378 ? -2.701 -1.126 -65.324 1.00 77.88 378 ILE A N 1
ATOM 3150 C CA . ILE A 1 378 ? -2.802 0.315 -65.620 1.00 77.88 378 ILE A CA 1
ATOM 3151 C C . ILE A 1 378 ? -4.269 0.762 -65.720 1.00 77.88 378 ILE A C 1
ATOM 3153 O O . ILE A 1 378 ? -4.620 1.831 -65.224 1.00 77.88 378 ILE A O 1
ATOM 3157 N N . LYS A 1 379 ? -5.161 -0.058 -66.295 1.00 77.38 379 LYS A N 1
ATOM 3158 C CA . LYS A 1 379 ? -6.608 0.235 -66.328 1.00 77.38 379 LYS A CA 1
ATOM 3159 C C . LYS A 1 379 ? -7.219 0.296 -64.926 1.00 77.38 379 LYS A C 1
ATOM 3161 O O . LYS A 1 379 ? -8.075 1.145 -64.686 1.00 77.38 379 LYS A O 1
ATOM 3166 N N . LYS A 1 380 ? -6.771 -0.553 -63.994 1.00 81.62 380 LYS A N 1
ATOM 3167 C CA . LYS A 1 380 ? -7.191 -0.476 -62.584 1.00 81.62 380 LYS A CA 1
ATOM 3168 C C . LYS A 1 380 ? -6.713 0.823 -61.933 1.00 81.62 380 LYS A C 1
ATOM 3170 O O . LYS A 1 380 ? -7.509 1.475 -61.264 1.00 81.62 380 LYS A O 1
ATOM 3175 N N . LEU A 1 381 ? -5.469 1.242 -62.179 1.00 75.25 381 LEU A N 1
ATOM 3176 C CA . LEU A 1 381 ? -4.950 2.524 -61.682 1.00 75.25 381 LEU A CA 1
ATOM 3177 C C . LEU A 1 381 ? -5.714 3.725 -62.263 1.00 75.25 381 LEU A C 1
ATOM 3179 O O . LEU A 1 381 ? -6.061 4.644 -61.529 1.00 75.25 381 LEU A O 1
ATOM 3183 N N . LEU A 1 382 ? -6.056 3.701 -63.554 1.00 70.31 382 LEU A N 1
ATOM 3184 C CA . LEU A 1 382 ? -6.878 4.744 -64.180 1.00 70.31 382 LEU A CA 1
ATOM 3185 C C . LEU A 1 382 ? -8.265 4.865 -63.532 1.00 70.31 382 LEU A C 1
ATOM 3187 O O . LEU A 1 382 ? -8.739 5.983 -63.344 1.00 70.31 382 LEU A O 1
ATOM 3191 N N . LEU A 1 383 ? -8.887 3.743 -63.148 1.00 70.19 383 LEU A N 1
ATOM 3192 C CA . LEU A 1 383 ? -10.149 3.742 -62.400 1.00 70.19 383 LEU A CA 1
ATOM 3193 C C . LEU A 1 383 ? -9.987 4.348 -61.000 1.00 70.19 383 LEU A C 1
ATOM 3195 O O . LEU A 1 383 ? -10.837 5.131 -60.586 1.00 70.19 383 LEU A O 1
ATOM 3199 N N . VAL A 1 384 ? -8.893 4.029 -60.295 1.00 71.81 384 VAL A N 1
ATOM 3200 C CA . VAL A 1 384 ? -8.559 4.632 -58.987 1.00 71.81 384 VAL A CA 1
ATOM 3201 C C . VAL A 1 384 ? -8.381 6.148 -59.104 1.00 71.81 384 VAL A C 1
ATOM 3203 O O . VAL A 1 384 ? -8.754 6.885 -58.197 1.00 71.81 384 VAL A O 1
ATOM 3206 N N . TYR A 1 385 ? -7.860 6.622 -60.236 1.00 73.06 385 TYR A N 1
ATOM 3207 C CA . TYR A 1 385 ? -7.684 8.045 -60.528 1.00 73.06 385 TYR A CA 1
ATOM 3208 C C . TYR A 1 385 ? -8.882 8.711 -61.212 1.00 73.06 385 TYR A C 1
ATOM 3210 O O . TYR A 1 385 ? -8.748 9.845 -61.672 1.00 73.06 385 TYR A O 1
ATOM 3218 N N . GLU A 1 386 ? -10.030 8.029 -61.295 1.00 71.56 386 GLU A N 1
ATOM 3219 C CA . GLU A 1 386 ? -11.262 8.525 -61.928 1.00 71.56 386 GLU A CA 1
ATOM 3220 C C . GLU A 1 386 ? -11.060 8.986 -63.391 1.00 71.56 386 GLU A C 1
ATOM 3222 O O . GLU A 1 386 ? -11.774 9.844 -63.917 1.00 71.56 386 GLU A O 1
ATOM 3227 N N . CYS A 1 387 ? -10.081 8.406 -64.091 1.00 63.91 387 CYS A N 1
ATOM 3228 C CA . CYS A 1 387 ? -9.768 8.746 -65.472 1.00 63.91 387 CYS A CA 1
ATOM 3229 C C . CYS A 1 387 ? -10.638 7.934 -66.445 1.00 63.91 387 CYS A C 1
ATOM 3231 O O . CYS A 1 387 ? -10.623 6.705 -66.450 1.00 63.91 387 CYS A O 1
ATOM 3233 N N . SER A 1 388 ? -11.385 8.628 -67.308 1.00 57.25 388 SER A N 1
ATOM 3234 C CA . SER A 1 388 ? -12.330 8.011 -68.259 1.00 57.25 388 SER A CA 1
ATOM 3235 C C . SER A 1 388 ? -11.693 7.556 -69.586 1.00 57.25 388 SER A C 1
ATOM 3237 O O . SER A 1 388 ? -12.399 7.085 -70.481 1.00 57.25 388 SER A O 1
ATOM 3239 N N . THR A 1 389 ? -10.377 7.722 -69.750 1.00 66.25 389 THR A N 1
ATOM 3240 C CA . THR A 1 389 ? -9.662 7.458 -71.009 1.00 66.25 389 THR A CA 1
ATOM 3241 C C . THR A 1 389 ? -9.434 5.960 -71.225 1.00 66.25 389 THR A C 1
ATOM 3243 O O . THR A 1 389 ? -9.036 5.238 -70.312 1.00 66.25 389 THR A O 1
ATOM 3246 N N . LYS A 1 390 ? -9.671 5.471 -72.448 1.00 66.38 390 LYS A N 1
ATOM 3247 C CA . LYS A 1 390 ? -9.467 4.062 -72.819 1.00 66.38 390 LYS A CA 1
ATOM 3248 C C . LYS A 1 390 ? -8.089 3.873 -73.449 1.00 66.38 390 LYS A C 1
ATOM 3250 O O . LYS A 1 390 ? -7.792 4.534 -74.434 1.00 66.38 390 LYS A O 1
ATOM 3255 N N . ILE A 1 391 ? -7.307 2.930 -72.921 1.00 68.50 391 ILE A N 1
ATOM 3256 C CA . ILE A 1 391 ? -6.040 2.500 -73.532 1.00 68.50 391 ILE A CA 1
ATOM 3257 C C . ILE A 1 391 ? -6.353 1.575 -74.716 1.00 68.50 391 ILE A C 1
ATOM 3259 O O . ILE A 1 391 ? -6.935 0.500 -74.522 1.00 68.50 391 ILE A O 1
ATOM 3263 N N . SER A 1 392 ? -5.971 2.011 -75.912 1.00 68.75 392 SER A N 1
ATOM 3264 C CA . SER A 1 392 ? -6.095 1.313 -77.191 1.00 68.75 392 SER A CA 1
ATOM 3265 C C . SER A 1 392 ? -4.870 0.438 -77.476 1.00 68.75 392 SER A C 1
ATOM 3267 O O . SER A 1 392 ? -5.037 -0.719 -77.860 1.00 68.75 392 SER A O 1
ATOM 3269 N N . SER A 1 393 ? -3.647 0.935 -77.239 1.00 69.19 393 SER A N 1
ATOM 3270 C CA . SER A 1 393 ? -2.411 0.144 -77.365 1.00 69.19 393 SER A CA 1
ATOM 3271 C C . SER A 1 393 ? -1.254 0.738 -76.544 1.00 69.19 393 SER A C 1
ATOM 3273 O O . SER A 1 393 ? -1.237 1.931 -76.254 1.00 69.19 393 SER A O 1
ATOM 3275 N N . GLN A 1 394 ? -0.255 -0.080 -76.177 1.00 69.94 394 GLN A N 1
ATOM 3276 C CA . GLN A 1 394 ? 0.927 0.391 -75.427 1.00 69.94 394 GLN A CA 1
ATOM 3277 C C . GLN A 1 394 ? 1.703 1.486 -76.180 1.00 69.94 394 GLN A C 1
ATOM 3279 O O . GLN A 1 394 ? 2.274 2.368 -75.546 1.00 69.94 394 GLN A O 1
ATOM 3284 N N . LYS A 1 395 ? 1.731 1.423 -77.517 1.00 70.06 395 LYS A N 1
ATOM 3285 C CA . LYS A 1 395 ? 2.492 2.352 -78.362 1.00 70.06 395 LYS A CA 1
ATOM 3286 C C . LYS A 1 395 ? 1.739 3.659 -78.606 1.00 70.06 395 LYS A C 1
ATOM 3288 O O . LYS A 1 395 ? 2.358 4.716 -78.603 1.00 70.06 395 LYS A O 1
ATOM 3293 N N . ASP A 1 396 ? 0.422 3.588 -78.787 1.00 68.50 396 ASP A N 1
ATOM 3294 C CA . ASP A 1 396 ? -0.396 4.768 -79.086 1.00 68.50 396 ASP A CA 1
ATOM 3295 C C . ASP A 1 396 ? -0.684 5.599 -77.822 1.00 68.50 396 ASP A C 1
ATOM 3297 O O . ASP A 1 396 ? -0.794 6.820 -77.899 1.00 68.50 396 ASP A O 1
ATOM 3301 N N . ASP A 1 397 ? -0.726 4.956 -76.647 1.00 70.25 397 ASP A N 1
ATOM 3302 C CA . ASP A 1 397 ? -1.033 5.595 -75.356 1.00 70.25 397 ASP A CA 1
ATOM 3303 C C . ASP A 1 397 ? 0.182 5.699 -74.414 1.00 70.25 397 ASP A C 1
ATOM 3305 O O . ASP A 1 397 ? 0.034 5.890 -73.203 1.00 70.25 397 ASP A O 1
ATOM 3309 N N . GLN A 1 398 ? 1.396 5.583 -74.955 1.00 69.88 398 GLN A N 1
ATOM 3310 C CA . GLN A 1 398 ? 2.657 5.564 -74.204 1.00 69.88 398 GLN A CA 1
ATOM 3311 C C . GLN A 1 398 ? 2.780 6.722 -73.195 1.00 69.88 398 GLN A C 1
ATOM 3313 O O . GLN A 1 398 ? 3.101 6.485 -72.031 1.00 69.88 398 GLN A O 1
ATOM 3318 N N . LEU A 1 399 ? 2.467 7.955 -73.606 1.00 70.75 399 LEU A N 1
ATOM 3319 C CA . LEU A 1 399 ? 2.566 9.142 -72.745 1.00 70.75 399 LEU A CA 1
ATOM 3320 C C . LEU A 1 399 ? 1.595 9.087 -71.556 1.00 70.75 399 LEU A C 1
ATOM 3322 O O . LEU A 1 399 ? 1.945 9.475 -70.441 1.00 70.75 399 LEU A O 1
ATOM 3326 N N . LEU A 1 400 ? 0.378 8.578 -71.776 1.00 71.06 400 LEU A N 1
ATOM 3327 C CA . LEU A 1 400 ? -0.620 8.422 -70.718 1.00 71.06 400 LEU A CA 1
ATOM 3328 C C . LEU A 1 400 ? -0.175 7.356 -69.715 1.00 71.06 400 LEU A C 1
ATOM 3330 O O . LEU A 1 400 ? -0.269 7.562 -68.507 1.00 71.06 400 LEU A O 1
ATOM 3334 N N . ILE A 1 401 ? 0.338 6.231 -70.213 1.00 72.00 401 ILE A N 1
ATOM 3335 C CA . ILE A 1 401 ? 0.833 5.135 -69.381 1.00 72.00 401 ILE A CA 1
ATOM 3336 C C . ILE A 1 401 ? 2.033 5.597 -68.539 1.00 72.00 401 ILE A C 1
ATOM 3338 O O . ILE A 1 401 ? 2.066 5.332 -67.337 1.00 72.00 401 ILE A O 1
ATOM 3342 N N . GLN A 1 402 ? 2.975 6.339 -69.130 1.00 73.62 402 GLN A N 1
ATOM 3343 C CA . GLN A 1 402 ? 4.107 6.932 -68.410 1.00 73.62 402 GLN A CA 1
ATOM 3344 C C . GLN A 1 402 ? 3.637 7.871 -67.297 1.00 73.62 402 GLN A C 1
ATOM 3346 O O . GLN A 1 402 ? 4.066 7.712 -66.157 1.00 73.62 402 GLN A O 1
ATOM 3351 N N . ALA A 1 403 ? 2.708 8.785 -67.584 1.00 70.75 403 ALA A N 1
ATOM 3352 C CA . ALA A 1 403 ? 2.195 9.724 -66.589 1.00 70.75 403 ALA A CA 1
ATOM 3353 C C . ALA A 1 403 ? 1.486 9.019 -65.414 1.00 70.75 403 ALA A C 1
ATOM 3355 O O . ALA A 1 403 ? 1.690 9.384 -64.255 1.00 70.75 403 ALA A O 1
ATOM 3356 N N . VAL A 1 404 ? 0.685 7.981 -65.690 1.00 73.88 404 VAL A N 1
ATOM 3357 C CA . VAL A 1 404 ? 0.003 7.187 -64.650 1.00 73.88 404 VAL A CA 1
ATOM 3358 C C . VAL A 1 404 ? 1.014 6.469 -63.757 1.00 73.88 404 VAL A C 1
ATOM 3360 O O . VAL A 1 404 ? 0.873 6.482 -62.535 1.00 73.88 404 VAL A O 1
ATOM 3363 N N . LEU A 1 405 ? 2.052 5.879 -64.353 1.00 77.62 405 LEU A N 1
ATOM 3364 C CA . LEU A 1 405 ? 3.114 5.195 -63.618 1.00 77.62 405 LEU A CA 1
ATOM 3365 C C . LEU A 1 405 ? 3.951 6.166 -62.777 1.00 77.62 405 LEU A C 1
ATOM 3367 O O . LEU A 1 405 ? 4.181 5.895 -61.600 1.00 77.62 405 LEU A O 1
ATOM 3371 N N . GLN A 1 406 ? 4.353 7.312 -63.337 1.00 77.94 406 GLN A N 1
ATOM 3372 C CA . GLN A 1 406 ? 5.088 8.356 -62.608 1.00 77.94 406 GLN A CA 1
ATOM 3373 C C . GLN A 1 406 ? 4.298 8.827 -61.390 1.00 77.94 406 GLN A C 1
ATOM 3375 O O . GLN A 1 406 ? 4.829 8.869 -60.280 1.00 77.94 406 GLN A O 1
ATOM 3380 N N . ARG A 1 407 ? 3.008 9.118 -61.582 1.00 77.38 407 ARG A N 1
ATOM 3381 C CA . ARG A 1 407 ? 2.122 9.537 -60.499 1.00 77.38 407 ARG A CA 1
ATOM 3382 C C . ARG A 1 407 ? 2.013 8.475 -59.409 1.00 77.38 407 ARG A C 1
ATOM 3384 O O . ARG A 1 407 ? 2.156 8.801 -58.234 1.00 77.38 407 ARG A O 1
ATOM 3391 N N . TYR A 1 408 ? 1.799 7.220 -59.789 1.00 80.25 408 TYR A N 1
ATOM 3392 C CA . TYR A 1 408 ? 1.644 6.135 -58.826 1.00 80.25 408 TYR A CA 1
ATOM 3393 C C . TYR A 1 408 ? 2.919 5.885 -58.010 1.00 80.25 408 TYR A C 1
ATOM 3395 O O . TYR A 1 408 ? 2.850 5.675 -56.798 1.00 80.25 408 TYR A O 1
ATOM 3403 N N . ILE A 1 409 ? 4.093 5.980 -58.641 1.00 81.19 409 ILE A N 1
ATOM 3404 C CA . ILE A 1 409 ? 5.397 5.896 -57.966 1.00 81.19 409 ILE A CA 1
ATOM 3405 C C . ILE A 1 409 ? 5.557 7.035 -56.956 1.00 81.19 409 ILE A C 1
ATOM 3407 O O . ILE A 1 409 ? 5.901 6.781 -55.802 1.00 81.19 409 ILE A O 1
ATOM 3411 N N . ILE A 1 410 ? 5.261 8.273 -57.360 1.00 76.81 410 ILE A N 1
ATOM 3412 C CA . ILE A 1 410 ? 5.356 9.447 -56.485 1.00 76.81 410 ILE A CA 1
ATOM 3413 C C . ILE A 1 410 ? 4.411 9.311 -55.281 1.00 76.81 410 ILE A C 1
ATOM 3415 O O . ILE A 1 410 ? 4.857 9.465 -54.145 1.00 76.81 410 ILE A O 1
ATOM 3419 N N . GLU A 1 411 ? 3.135 8.977 -55.498 1.00 77.94 411 GLU A N 1
ATOM 3420 C CA . GLU A 1 411 ? 2.152 8.786 -54.417 1.00 77.94 411 GLU A CA 1
ATOM 3421 C C . GLU A 1 411 ? 2.565 7.649 -53.468 1.00 77.94 411 GLU A C 1
ATOM 3423 O O . GLU A 1 411 ? 2.430 7.762 -52.246 1.00 77.94 411 GLU A O 1
ATOM 3428 N N . THR A 1 412 ? 3.137 6.574 -54.015 1.00 80.19 412 THR A N 1
ATOM 3429 C CA . THR A 1 412 ? 3.667 5.462 -53.223 1.00 80.19 412 THR A CA 1
ATOM 3430 C C . THR A 1 412 ? 4.817 5.929 -52.333 1.00 80.19 412 THR A C 1
ATOM 3432 O O . THR A 1 412 ? 4.795 5.651 -51.133 1.00 80.19 412 THR A O 1
ATOM 3435 N N . ILE A 1 413 ? 5.793 6.667 -52.870 1.00 81.06 413 ILE A N 1
ATOM 3436 C CA . ILE A 1 413 ? 6.927 7.196 -52.093 1.00 81.06 413 ILE A CA 1
ATOM 3437 C C . ILE A 1 413 ? 6.431 8.131 -50.985 1.00 81.06 413 ILE A C 1
ATOM 3439 O O . ILE A 1 413 ? 6.826 7.958 -49.832 1.00 81.06 413 ILE A O 1
ATOM 3443 N N . ILE A 1 414 ? 5.510 9.050 -51.298 1.00 76.56 414 ILE A N 1
ATOM 3444 C CA . ILE A 1 414 ? 4.917 9.981 -50.321 1.00 76.56 414 ILE A CA 1
ATOM 3445 C C . ILE A 1 414 ? 4.212 9.215 -49.197 1.00 76.56 414 ILE A C 1
ATOM 3447 O O . ILE A 1 414 ? 4.401 9.516 -48.016 1.00 76.56 414 ILE A O 1
ATOM 3451 N N . SER A 1 415 ? 3.431 8.184 -49.530 1.00 79.12 415 SER A N 1
ATOM 3452 C CA . SER A 1 415 ? 2.745 7.358 -48.532 1.00 79.12 415 SER A CA 1
ATOM 3453 C C . SER A 1 415 ? 3.733 6.667 -47.585 1.00 79.12 415 SER A C 1
ATOM 3455 O O . SER A 1 415 ? 3.513 6.634 -46.371 1.00 79.12 415 SER A O 1
ATOM 3457 N N . HIS A 1 416 ? 4.837 6.131 -48.115 1.00 80.88 416 HIS A N 1
ATOM 3458 C CA . HIS A 1 416 ? 5.871 5.480 -47.307 1.00 80.88 416 HIS A CA 1
ATOM 3459 C C . HIS A 1 416 ? 6.626 6.488 -46.437 1.00 80.88 416 HIS A C 1
ATOM 3461 O O . HIS A 1 416 ? 6.785 6.256 -45.236 1.00 80.88 416 HIS A O 1
ATOM 3467 N N . ALA A 1 417 ? 7.025 7.628 -47.004 1.00 81.75 417 ALA A N 1
ATOM 3468 C CA . ALA A 1 417 ? 7.679 8.712 -46.277 1.00 81.75 417 ALA A CA 1
ATOM 3469 C C . ALA A 1 417 ? 6.783 9.257 -45.151 1.00 81.75 417 ALA A C 1
ATOM 3471 O O . ALA A 1 417 ? 7.242 9.456 -44.028 1.00 81.75 417 ALA A O 1
ATOM 3472 N N . THR A 1 418 ? 5.479 9.405 -45.397 1.00 78.12 418 THR A N 1
ATOM 3473 C CA . THR A 1 418 ? 4.501 9.832 -44.384 1.00 78.12 418 THR A CA 1
ATOM 3474 C C . THR A 1 418 ? 4.415 8.845 -43.218 1.00 78.12 418 THR A C 1
ATOM 3476 O O . THR A 1 418 ? 4.270 9.259 -42.069 1.00 78.12 418 THR A O 1
ATOM 3479 N N . GLY A 1 419 ? 4.499 7.538 -43.486 1.00 76.94 419 GLY A N 1
ATOM 3480 C CA . GLY A 1 419 ? 4.578 6.516 -42.438 1.00 76.94 419 GLY A CA 1
ATOM 3481 C C . GLY A 1 419 ? 5.882 6.600 -41.639 1.00 76.94 419 GLY A C 1
ATOM 3482 O O . GLY A 1 419 ? 5.867 6.539 -40.408 1.00 76.94 419 GLY A O 1
ATOM 3483 N N . TYR A 1 420 ? 7.002 6.810 -42.332 1.00 84.69 420 TYR A N 1
ATOM 3484 C CA . TYR A 1 420 ? 8.322 6.953 -41.720 1.00 84.69 420 TYR A CA 1
ATOM 3485 C C . TYR A 1 420 ? 8.402 8.154 -40.773 1.00 84.69 420 TYR A C 1
ATOM 3487 O O . TYR A 1 420 ? 8.746 7.992 -39.606 1.00 84.69 420 TYR A O 1
ATOM 3495 N N . PHE A 1 421 ? 7.975 9.337 -41.222 1.00 82.25 421 PHE A N 1
ATOM 3496 C CA . PHE A 1 421 ? 8.006 10.570 -40.423 1.00 82.25 421 PHE A CA 1
ATOM 3497 C C . PHE A 1 421 ? 6.981 10.608 -39.269 1.00 82.25 421 PHE A C 1
ATOM 3499 O O . PHE A 1 421 ? 6.940 11.571 -38.505 1.00 82.25 421 PHE A O 1
ATOM 3506 N N . LYS A 1 422 ? 6.145 9.571 -39.119 1.00 81.31 422 LYS A N 1
ATOM 3507 C CA . LYS A 1 422 ? 5.304 9.350 -37.927 1.00 81.31 422 LYS A CA 1
ATOM 3508 C C . LYS A 1 422 ? 5.985 8.474 -36.873 1.00 81.31 422 LYS A C 1
ATOM 3510 O O . LYS A 1 422 ? 5.534 8.445 -35.729 1.00 81.31 422 LYS A O 1
ATOM 3515 N N . SER A 1 423 ? 7.037 7.756 -37.255 1.00 79.31 423 SER A N 1
ATOM 3516 C CA . SER A 1 423 ? 7.782 6.837 -36.393 1.00 79.31 423 SER A CA 1
ATOM 3517 C C . SER A 1 423 ? 8.901 7.585 -35.662 1.00 79.31 423 SER A C 1
ATOM 3519 O O . SER A 1 423 ? 9.445 8.550 -36.191 1.00 79.31 423 SER A O 1
ATOM 3521 N N . SER A 1 424 ? 9.234 7.176 -34.436 1.00 76.94 424 SER A N 1
ATOM 3522 C CA . SER A 1 424 ? 10.267 7.823 -33.607 1.00 76.94 424 SER A CA 1
ATOM 3523 C C . SER A 1 424 ? 10.974 6.816 -32.703 1.00 76.94 424 SER A C 1
ATOM 3525 O O . SER A 1 424 ? 10.379 5.792 -32.360 1.00 76.94 424 SER A O 1
ATOM 3527 N N . GLY A 1 425 ? 12.194 7.124 -32.252 1.00 68.12 425 GLY A N 1
ATOM 3528 C CA . GLY A 1 425 ? 12.832 6.412 -31.133 1.00 68.12 425 GLY A CA 1
ATOM 3529 C C . GLY A 1 425 ? 13.651 5.165 -31.484 1.00 68.12 425 GLY A C 1
ATOM 3530 O O . GLY A 1 425 ? 13.959 4.3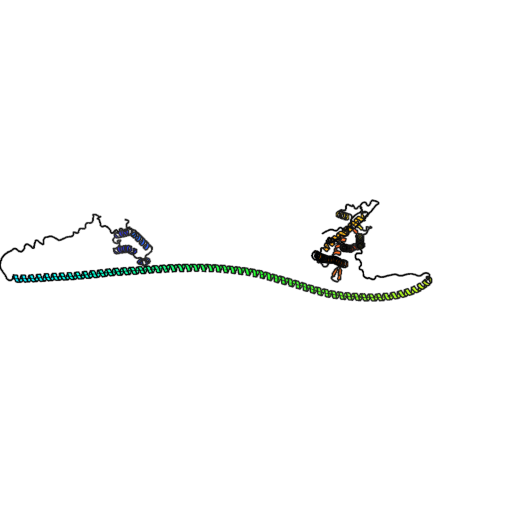80 -30.591 1.00 68.12 425 GLY A O 1
ATOM 3531 N N . GLN A 1 426 ? 14.025 4.972 -32.752 1.00 74.62 426 GLN A N 1
ATOM 3532 C CA . GLN A 1 426 ? 15.060 3.999 -33.142 1.00 74.62 426 GLN A CA 1
ATOM 3533 C C . GLN A 1 426 ? 16.254 4.745 -33.739 1.00 74.62 426 GLN A C 1
ATOM 3535 O O . GLN A 1 426 ? 16.082 5.815 -34.316 1.00 74.62 426 GLN A O 1
ATOM 3540 N N . HIS A 1 427 ? 17.453 4.161 -33.671 1.00 69.25 427 HIS A N 1
ATOM 3541 C CA . HIS A 1 427 ? 18.685 4.789 -34.176 1.00 69.25 427 HIS A CA 1
ATOM 3542 C C . HIS A 1 427 ? 18.683 5.099 -35.684 1.00 69.25 427 HIS A C 1
ATOM 3544 O O . HIS A 1 427 ? 19.508 5.880 -36.140 1.00 69.25 427 HIS A O 1
ATOM 3550 N N . TYR A 1 428 ? 17.755 4.520 -36.446 1.00 72.88 428 TYR A N 1
ATOM 3551 C CA . TYR A 1 428 ? 17.552 4.760 -37.877 1.00 72.88 428 TYR A CA 1
ATOM 3552 C C . TYR A 1 428 ? 16.300 5.608 -38.176 1.00 72.88 428 TYR A C 1
ATOM 3554 O O . TYR A 1 428 ? 15.822 5.588 -39.300 1.00 72.88 428 TYR A O 1
ATOM 3562 N N . HIS A 1 429 ? 15.726 6.294 -37.176 1.00 86.00 429 HIS A N 1
ATOM 3563 C CA . HIS A 1 429 ? 14.627 7.266 -37.331 1.00 86.00 429 HIS A CA 1
ATOM 3564 C C . HIS A 1 429 ? 15.087 8.712 -37.070 1.00 86.00 429 HIS A C 1
ATOM 3566 O O . HIS A 1 429 ? 14.265 9.588 -36.787 1.00 86.00 429 HIS A O 1
ATOM 3572 N N . LEU A 1 430 ? 16.393 8.982 -37.140 1.00 85.75 430 LEU A N 1
ATOM 3573 C CA . LEU A 1 430 ? 16.973 10.260 -36.720 1.00 85.75 430 LEU A CA 1
ATOM 3574 C C . LEU A 1 430 ? 16.401 11.449 -37.495 1.00 85.75 430 LEU A C 1
ATOM 3576 O O . LEU A 1 430 ? 16.144 12.488 -36.901 1.00 85.75 430 LEU A O 1
ATOM 3580 N N . GLU A 1 431 ? 16.131 11.309 -38.790 1.00 87.38 431 GLU A N 1
ATOM 3581 C CA . GLU A 1 431 ? 15.525 12.365 -39.606 1.00 87.38 431 GLU A CA 1
ATOM 3582 C C . GLU A 1 431 ? 14.119 12.713 -39.107 1.00 87.38 431 GLU A C 1
ATOM 3584 O O . GLU A 1 431 ? 13.740 13.885 -39.070 1.00 87.38 431 GLU A O 1
ATOM 3589 N N . SER A 1 432 ? 13.348 11.700 -38.699 1.00 83.94 432 SER A N 1
ATOM 3590 C CA . SER A 1 432 ? 12.011 11.879 -38.130 1.00 83.94 432 SER A CA 1
ATOM 3591 C C . SER A 1 432 ? 12.069 12.572 -36.773 1.00 83.94 432 SER A C 1
ATOM 3593 O O . SER A 1 432 ? 11.372 13.566 -36.556 1.00 83.94 432 SER A O 1
ATOM 3595 N N . ASP A 1 433 ? 12.962 12.116 -35.894 1.00 86.06 433 ASP A N 1
ATOM 3596 C CA . ASP A 1 433 ? 13.149 12.697 -34.566 1.00 86.06 433 ASP A CA 1
ATOM 3597 C C . ASP A 1 433 ? 13.639 14.154 -34.660 1.00 86.06 433 ASP A C 1
ATOM 3599 O O . ASP A 1 433 ? 13.062 15.044 -34.031 1.00 86.06 433 ASP A O 1
ATOM 3603 N N . ILE A 1 434 ? 14.616 14.437 -35.531 1.00 85.44 434 ILE A N 1
ATOM 3604 C CA . ILE A 1 434 ? 15.118 15.793 -35.802 1.00 85.44 434 ILE A CA 1
ATOM 3605 C C . ILE A 1 434 ? 13.982 16.705 -36.276 1.00 85.44 434 ILE A C 1
ATOM 3607 O O . ILE A 1 434 ? 13.824 17.807 -35.753 1.00 85.44 434 ILE A O 1
ATOM 3611 N N . ILE A 1 435 ? 13.160 16.266 -37.234 1.00 81.88 435 ILE A N 1
ATOM 3612 C CA . ILE A 1 435 ? 12.051 17.072 -37.771 1.00 81.88 435 ILE A CA 1
ATOM 3613 C C . ILE A 1 435 ? 10.954 17.294 -36.724 1.00 81.88 435 ILE A C 1
ATOM 3615 O O . ILE A 1 435 ? 10.362 18.379 -36.659 1.00 81.88 435 ILE A O 1
ATOM 3619 N N . LYS A 1 436 ? 10.679 16.294 -35.884 1.00 83.38 436 LYS A N 1
ATOM 3620 C CA . LYS A 1 436 ? 9.700 16.394 -34.799 1.00 83.38 436 LYS A CA 1
ATOM 3621 C C . LYS A 1 436 ? 10.140 17.419 -33.756 1.00 83.38 436 LYS A C 1
ATOM 3623 O O . LYS A 1 436 ? 9.355 18.305 -33.411 1.00 83.38 436 LYS A O 1
ATOM 3628 N N . GLU A 1 437 ? 11.397 17.364 -33.325 1.00 87.12 437 GLU A N 1
ATOM 3629 C CA . GLU A 1 437 ? 11.965 18.335 -32.385 1.00 87.12 437 GLU A CA 1
ATOM 3630 C C . GLU A 1 437 ? 12.067 19.740 -32.997 1.00 87.12 437 GLU A C 1
ATOM 3632 O O . GLU A 1 437 ? 11.681 20.726 -32.365 1.00 87.12 437 GLU A O 1
ATOM 3637 N N . ALA A 1 438 ? 12.459 19.847 -34.271 1.00 83.94 438 ALA A N 1
ATOM 3638 C CA . ALA A 1 438 ? 12.434 21.098 -35.033 1.00 83.94 438 ALA A CA 1
ATOM 3639 C C . ALA A 1 438 ? 11.049 21.753 -35.039 1.00 83.94 438 ALA A C 1
ATOM 3641 O O . ALA A 1 438 ? 10.907 22.971 -34.881 1.00 83.94 438 ALA A O 1
ATOM 3642 N N . SER A 1 439 ? 10.015 20.933 -35.231 1.00 80.62 439 SER A N 1
ATOM 3643 C CA . SER A 1 439 ? 8.621 21.364 -35.274 1.00 80.62 439 SER A CA 1
ATOM 3644 C C . SER A 1 439 ? 8.139 21.815 -33.897 1.00 80.62 439 SER A C 1
ATOM 3646 O O . SER A 1 439 ? 7.455 22.835 -33.791 1.00 80.62 439 SER A O 1
ATOM 3648 N N . SER A 1 440 ? 8.523 21.104 -32.833 1.00 83.94 440 SER A N 1
ATOM 3649 C CA . SER A 1 440 ? 8.265 21.505 -31.444 1.00 83.94 440 SER A CA 1
ATOM 3650 C C . SER A 1 440 ? 8.915 22.850 -31.122 1.00 83.94 440 SER A C 1
ATOM 3652 O O . SER A 1 440 ? 8.243 23.757 -30.630 1.00 83.94 440 SER A O 1
ATOM 3654 N N . LEU A 1 441 ? 10.187 23.029 -31.482 1.00 84.75 441 LEU A N 1
ATOM 3655 C CA . LEU A 1 441 ? 10.898 24.289 -31.286 1.00 84.75 441 LEU A CA 1
ATOM 3656 C C . LEU A 1 441 ? 10.281 25.428 -32.107 1.00 84.75 441 LEU A C 1
ATOM 3658 O O . LEU A 1 441 ? 10.102 26.532 -31.597 1.00 84.75 441 LEU A O 1
ATOM 3662 N N . SER A 1 442 ? 9.874 25.151 -33.346 1.00 82.38 442 SER A N 1
ATOM 3663 C CA . SER A 1 442 ? 9.166 26.124 -34.181 1.00 82.38 442 SER A CA 1
ATOM 3664 C C . SER A 1 442 ? 7.860 26.585 -33.525 1.00 82.38 442 SER A C 1
ATOM 3666 O O . SER A 1 442 ? 7.588 27.781 -33.477 1.00 82.38 442 SER A O 1
ATOM 3668 N N . LYS A 1 443 ? 7.074 25.668 -32.940 1.00 81.94 443 LYS A N 1
ATOM 3669 C CA . LYS A 1 443 ? 5.854 26.016 -32.183 1.00 81.94 443 LYS A CA 1
ATOM 3670 C C . LYS A 1 443 ? 6.157 26.902 -30.976 1.00 81.94 443 LYS A C 1
ATOM 3672 O O . LYS A 1 443 ? 5.422 27.853 -30.719 1.00 81.94 443 LYS A O 1
ATOM 3677 N N . LEU A 1 444 ? 7.240 26.621 -30.250 1.00 84.56 444 LEU A N 1
ATOM 3678 C CA . LEU A 1 444 ? 7.668 27.455 -29.125 1.00 84.56 444 LEU A CA 1
ATOM 3679 C C . LEU A 1 444 ? 8.075 28.861 -29.581 1.00 84.56 444 LEU A C 1
ATOM 3681 O O . LEU A 1 444 ? 7.704 29.834 -28.928 1.00 84.56 444 LEU A O 1
ATOM 3685 N N . LEU A 1 445 ? 8.769 28.978 -30.716 1.00 83.31 445 LEU A N 1
ATOM 3686 C CA . LEU A 1 445 ? 9.124 30.269 -31.309 1.00 83.31 445 LEU A CA 1
ATOM 3687 C C . LEU A 1 445 ? 7.876 31.067 -31.724 1.00 83.31 445 LEU A C 1
ATOM 3689 O O . LEU A 1 445 ? 7.784 32.238 -31.373 1.00 83.31 445 LEU A O 1
ATOM 3693 N N . ILE A 1 446 ? 6.870 30.445 -32.350 1.00 80.56 446 ILE A N 1
ATOM 3694 C CA . ILE A 1 446 ? 5.579 31.113 -32.625 1.00 80.56 446 ILE A CA 1
ATOM 3695 C C . ILE A 1 446 ? 4.897 31.570 -31.334 1.00 80.56 446 ILE A C 1
ATOM 3697 O O . ILE A 1 446 ? 4.332 32.654 -31.267 1.00 80.56 446 ILE A O 1
ATOM 3701 N N . ASN A 1 447 ? 4.891 30.735 -30.295 1.00 83.50 447 ASN A N 1
ATOM 3702 C CA . ASN A 1 447 ? 4.252 31.107 -29.034 1.00 83.50 447 ASN A CA 1
ATOM 3703 C C . ASN A 1 447 ? 4.956 32.315 -28.403 1.00 83.50 447 ASN A C 1
ATOM 3705 O O . ASN A 1 447 ? 4.306 33.150 -27.779 1.00 83.50 447 ASN A O 1
ATOM 3709 N N . ILE A 1 448 ? 6.271 32.441 -28.593 1.00 83.38 448 ILE A N 1
ATOM 3710 C CA . ILE A 1 448 ? 7.013 33.626 -28.169 1.00 83.38 448 ILE A CA 1
ATOM 3711 C C . ILE A 1 448 ? 6.560 34.867 -28.948 1.00 83.38 448 ILE A C 1
ATOM 3713 O O . ILE A 1 448 ? 6.299 35.868 -28.286 1.00 83.38 448 ILE A O 1
ATOM 3717 N N . SER A 1 449 ? 6.404 34.813 -30.280 1.00 81.31 449 SER A N 1
ATOM 3718 C CA . SER A 1 449 ? 5.876 35.969 -31.036 1.00 81.31 449 SER A CA 1
ATOM 3719 C C . SER A 1 449 ? 4.420 36.293 -30.686 1.00 81.31 449 SER A C 1
ATOM 3721 O O . SER A 1 449 ? 4.037 37.453 -30.638 1.00 81.31 449 SER A O 1
ATOM 3723 N N . LYS A 1 450 ? 3.596 35.291 -30.353 1.00 82.00 450 LYS A N 1
ATOM 3724 C CA . LYS A 1 450 ? 2.182 35.507 -29.995 1.00 82.00 450 LYS A CA 1
ATOM 3725 C C . LYS A 1 450 ? 1.955 36.072 -28.593 1.00 82.00 450 LYS A C 1
ATOM 3727 O O . LYS A 1 450 ? 1.009 36.827 -28.393 1.00 82.00 450 LYS A O 1
ATOM 3732 N N . TYR A 1 451 ? 2.749 35.656 -27.606 1.00 82.06 451 TYR A N 1
ATOM 3733 C CA . TYR A 1 451 ? 2.442 35.895 -26.187 1.00 82.06 451 TYR A CA 1
ATOM 3734 C C . TYR A 1 451 ? 3.453 36.787 -25.457 1.00 82.06 451 TYR A C 1
ATOM 3736 O O . TYR A 1 451 ? 3.297 37.015 -24.256 1.00 82.06 451 TYR A O 1
ATOM 3744 N N . ARG A 1 452 ? 4.502 37.282 -26.127 1.00 80.06 452 ARG A N 1
ATOM 3745 C CA . ARG A 1 452 ? 5.503 38.162 -25.507 1.00 80.06 452 ARG A CA 1
ATOM 3746 C C . ARG A 1 452 ? 5.673 39.443 -26.308 1.00 80.06 452 ARG A C 1
ATOM 3748 O O . ARG A 1 452 ? 5.756 39.420 -27.525 1.00 80.06 452 ARG A O 1
ATOM 3755 N N . THR A 1 453 ? 5.804 40.563 -25.606 1.00 55.91 453 THR A N 1
ATOM 3756 C CA . THR A 1 453 ? 6.156 41.852 -26.208 1.00 55.91 453 THR A CA 1
ATOM 3757 C C . THR A 1 453 ? 7.641 41.838 -26.594 1.00 55.91 453 THR A C 1
ATOM 3759 O O . THR A 1 453 ? 8.506 42.042 -25.739 1.00 55.91 453 THR A O 1
ATOM 3762 N N . GLY A 1 454 ? 7.940 41.537 -27.859 1.00 66.00 454 GLY A N 1
ATOM 3763 C CA . GLY A 1 454 ? 9.291 41.435 -28.423 1.00 66.00 454 GLY A CA 1
ATOM 3764 C C . GLY A 1 454 ? 9.314 41.773 -29.919 1.00 66.00 454 GLY A C 1
ATOM 3765 O O . GLY A 1 454 ? 8.294 42.130 -30.492 1.00 66.00 454 GLY A O 1
ATOM 3766 N N . ASN A 1 455 ? 10.486 41.716 -30.561 1.00 66.88 455 ASN A N 1
ATOM 3767 C CA . ASN A 1 455 ? 10.610 42.012 -31.993 1.00 66.88 455 ASN A CA 1
ATOM 3768 C C . ASN A 1 455 ? 10.273 40.773 -32.837 1.00 66.88 455 ASN A C 1
ATOM 3770 O O . ASN A 1 455 ? 11.134 39.915 -33.049 1.00 66.88 455 ASN A O 1
ATOM 3774 N N . ASP A 1 456 ? 9.049 40.714 -33.356 1.00 67.50 456 ASP A N 1
ATOM 3775 C CA . ASP A 1 456 ? 8.544 39.582 -34.142 1.00 67.50 456 ASP A CA 1
ATOM 3776 C C . ASP A 1 456 ? 9.399 39.274 -35.378 1.00 67.50 456 ASP A C 1
ATOM 3778 O O . ASP A 1 456 ? 9.590 38.107 -35.721 1.00 67.50 456 ASP A O 1
ATOM 3782 N N . LYS A 1 457 ? 10.050 40.283 -35.978 1.00 71.94 457 LYS A N 1
ATOM 3783 C CA . LYS A 1 457 ? 10.962 40.082 -37.121 1.00 71.94 457 LYS A CA 1
ATOM 3784 C C . LYS A 1 457 ? 12.138 39.167 -36.780 1.00 71.94 457 LYS A C 1
ATOM 3786 O O . LYS A 1 457 ? 12.591 38.406 -37.631 1.00 71.94 457 LYS A O 1
ATOM 3791 N N . ILE A 1 458 ? 12.629 39.218 -35.539 1.00 73.75 458 ILE A N 1
ATOM 3792 C CA . ILE A 1 458 ? 13.723 38.350 -35.079 1.00 73.75 458 ILE A CA 1
ATOM 3793 C C . ILE A 1 458 ? 13.223 36.913 -34.944 1.00 73.75 458 ILE A C 1
ATOM 3795 O O . ILE A 1 458 ? 13.912 35.985 -35.359 1.00 73.75 458 ILE A O 1
ATOM 3799 N N . THR A 1 459 ? 12.017 36.724 -34.411 1.00 72.62 459 THR A N 1
ATOM 3800 C CA . THR A 1 459 ? 11.398 35.404 -34.255 1.00 72.62 459 THR A CA 1
ATOM 3801 C C . THR A 1 459 ? 11.113 34.754 -35.610 1.00 72.62 459 THR A C 1
ATOM 3803 O O . THR A 1 459 ? 11.439 33.582 -35.803 1.00 72.62 459 THR A O 1
ATOM 3806 N N . HIS A 1 460 ? 10.600 35.516 -36.580 1.00 71.31 460 HIS A N 1
ATOM 3807 C CA . HIS A 1 460 ? 10.406 35.041 -37.953 1.00 71.31 460 HIS A CA 1
ATOM 3808 C C . HIS A 1 460 ? 11.734 34.693 -38.639 1.00 71.31 460 HIS A C 1
ATOM 3810 O O . HIS A 1 460 ? 11.872 33.601 -39.189 1.00 71.31 460 HIS A O 1
ATOM 3816 N N . ALA A 1 461 ? 12.758 35.546 -38.528 1.00 72.94 461 ALA A N 1
ATOM 3817 C CA . ALA A 1 461 ? 14.087 35.240 -39.061 1.00 72.94 461 ALA A CA 1
ATOM 3818 C C . ALA A 1 461 ? 14.715 33.997 -38.400 1.00 72.94 461 ALA A C 1
ATOM 3820 O O . ALA A 1 461 ? 15.370 33.196 -39.071 1.00 72.94 461 ALA A O 1
ATOM 3821 N N . ALA A 1 462 ? 14.495 33.804 -37.095 1.00 75.62 462 ALA A N 1
ATOM 3822 C CA . ALA A 1 462 ? 14.955 32.631 -36.359 1.00 75.62 462 ALA A CA 1
ATOM 3823 C C . ALA A 1 462 ? 14.250 31.347 -36.820 1.00 75.62 462 ALA A C 1
ATOM 3825 O O . ALA A 1 462 ? 14.922 30.336 -37.011 1.00 75.62 462 ALA A O 1
ATOM 3826 N N . LEU A 1 463 ? 12.934 31.389 -37.062 1.00 74.00 463 LEU A N 1
ATOM 3827 C CA . LEU A 1 463 ? 12.171 30.273 -37.635 1.00 74.00 463 LEU A CA 1
ATOM 3828 C C . LEU A 1 463 ? 12.712 29.871 -39.011 1.00 74.00 463 LEU A C 1
ATOM 3830 O O . LEU A 1 463 ? 12.983 28.692 -39.252 1.00 74.00 463 LEU A O 1
ATOM 3834 N N . THR A 1 464 ? 12.928 30.848 -39.892 1.00 68.00 464 THR A N 1
ATOM 3835 C CA . THR A 1 464 ? 13.478 30.611 -41.231 1.00 68.00 464 THR A CA 1
ATOM 3836 C C . THR A 1 464 ? 14.887 30.026 -41.154 1.00 68.00 464 THR A C 1
ATOM 3838 O O . THR A 1 464 ? 15.185 29.031 -41.813 1.00 68.00 464 THR A O 1
ATOM 3841 N N . LYS A 1 465 ? 15.757 30.575 -40.297 1.00 77.19 465 LYS A N 1
ATOM 3842 C CA . LYS A 1 465 ? 17.129 30.076 -40.130 1.00 77.19 465 LYS A CA 1
ATOM 3843 C C . LYS A 1 465 ? 17.170 28.674 -39.521 1.00 77.19 465 LYS A C 1
ATOM 3845 O O . LYS A 1 465 ? 17.975 27.861 -39.964 1.00 77.19 465 LYS A O 1
ATOM 3850 N N . LEU A 1 466 ? 16.296 28.377 -38.557 1.00 78.06 466 LEU A N 1
ATOM 3851 C CA . LEU A 1 466 ? 16.164 27.049 -37.956 1.00 78.06 466 LEU A CA 1
ATOM 3852 C C . LEU A 1 466 ? 15.814 26.004 -39.021 1.00 78.06 466 LEU A C 1
ATOM 3854 O O . LEU A 1 466 ? 16.500 24.992 -39.128 1.00 78.06 466 LEU A O 1
ATOM 3858 N N . ARG A 1 467 ? 14.799 26.278 -39.849 1.00 71.31 467 ARG A N 1
ATOM 3859 C CA . ARG A 1 467 ? 14.404 25.382 -40.946 1.00 71.31 467 ARG A CA 1
ATOM 3860 C C . ARG A 1 467 ? 15.538 25.177 -41.946 1.00 71.31 467 ARG A C 1
ATOM 3862 O O . ARG A 1 467 ? 15.872 24.033 -42.233 1.00 71.31 467 ARG A O 1
ATOM 3869 N N . LYS A 1 468 ? 16.172 26.262 -42.409 1.00 70.06 468 LYS A N 1
ATOM 3870 C CA . LYS A 1 468 ? 17.287 26.191 -43.372 1.00 70.06 468 LYS A CA 1
ATOM 3871 C C . LYS A 1 468 ? 18.444 25.338 -42.852 1.00 70.06 468 LYS A C 1
ATOM 3873 O O . LYS A 1 468 ? 18.959 24.500 -43.577 1.00 70.06 468 LYS A O 1
ATOM 3878 N N . GLN A 1 469 ? 18.834 25.518 -41.592 1.00 75.00 469 GLN A N 1
ATOM 3879 C CA . GLN A 1 469 ? 19.938 24.757 -40.998 1.00 75.00 469 GLN A CA 1
ATOM 3880 C C . GLN A 1 469 ? 19.592 23.276 -40.819 1.00 75.00 469 GLN A C 1
ATOM 3882 O O . GLN A 1 469 ? 20.428 22.415 -41.072 1.00 75.00 469 GLN A O 1
ATOM 3887 N N . ILE A 1 470 ? 18.356 22.964 -40.429 1.00 76.44 470 ILE A N 1
ATOM 3888 C CA . ILE A 1 470 ? 17.920 21.575 -40.256 1.00 76.44 470 ILE A CA 1
ATOM 3889 C C . ILE A 1 470 ? 17.869 20.853 -41.597 1.00 76.44 470 ILE A C 1
ATOM 3891 O O . ILE A 1 470 ? 18.400 19.752 -41.709 1.00 76.44 470 ILE A O 1
ATOM 3895 N N . TYR A 1 471 ? 17.312 21.482 -42.632 1.00 70.75 471 TYR A N 1
ATOM 3896 C CA . TYR A 1 471 ? 17.291 20.877 -43.960 1.00 70.75 471 TYR A CA 1
ATOM 3897 C C . TYR A 1 471 ? 18.669 20.809 -44.608 1.00 70.75 471 TYR A C 1
ATOM 3899 O O . TYR A 1 471 ? 18.947 19.825 -45.277 1.00 70.75 471 TYR A O 1
ATOM 3907 N N . LEU A 1 472 ? 19.581 21.739 -44.314 1.00 69.44 472 LEU A N 1
ATOM 3908 C CA . LEU A 1 472 ? 20.983 21.615 -44.718 1.00 69.44 472 LEU A CA 1
ATOM 3909 C C . LEU A 1 472 ? 21.648 20.364 -44.120 1.00 69.44 472 LEU A C 1
ATOM 3911 O O . LEU A 1 472 ? 22.379 19.658 -44.814 1.00 69.44 472 LEU A O 1
ATOM 3915 N N . VAL A 1 473 ? 21.396 20.075 -42.840 1.00 75.31 473 VAL A N 1
ATOM 3916 C CA . VAL A 1 473 ? 21.920 18.867 -42.184 1.00 75.31 473 VAL A CA 1
ATOM 3917 C C . VAL A 1 473 ? 21.292 17.615 -42.787 1.00 75.31 473 VAL A C 1
ATOM 3919 O O . VAL A 1 473 ? 22.007 16.674 -43.121 1.00 75.31 473 VAL A O 1
ATOM 3922 N N . LEU A 1 474 ? 19.971 17.606 -42.972 1.00 76.44 474 LEU A N 1
ATOM 3923 C CA . LEU A 1 474 ? 19.271 16.453 -43.535 1.00 76.44 474 LEU A CA 1
ATOM 3924 C C . LEU A 1 474 ? 19.645 16.208 -44.999 1.00 76.44 474 LEU A C 1
ATOM 3926 O O . LEU A 1 474 ? 19.789 15.059 -45.379 1.00 76.44 474 LEU A O 1
ATOM 3930 N N . ASN A 1 475 ? 19.871 17.246 -45.802 1.00 68.75 475 ASN A N 1
ATOM 3931 C CA . ASN A 1 475 ? 20.277 17.103 -47.201 1.00 68.75 475 ASN A CA 1
ATOM 3932 C C . ASN A 1 475 ? 21.660 16.448 -47.349 1.00 68.75 475 ASN A C 1
ATOM 3934 O O . ASN A 1 475 ? 21.911 15.743 -48.317 1.00 68.75 475 ASN A O 1
ATOM 3938 N N . ASN A 1 476 ? 22.560 16.675 -46.387 1.00 70.12 476 ASN A N 1
ATOM 3939 C CA . ASN A 1 476 ? 23.911 16.110 -46.419 1.00 70.12 476 ASN A CA 1
ATOM 3940 C C . ASN A 1 476 ? 24.020 14.754 -45.708 1.00 70.12 476 ASN A C 1
ATOM 3942 O O . ASN A 1 476 ? 24.824 13.915 -46.108 1.00 70.12 476 ASN A O 1
ATOM 3946 N N . CYS A 1 477 ? 23.254 14.553 -44.634 1.00 75.88 477 CYS A N 1
ATOM 3947 C CA . CYS A 1 477 ? 23.427 13.412 -43.731 1.00 75.88 477 CYS A CA 1
ATOM 3948 C C . CYS A 1 477 ? 22.175 12.537 -43.586 1.00 75.88 477 CYS A C 1
ATOM 3950 O O . CYS A 1 477 ? 22.274 11.428 -43.066 1.00 75.88 477 CYS A O 1
ATOM 3952 N N . GLY A 1 478 ? 21.003 13.029 -43.982 1.00 80.00 478 GLY A N 1
ATOM 3953 C CA . GLY A 1 478 ? 19.736 12.318 -43.844 1.00 80.00 478 GLY A CA 1
ATOM 3954 C C . GLY A 1 478 ? 19.624 11.175 -44.844 1.00 80.00 478 GLY A C 1
ATOM 3955 O O . GLY A 1 478 ? 20.028 11.305 -45.997 1.00 80.00 478 GLY A O 1
ATOM 3956 N N . PHE A 1 479 ? 19.075 10.048 -44.396 1.00 83.62 479 PHE A N 1
ATOM 3957 C CA . PHE A 1 479 ? 18.907 8.820 -45.175 1.00 83.62 479 PHE A CA 1
ATOM 3958 C C . PHE A 1 479 ? 20.210 8.234 -45.747 1.00 83.62 479 PHE A C 1
ATOM 3960 O O . PHE A 1 479 ? 20.165 7.340 -46.595 1.00 83.62 479 PHE A O 1
ATOM 3967 N N . ALA A 1 480 ? 21.369 8.702 -45.273 1.00 83.62 480 ALA A N 1
ATOM 3968 C CA . ALA A 1 480 ? 22.663 8.129 -45.606 1.00 83.62 480 ALA A CA 1
ATOM 3969 C C . ALA A 1 480 ? 22.790 6.700 -45.052 1.00 83.62 480 ALA A C 1
ATOM 3971 O O . ALA A 1 480 ? 22.038 6.274 -44.170 1.00 83.62 480 ALA A O 1
ATOM 3972 N N . ASN A 1 481 ? 23.768 5.948 -45.561 1.00 83.50 481 ASN A N 1
ATOM 3973 C CA . ASN A 1 481 ? 24.049 4.608 -45.052 1.00 83.50 481 ASN A CA 1
ATOM 3974 C C . ASN A 1 481 ? 24.372 4.651 -43.553 1.00 83.50 481 ASN A C 1
ATOM 3976 O O . ASN A 1 481 ? 25.098 5.524 -43.075 1.00 83.50 481 ASN A O 1
ATOM 3980 N N . VAL A 1 482 ? 23.846 3.675 -42.822 1.00 81.62 482 VAL A N 1
ATOM 3981 C CA . VAL A 1 482 ? 23.980 3.580 -41.371 1.00 81.62 482 VAL A CA 1
ATOM 3982 C C . VAL A 1 482 ? 25.219 2.757 -41.033 1.00 81.62 482 VAL A C 1
ATOM 3984 O O . VAL A 1 482 ? 25.526 1.765 -41.697 1.00 81.62 482 VAL A O 1
ATOM 3987 N N . TYR A 1 483 ? 25.934 3.165 -39.986 1.00 79.12 483 TYR A N 1
ATOM 3988 C CA . TYR A 1 483 ? 27.044 2.391 -39.441 1.00 79.12 483 TYR A CA 1
ATOM 3989 C C . TYR A 1 483 ? 26.513 1.205 -38.630 1.00 79.12 483 TYR A C 1
ATOM 3991 O O . TYR A 1 483 ? 25.735 1.371 -37.690 1.00 79.12 483 TYR A O 1
ATOM 3999 N N . GLY A 1 484 ? 26.929 0.002 -39.008 1.00 70.69 484 GLY A N 1
ATOM 4000 C CA . GLY A 1 484 ? 26.747 -1.222 -38.243 1.00 70.69 484 GLY A CA 1
ATOM 4001 C C . GLY A 1 484 ? 27.923 -1.497 -37.314 1.00 70.69 484 GLY A C 1
ATOM 4002 O O . GLY A 1 484 ? 28.874 -0.717 -37.208 1.00 70.69 484 GLY A O 1
ATOM 4003 N N . GLU A 1 485 ? 27.872 -2.649 -36.653 1.00 66.19 485 GLU A N 1
ATOM 4004 C CA . GLU A 1 485 ? 29.010 -3.159 -35.894 1.00 66.19 485 GLU A CA 1
ATOM 4005 C C . GLU A 1 485 ? 30.224 -3.309 -36.838 1.00 66.19 485 GLU A C 1
ATOM 4007 O O . GLU A 1 485 ? 30.098 -3.708 -38.002 1.00 66.19 485 GLU A O 1
ATOM 4012 N N . ASN A 1 486 ? 31.409 -2.928 -36.354 1.00 66.88 486 ASN A N 1
ATOM 4013 C CA . ASN A 1 486 ? 32.694 -2.992 -37.070 1.00 66.88 486 ASN A CA 1
ATOM 4014 C C . ASN A 1 486 ? 32.888 -1.999 -38.240 1.00 66.88 486 ASN A C 1
ATOM 4016 O O . ASN A 1 486 ? 33.586 -2.323 -39.200 1.00 66.88 486 ASN A O 1
ATOM 4020 N N . ASN A 1 487 ? 32.308 -0.791 -38.184 1.00 68.56 487 ASN A N 1
ATOM 4021 C CA . ASN A 1 487 ? 32.405 0.241 -39.241 1.00 68.56 487 ASN A CA 1
ATOM 4022 C C . ASN A 1 487 ? 31.886 -0.211 -40.620 1.00 68.56 487 ASN A C 1
ATOM 4024 O O . ASN A 1 487 ? 32.168 0.423 -41.640 1.00 68.56 487 ASN A O 1
ATOM 4028 N N . THR A 1 488 ? 31.111 -1.293 -40.670 1.00 76.06 488 THR A N 1
ATOM 4029 C CA . THR A 1 488 ? 30.410 -1.685 -41.890 1.00 76.06 488 THR A CA 1
ATOM 4030 C C . THR A 1 488 ? 29.279 -0.695 -42.141 1.00 76.06 488 THR A C 1
ATOM 4032 O O . THR A 1 488 ? 28.601 -0.272 -41.209 1.00 76.06 488 THR A O 1
ATOM 4035 N N . THR A 1 489 ? 29.095 -0.266 -43.388 1.00 81.25 489 THR A N 1
ATOM 4036 C CA . THR A 1 489 ? 27.970 0.604 -43.749 1.00 81.25 489 THR A CA 1
ATOM 4037 C C . THR A 1 489 ? 26.903 -0.237 -44.426 1.00 81.25 489 THR A C 1
ATOM 4039 O O . THR A 1 489 ? 27.209 -1.052 -45.297 1.00 81.25 489 THR A O 1
ATOM 4042 N N . TYR A 1 490 ? 25.652 -0.070 -44.011 1.00 83.38 490 TYR A N 1
ATOM 4043 C CA . TYR A 1 490 ? 24.507 -0.699 -44.658 1.00 83.38 490 TYR A CA 1
ATOM 4044 C C . TYR A 1 490 ? 23.489 0.359 -45.073 1.00 83.38 490 TYR A C 1
ATOM 4046 O O . TYR A 1 490 ? 23.421 1.445 -44.499 1.00 83.38 490 TYR A O 1
ATOM 4054 N N . GLU A 1 491 ? 22.728 0.054 -46.119 1.00 84.44 491 GLU A N 1
ATOM 4055 C CA . GLU A 1 491 ? 21.732 0.970 -46.669 1.00 84.44 491 GLU A CA 1
ATOM 4056 C C . GLU A 1 491 ? 20.690 1.341 -45.612 1.00 84.44 491 GLU A C 1
ATOM 4058 O O . GLU A 1 491 ? 20.248 0.494 -44.831 1.00 84.44 491 GLU A O 1
ATOM 4063 N N . HIS A 1 492 ? 20.295 2.613 -45.593 1.00 88.62 492 HIS A N 1
ATOM 4064 C CA . HIS A 1 492 ? 19.326 3.117 -44.634 1.00 88.62 492 HIS A CA 1
ATOM 4065 C C . HIS A 1 492 ? 18.050 2.245 -44.626 1.00 88.62 492 HIS A C 1
ATOM 4067 O O . HIS A 1 492 ? 17.457 2.052 -45.692 1.00 88.62 492 HIS A O 1
ATOM 4073 N N . PRO A 1 493 ? 17.571 1.744 -43.467 1.00 86.50 493 PRO A N 1
ATOM 4074 C CA . PRO A 1 493 ? 16.468 0.778 -43.408 1.00 86.50 493 PRO A CA 1
ATOM 4075 C C . PRO A 1 493 ? 15.203 1.212 -44.152 1.00 86.50 493 PRO A C 1
ATOM 4077 O O . PRO A 1 493 ? 14.593 0.415 -44.862 1.00 86.50 493 PRO A O 1
ATOM 4080 N N . PHE A 1 494 ? 14.839 2.494 -44.047 1.00 87.25 494 PHE A N 1
ATOM 4081 C CA . PHE A 1 494 ? 13.718 3.051 -44.804 1.00 87.25 494 PHE A CA 1
ATOM 4082 C C . PHE A 1 494 ? 13.962 3.054 -46.321 1.00 87.25 494 PHE A C 1
ATOM 4084 O O . PHE A 1 494 ? 13.051 2.724 -47.074 1.00 87.25 494 PHE A O 1
ATOM 4091 N N . ILE A 1 495 ? 15.177 3.380 -46.779 1.00 86.81 495 ILE A N 1
ATOM 4092 C CA . ILE A 1 495 ? 15.511 3.385 -48.210 1.00 86.81 495 ILE A CA 1
ATOM 4093 C C . ILE A 1 495 ? 15.493 1.955 -48.747 1.00 86.81 495 ILE A C 1
ATOM 4095 O O . ILE A 1 495 ? 14.872 1.707 -49.776 1.00 86.81 495 ILE A O 1
ATOM 4099 N N . ALA A 1 496 ? 16.073 1.001 -48.016 1.00 86.62 496 ALA A N 1
ATOM 4100 C CA . ALA A 1 496 ? 16.065 -0.411 -48.383 1.00 86.62 496 ALA A CA 1
ATOM 4101 C C . ALA A 1 496 ? 14.635 -0.988 -48.471 1.00 86.62 496 ALA A C 1
ATOM 4103 O O . ALA A 1 496 ? 14.293 -1.653 -49.453 1.00 86.62 496 ALA A O 1
ATOM 4104 N N . ASP A 1 497 ? 13.779 -0.710 -47.479 1.00 85.88 497 ASP A N 1
ATOM 4105 C CA . ASP A 1 497 ? 12.382 -1.167 -47.459 1.00 85.88 497 ASP A CA 1
ATOM 4106 C C . ASP A 1 497 ? 11.539 -0.501 -48.557 1.00 85.88 497 ASP A C 1
ATOM 4108 O O . ASP A 1 497 ? 10.844 -1.185 -49.313 1.00 85.88 497 ASP A O 1
ATOM 4112 N N . CYS A 1 498 ? 11.642 0.823 -48.698 1.00 84.00 498 CYS A N 1
ATOM 4113 C CA . CYS A 1 498 ? 10.914 1.580 -49.712 1.00 84.00 498 CYS A CA 1
ATOM 4114 C C . CYS A 1 498 ? 11.341 1.159 -51.126 1.00 84.00 498 CYS A C 1
ATOM 4116 O O . CYS A 1 498 ? 10.484 0.867 -51.960 1.00 84.00 498 CYS A O 1
ATOM 4118 N N . LYS A 1 499 ? 12.648 0.988 -51.371 1.00 87.44 499 LYS A N 1
ATOM 4119 C CA . LYS A 1 499 ? 13.192 0.451 -52.627 1.00 87.44 499 LYS A CA 1
ATOM 4120 C C . LYS A 1 499 ? 12.616 -0.924 -52.945 1.00 87.44 499 LYS A C 1
ATOM 4122 O O . LYS A 1 499 ? 12.135 -1.149 -54.054 1.00 87.44 499 LYS A O 1
ATOM 4127 N N . LYS A 1 500 ? 12.626 -1.845 -51.975 1.00 86.62 500 LYS A N 1
ATOM 4128 C CA . LYS A 1 500 ? 12.093 -3.203 -52.157 1.00 86.62 500 LYS A CA 1
ATOM 4129 C C . LYS A 1 500 ? 10.610 -3.175 -52.528 1.00 86.62 500 LYS A C 1
ATOM 4131 O O . LYS A 1 500 ? 10.197 -3.864 -53.458 1.00 86.62 500 LYS A O 1
ATOM 4136 N N . LYS A 1 501 ? 9.808 -2.378 -51.820 1.00 84.38 501 LYS A N 1
ATOM 4137 C CA . LYS A 1 501 ? 8.369 -2.245 -52.084 1.00 84.38 501 LYS A CA 1
ATOM 4138 C C . LYS A 1 501 ? 8.095 -1.606 -53.441 1.00 84.38 501 LYS A C 1
ATOM 4140 O O . LYS A 1 501 ? 7.266 -2.127 -54.182 1.00 84.38 501 LYS A O 1
ATOM 4145 N N . LEU A 1 502 ? 8.822 -0.547 -53.789 1.00 84.88 502 LEU A N 1
ATOM 4146 C CA . LEU A 1 502 ? 8.666 0.139 -55.067 1.00 84.88 502 LEU A CA 1
ATOM 4147 C C . LEU A 1 502 ? 9.027 -0.775 -56.244 1.00 84.88 502 LEU A C 1
ATOM 4149 O O . LEU A 1 502 ? 8.251 -0.891 -57.188 1.00 84.88 502 LEU A O 1
ATOM 4153 N N . ASN A 1 503 ? 10.138 -1.508 -56.146 1.00 84.31 503 ASN A N 1
ATOM 4154 C CA . ASN A 1 503 ? 10.537 -2.473 -57.171 1.00 84.31 503 ASN A CA 1
ATOM 4155 C C . ASN A 1 503 ? 9.530 -3.629 -57.293 1.00 84.31 503 ASN A C 1
ATOM 4157 O O . ASN A 1 503 ? 9.193 -4.021 -58.406 1.00 84.31 503 ASN A O 1
ATOM 4161 N N . ASN A 1 504 ? 8.980 -4.137 -56.184 1.00 84.19 504 ASN A N 1
ATOM 4162 C CA . ASN A 1 504 ? 7.925 -5.157 -56.224 1.00 84.19 504 ASN A CA 1
ATOM 4163 C C . ASN A 1 504 ? 6.661 -4.661 -56.934 1.00 84.19 504 ASN A C 1
ATOM 4165 O O . ASN A 1 504 ? 6.095 -5.380 -57.755 1.00 84.19 504 ASN A O 1
ATOM 4169 N N . ILE A 1 505 ? 6.237 -3.432 -56.632 1.00 82.81 505 ILE A N 1
ATOM 4170 C CA . ILE A 1 505 ? 5.100 -2.784 -57.287 1.00 82.81 505 ILE A CA 1
ATOM 4171 C C . ILE A 1 505 ? 5.372 -2.640 -58.787 1.00 82.81 505 ILE A C 1
ATOM 4173 O O . ILE A 1 505 ? 4.559 -3.059 -59.610 1.00 82.81 505 ILE A O 1
ATOM 4177 N N . MET A 1 506 ? 6.544 -2.117 -59.151 1.00 81.06 506 MET A N 1
ATOM 4178 C CA . MET A 1 506 ? 6.923 -1.931 -60.550 1.00 81.06 506 MET A CA 1
ATOM 4179 C C . MET A 1 506 ? 7.018 -3.251 -61.313 1.00 81.06 506 MET A C 1
ATOM 4181 O O . MET A 1 506 ? 6.580 -3.309 -62.457 1.00 81.06 506 MET A O 1
ATOM 4185 N N . ASN A 1 507 ? 7.496 -4.325 -60.686 1.00 80.69 507 ASN A N 1
ATOM 4186 C CA . ASN A 1 507 ? 7.528 -5.662 -61.285 1.00 80.69 507 ASN A CA 1
ATOM 4187 C C . ASN A 1 507 ? 6.121 -6.245 -61.540 1.00 80.69 507 ASN A C 1
ATOM 4189 O O . ASN A 1 507 ? 5.972 -7.132 -62.376 1.00 80.69 507 ASN A O 1
ATOM 4193 N N . GLY A 1 508 ? 5.081 -5.757 -60.851 1.00 79.75 508 GLY A N 1
ATOM 4194 C CA . GLY A 1 508 ? 3.683 -6.090 -61.155 1.00 79.75 508 GLY A CA 1
ATOM 4195 C C . GLY A 1 508 ? 3.096 -5.280 -62.319 1.00 79.75 508 GLY A C 1
ATOM 4196 O O . GLY A 1 508 ? 2.201 -5.754 -63.021 1.00 79.75 508 GLY A O 1
ATOM 4197 N N . LEU A 1 509 ? 3.617 -4.069 -62.541 1.00 79.31 509 LEU A N 1
ATOM 4198 C CA . LEU A 1 509 ? 3.145 -3.134 -63.567 1.00 79.31 509 LEU A CA 1
ATOM 4199 C C . LEU A 1 509 ? 3.884 -3.287 -64.906 1.00 79.31 509 LEU A C 1
ATOM 4201 O O . LEU A 1 509 ? 3.329 -2.949 -65.954 1.00 79.31 509 LEU A O 1
ATOM 4205 N N . ARG A 1 510 ? 5.111 -3.822 -64.895 1.00 77.00 510 ARG A N 1
ATOM 4206 C CA . ARG A 1 510 ? 5.930 -4.068 -66.091 1.00 77.00 510 ARG A CA 1
ATOM 4207 C C . ARG A 1 510 ? 6.824 -5.303 -65.963 1.00 77.00 510 ARG A C 1
ATOM 4209 O O . ARG A 1 510 ? 7.215 -5.695 -64.868 1.00 77.00 510 ARG A O 1
ATOM 4216 N N . VAL A 1 511 ? 7.234 -5.837 -67.109 1.00 72.06 511 VAL A N 1
ATOM 4217 C CA . VAL A 1 511 ? 8.252 -6.884 -67.242 1.00 72.06 511 VAL A CA 1
ATOM 4218 C C . VAL A 1 511 ? 9.425 -6.331 -68.050 1.00 72.06 511 VAL A C 1
ATOM 4220 O O . VAL A 1 511 ? 9.251 -5.934 -69.201 1.00 72.06 511 VAL A O 1
ATOM 4223 N N . VAL A 1 512 ? 10.614 -6.307 -67.442 1.00 66.12 512 VAL A N 1
ATOM 4224 C CA . VAL A 1 512 ? 11.883 -5.939 -68.096 1.00 66.12 512 VAL A CA 1
ATOM 4225 C C . VAL A 1 512 ? 12.544 -7.218 -68.611 1.00 66.12 512 VAL A C 1
ATOM 4227 O O . VAL A 1 512 ? 12.755 -8.146 -67.831 1.00 66.12 512 VAL A O 1
ATOM 4230 N N . VAL A 1 513 ? 12.840 -7.290 -69.912 1.00 58.56 513 VAL A N 1
ATOM 4231 C CA . VAL A 1 513 ? 13.255 -8.540 -70.584 1.00 58.56 513 VAL A CA 1
ATOM 4232 C C . VAL A 1 513 ? 14.748 -8.866 -70.393 1.00 58.56 513 VAL A C 1
ATOM 4234 O O . VAL A 1 513 ? 15.141 -10.024 -70.520 1.00 58.56 513 VAL A O 1
ATOM 4237 N N . LYS A 1 514 ? 15.590 -7.883 -70.043 1.00 62.28 514 LYS A N 1
ATOM 4238 C CA . LYS A 1 514 ? 17.043 -8.056 -69.857 1.00 62.28 514 LYS A CA 1
ATOM 4239 C C . LYS A 1 514 ? 17.469 -7.916 -68.390 1.00 62.28 514 LYS A C 1
ATOM 4241 O O . LYS A 1 514 ? 17.266 -6.876 -67.765 1.00 62.28 514 LYS A O 1
ATOM 4246 N N . ASP A 1 515 ? 18.160 -8.931 -67.868 1.00 58.59 515 ASP A N 1
ATOM 4247 C CA . ASP A 1 515 ? 18.567 -9.011 -66.453 1.00 58.59 515 ASP A CA 1
ATOM 4248 C C . ASP A 1 515 ? 19.583 -7.934 -66.020 1.00 58.59 515 ASP A C 1
ATOM 4250 O O . ASP A 1 515 ? 19.515 -7.432 -64.898 1.00 58.59 515 ASP A O 1
ATOM 4254 N N . GLN A 1 516 ? 20.512 -7.531 -66.897 1.00 58.59 516 GLN A N 1
ATOM 4255 C CA . GLN A 1 516 ? 21.500 -6.482 -66.583 1.00 58.59 516 GLN A CA 1
ATOM 4256 C C . GLN A 1 516 ? 20.867 -5.083 -66.497 1.00 58.59 516 GLN A C 1
ATOM 4258 O O . GLN A 1 516 ? 21.252 -4.276 -65.651 1.00 58.59 516 GLN A O 1
ATOM 4263 N N . GLU A 1 517 ? 19.864 -4.809 -67.332 1.00 62.09 517 GLU A N 1
ATOM 4264 C CA . GLU A 1 517 ? 19.109 -3.550 -67.315 1.00 62.09 517 GLU A CA 1
ATOM 4265 C C . GLU A 1 517 ? 18.178 -3.488 -66.097 1.00 62.09 517 GLU A C 1
ATOM 4267 O O . GLU A 1 517 ? 18.029 -2.430 -65.485 1.00 62.09 517 GLU A O 1
ATOM 4272 N N . LYS A 1 518 ? 17.641 -4.635 -65.662 1.00 64.38 518 LYS A N 1
ATOM 4273 C CA . LYS A 1 518 ? 16.810 -4.743 -64.458 1.00 64.38 518 LYS A CA 1
ATOM 4274 C C . LYS A 1 518 ? 17.543 -4.289 -63.191 1.00 64.38 518 LYS A C 1
ATOM 4276 O O . LYS A 1 518 ? 16.998 -3.481 -62.448 1.00 64.38 518 LYS A O 1
ATOM 4281 N N . ILE A 1 519 ? 18.784 -4.729 -62.972 1.00 67.00 519 ILE A N 1
ATOM 4282 C CA . ILE A 1 519 ? 19.582 -4.327 -61.795 1.00 67.00 519 ILE A CA 1
ATOM 4283 C C . ILE A 1 519 ? 19.889 -2.821 -61.824 1.00 67.00 519 ILE A C 1
ATOM 4285 O O . ILE A 1 519 ? 19.799 -2.143 -60.800 1.00 67.00 519 ILE A O 1
ATOM 4289 N N . ALA A 1 520 ? 20.223 -2.276 -62.998 1.00 66.50 520 ALA A N 1
ATOM 4290 C CA . ALA A 1 520 ? 20.496 -0.848 -63.156 1.00 66.50 520 ALA A CA 1
ATOM 4291 C C . ALA A 1 520 ? 19.252 0.012 -62.869 1.00 66.50 520 ALA A C 1
ATOM 4293 O O . ALA A 1 520 ? 19.357 1.044 -62.208 1.00 66.50 520 ALA A O 1
ATOM 4294 N N . VAL A 1 521 ? 18.075 -0.433 -63.316 1.00 68.50 521 VAL A N 1
ATOM 4295 C CA . VAL A 1 521 ? 16.796 0.243 -63.070 1.00 68.50 521 VAL A CA 1
ATOM 4296 C C . VAL A 1 521 ? 16.363 0.107 -61.608 1.00 68.50 521 VAL A C 1
ATOM 4298 O O . VAL A 1 521 ? 15.963 1.092 -60.999 1.00 68.50 521 VAL A O 1
ATOM 4301 N N . GLU A 1 522 ? 16.498 -1.067 -60.995 1.00 70.19 522 GLU A N 1
ATOM 4302 C CA . GLU A 1 522 ? 16.135 -1.287 -59.587 1.00 70.19 522 GLU A CA 1
ATOM 4303 C C . GLU A 1 522 ? 16.987 -0.458 -58.607 1.00 70.19 522 GLU A C 1
ATOM 4305 O O . GLU A 1 522 ? 16.503 -0.111 -57.527 1.00 70.19 522 GLU A O 1
ATOM 4310 N N . ASN A 1 523 ? 18.213 -0.084 -58.994 1.00 74.06 523 ASN A N 1
ATOM 4311 C CA . ASN A 1 523 ? 19.075 0.819 -58.226 1.00 74.06 523 ASN A CA 1
ATOM 4312 C C . ASN A 1 523 ? 18.666 2.301 -58.336 1.00 74.06 523 ASN A C 1
ATOM 4314 O O . ASN A 1 523 ? 18.901 3.055 -57.393 1.00 74.06 523 ASN A O 1
ATOM 4318 N N . LEU A 1 524 ? 17.997 2.720 -59.422 1.00 77.19 524 LEU A N 1
ATOM 4319 C CA . LEU A 1 524 ? 17.473 4.092 -59.567 1.00 77.19 524 LEU A CA 1
ATOM 4320 C C . LEU A 1 524 ? 16.341 4.400 -58.578 1.00 77.19 524 LEU A C 1
ATOM 4322 O O . LEU A 1 524 ? 16.108 5.565 -58.261 1.00 77.19 524 LEU A O 1
ATOM 4326 N N . ALA A 1 525 ? 15.665 3.374 -58.051 1.00 77.12 525 ALA A N 1
ATOM 4327 C CA . ALA A 1 525 ? 14.630 3.543 -57.034 1.00 77.12 525 ALA A CA 1
ATOM 4328 C C . ALA A 1 525 ? 15.156 4.280 -55.791 1.00 77.12 525 ALA A C 1
ATOM 4330 O O . ALA A 1 525 ? 14.464 5.150 -55.274 1.00 77.12 525 ALA A O 1
ATOM 4331 N N . ALA A 1 526 ? 16.382 3.986 -55.338 1.00 79.25 526 ALA A N 1
ATOM 4332 C CA . ALA A 1 526 ? 16.980 4.671 -54.189 1.00 79.25 526 ALA A CA 1
ATOM 4333 C C . ALA A 1 526 ? 17.182 6.170 -54.464 1.00 79.25 526 ALA A C 1
ATOM 4335 O O . ALA A 1 526 ? 16.812 6.999 -53.636 1.00 79.25 526 ALA A O 1
ATOM 4336 N N . THR A 1 527 ? 17.693 6.515 -55.648 1.00 78.06 527 THR A N 1
ATOM 4337 C CA . THR A 1 527 ? 17.880 7.905 -56.088 1.00 78.06 527 THR A CA 1
ATOM 4338 C C . THR A 1 527 ? 16.551 8.656 -56.146 1.00 78.06 527 THR A C 1
ATOM 4340 O O . THR A 1 527 ? 16.432 9.724 -55.564 1.00 78.06 527 THR A O 1
ATOM 4343 N N . ILE A 1 528 ? 15.510 8.058 -56.734 1.00 76.81 528 ILE A N 1
ATOM 4344 C CA . ILE A 1 528 ? 14.176 8.678 -56.834 1.00 76.81 528 ILE A CA 1
ATOM 4345 C C . ILE A 1 528 ? 13.550 8.909 -55.458 1.00 76.81 528 ILE A C 1
ATOM 4347 O O . ILE A 1 528 ? 12.906 9.936 -55.239 1.00 76.81 528 ILE A O 1
ATOM 4351 N N . ILE A 1 529 ? 13.723 7.963 -54.529 1.00 77.88 529 ILE A N 1
ATOM 4352 C CA . ILE A 1 529 ? 13.227 8.100 -53.156 1.00 77.88 529 ILE A CA 1
ATOM 4353 C C . ILE A 1 529 ? 13.904 9.292 -52.467 1.00 77.88 529 ILE A C 1
ATOM 4355 O O . ILE A 1 529 ? 13.210 10.102 -51.855 1.00 77.88 529 ILE A O 1
ATOM 4359 N N . LEU A 1 530 ? 15.228 9.422 -52.589 1.00 74.81 530 LEU A N 1
ATOM 4360 C CA . LEU A 1 530 ? 15.985 10.525 -51.992 1.00 74.81 530 LEU A CA 1
ATOM 4361 C C . LEU A 1 530 ? 15.612 11.869 -52.633 1.00 74.81 530 LEU A C 1
ATOM 4363 O O . LEU A 1 530 ? 15.188 12.780 -51.921 1.00 74.81 530 LEU A O 1
ATOM 4367 N N . ASP A 1 531 ? 15.664 11.965 -53.963 1.00 70.50 531 ASP A N 1
ATOM 4368 C CA . ASP A 1 531 ? 15.354 13.189 -54.712 1.00 70.50 531 ASP A CA 1
ATOM 4369 C C . ASP A 1 531 ? 13.936 13.696 -54.398 1.00 70.50 531 ASP A C 1
ATOM 4371 O O . ASP A 1 531 ? 13.723 14.892 -54.181 1.00 70.50 531 ASP A O 1
ATOM 4375 N N . LYS A 1 532 ? 12.948 12.789 -54.301 1.00 68.19 532 LYS A N 1
ATOM 4376 C CA . LYS A 1 532 ? 11.566 13.167 -53.972 1.00 68.19 532 LYS A CA 1
ATOM 4377 C C . LYS A 1 532 ? 11.415 13.649 -52.526 1.00 68.19 532 LYS A C 1
ATOM 4379 O O . LYS A 1 532 ? 10.705 14.629 -52.299 1.00 68.19 532 LYS A O 1
ATOM 4384 N N . ILE A 1 533 ? 12.055 12.987 -51.559 1.00 66.94 533 ILE A N 1
ATOM 4385 C CA . ILE A 1 533 ? 11.939 13.334 -50.131 1.00 66.94 533 ILE A CA 1
ATOM 4386 C C . ILE A 1 533 ? 12.611 14.674 -49.820 1.00 66.94 533 ILE A C 1
ATOM 4388 O O . ILE A 1 533 ? 12.080 15.454 -49.025 1.00 66.94 533 ILE A O 1
ATOM 4392 N N . PHE A 1 534 ? 13.749 14.968 -50.451 1.00 60.91 534 PHE A N 1
ATOM 4393 C CA . PHE A 1 534 ? 14.446 16.240 -50.258 1.00 60.91 534 PHE A CA 1
ATOM 4394 C C . PHE A 1 534 ? 13.739 17.411 -50.960 1.00 60.91 534 PHE A C 1
ATOM 4396 O O . PHE A 1 534 ? 13.648 18.500 -50.385 1.00 60.91 534 PHE A O 1
ATOM 4403 N N . MET A 1 535 ? 13.113 17.188 -52.124 1.00 60.53 535 MET A N 1
ATOM 4404 C CA . MET A 1 535 ? 12.307 18.219 -52.797 1.00 60.53 535 MET A CA 1
ATOM 4405 C C . MET A 1 535 ? 11.039 18.636 -52.047 1.00 60.53 535 MET A C 1
ATOM 4407 O O . MET A 1 535 ? 10.634 19.796 -52.126 1.00 60.53 535 MET A O 1
ATOM 4411 N N . GLU A 1 536 ? 10.398 17.730 -51.307 1.00 52.62 536 GLU A N 1
ATOM 4412 C CA . GLU A 1 536 ? 9.187 18.049 -50.533 1.00 52.62 536 GLU A CA 1
ATOM 4413 C C . GLU A 1 536 ? 9.472 19.034 -49.382 1.00 52.62 536 GLU A C 1
ATOM 4415 O O . GLU A 1 536 ? 8.565 19.699 -48.882 1.00 52.62 536 GLU A O 1
ATOM 4420 N N . LYS A 1 537 ? 10.741 19.164 -48.964 1.00 51.75 537 LYS A N 1
ATOM 4421 C CA . LYS A 1 537 ? 11.113 19.899 -47.746 1.00 51.75 537 LYS A CA 1
ATOM 4422 C C . LYS A 1 537 ? 12.040 21.100 -47.949 1.00 51.75 537 LYS A C 1
ATOM 4424 O O . LYS A 1 537 ? 12.035 21.989 -47.098 1.00 51.75 537 LYS A O 1
ATOM 4429 N N . ASN A 1 538 ? 12.741 21.182 -49.081 1.00 39.53 538 ASN A N 1
ATOM 4430 C CA . ASN A 1 538 ? 13.505 22.374 -49.475 1.00 39.53 538 ASN A CA 1
ATOM 4431 C C . ASN A 1 538 ? 12.615 23.509 -50.035 1.00 39.53 538 ASN A C 1
ATOM 4433 O O . ASN A 1 538 ? 13.003 24.672 -49.987 1.00 39.53 538 ASN A O 1
ATOM 4437 N N . ASN A 1 539 ? 11.383 23.215 -50.472 1.00 45.03 539 ASN A N 1
ATOM 4438 C CA . ASN A 1 539 ? 10.453 24.176 -51.095 1.00 45.03 539 ASN A CA 1
ATOM 4439 C C . ASN A 1 539 ? 9.659 25.070 -50.118 1.00 45.03 539 ASN A C 1
ATOM 4441 O O . ASN A 1 539 ? 8.495 25.384 -50.353 1.00 45.03 539 ASN A O 1
ATOM 4445 N N . LEU A 1 540 ? 10.269 25.487 -49.010 1.00 42.25 540 LEU A N 1
ATOM 4446 C CA . LEU A 1 540 ? 9.658 26.415 -48.042 1.00 42.25 540 LEU A CA 1
ATOM 4447 C C . LEU A 1 540 ? 10.264 27.824 -48.093 1.00 42.25 540 LEU A C 1
ATOM 4449 O O . LEU A 1 540 ? 10.063 28.613 -47.168 1.00 42.25 540 LEU A O 1
ATOM 4453 N N . GLU A 1 541 ? 11.003 28.141 -49.154 1.00 38.19 541 GLU A N 1
ATOM 4454 C CA . GLU A 1 541 ? 11.441 29.506 -49.424 1.00 38.19 541 GLU A CA 1
ATOM 4455 C C . GLU A 1 541 ? 10.315 30.278 -50.137 1.00 38.19 541 GLU A C 1
ATOM 4457 O O . GLU A 1 541 ? 9.785 29.839 -51.152 1.00 38.19 541 GLU A O 1
ATOM 4462 N N . ASP A 1 542 ? 9.955 31.415 -49.535 1.00 37.09 542 ASP A N 1
ATOM 4463 C CA . ASP A 1 542 ? 9.085 32.486 -50.041 1.00 37.09 542 ASP A CA 1
ATOM 4464 C C . ASP A 1 542 ? 7.560 32.285 -50.028 1.00 37.09 542 ASP A C 1
ATOM 4466 O O . ASP A 1 542 ? 6.899 32.368 -51.061 1.00 37.09 542 ASP A O 1
ATOM 4470 N N . ILE A 1 543 ? 6.960 32.184 -48.832 1.00 34.91 543 ILE A N 1
ATOM 4471 C CA . ILE A 1 543 ? 5.592 32.697 -48.627 1.00 34.91 543 ILE A CA 1
ATOM 4472 C C . ILE A 1 543 ? 5.535 33.471 -47.302 1.00 34.91 543 ILE A C 1
ATOM 4474 O O . ILE A 1 543 ? 5.266 32.912 -46.236 1.00 34.91 543 ILE A O 1
ATOM 4478 N N . ASP A 1 544 ? 5.827 34.768 -47.387 1.00 35.72 544 ASP A N 1
ATOM 4479 C CA . ASP A 1 544 ? 5.517 35.761 -46.359 1.00 35.72 544 ASP A CA 1
ATOM 4480 C C . ASP A 1 544 ? 3.992 35.861 -46.221 1.00 35.72 544 ASP A C 1
ATOM 4482 O O . ASP A 1 544 ? 3.371 36.580 -46.988 1.00 35.72 544 ASP A O 1
ATOM 4486 N N . ASP A 1 545 ? 3.382 35.112 -45.298 1.00 36.34 545 ASP A N 1
ATOM 4487 C CA . ASP A 1 545 ? 2.077 35.448 -44.707 1.00 36.34 545 ASP A CA 1
ATOM 4488 C C . ASP A 1 545 ? 1.823 34.614 -43.435 1.00 36.34 545 ASP A C 1
ATOM 4490 O O . ASP A 1 545 ? 1.928 33.381 -43.423 1.00 36.34 545 ASP A O 1
ATOM 4494 N N . GLU A 1 546 ? 1.470 35.303 -42.344 1.00 39.75 546 GLU A N 1
ATOM 4495 C CA . GLU A 1 546 ? 1.326 34.796 -40.964 1.00 39.75 546 GLU A CA 1
ATOM 4496 C C . GLU A 1 546 ? 0.286 33.669 -40.772 1.00 39.75 5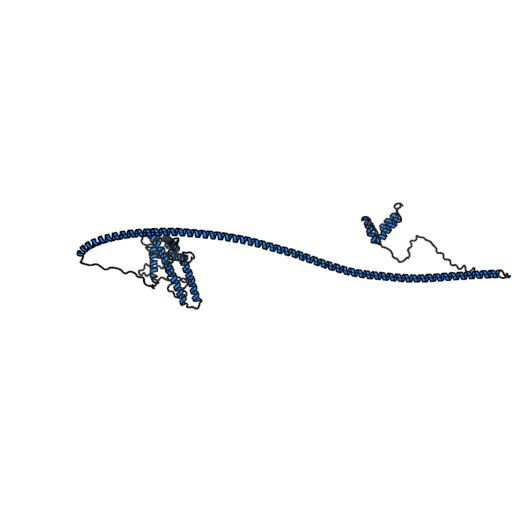46 GLU A C 1
ATOM 4498 O O . GLU A 1 546 ? 0.256 33.035 -39.714 1.00 39.75 546 GLU A O 1
ATOM 4503 N N . GLU A 1 547 ? -0.522 33.340 -41.784 1.00 40.12 547 GLU A N 1
ATOM 4504 C CA . GLU A 1 547 ? -1.504 32.245 -41.725 1.00 40.12 547 GLU A CA 1
ATOM 4505 C C . GLU A 1 547 ? -1.022 30.904 -42.312 1.00 40.12 547 GLU A C 1
ATOM 4507 O O . GLU A 1 547 ? -1.686 29.883 -42.126 1.00 40.12 547 GLU A O 1
ATOM 4512 N N . ASN A 1 548 ? 0.150 30.845 -42.956 1.00 39.84 548 ASN A N 1
ATOM 4513 C CA . ASN A 1 548 ? 0.576 29.661 -43.720 1.00 39.84 548 ASN A CA 1
ATOM 4514 C C . ASN A 1 548 ? 1.465 28.659 -42.965 1.00 39.84 548 ASN A C 1
ATOM 4516 O O . ASN A 1 548 ? 1.948 27.694 -43.556 1.00 39.84 548 ASN A O 1
ATOM 4520 N N . MET A 1 549 ? 1.655 28.798 -41.647 1.00 40.38 549 MET A N 1
ATOM 4521 C CA . MET A 1 549 ? 2.582 27.923 -40.906 1.00 40.38 549 MET A CA 1
ATOM 4522 C C . MET A 1 549 ? 2.137 26.454 -40.735 1.00 40.38 549 MET A C 1
ATOM 4524 O O . MET A 1 549 ? 2.865 25.668 -40.126 1.00 40.38 549 MET A O 1
ATOM 4528 N N . TYR A 1 550 ? 0.971 26.089 -41.274 1.00 37.28 550 TYR A N 1
ATOM 4529 C CA . TYR A 1 550 ? 0.417 24.727 -41.292 1.00 37.28 550 TYR A CA 1
ATOM 4530 C C . TYR A 1 550 ? 0.276 24.141 -42.703 1.00 37.28 550 TYR A C 1
ATOM 4532 O O . TYR A 1 550 ? -0.360 23.105 -42.877 1.00 37.28 550 TYR A O 1
ATOM 4540 N N . MET A 1 551 ? 0.855 24.798 -43.706 1.00 33.22 551 MET A N 1
ATOM 4541 C CA . MET A 1 551 ? 0.772 24.383 -45.099 1.00 33.22 551 MET A CA 1
ATOM 4542 C C . MET A 1 551 ? 2.077 23.692 -45.519 1.00 33.22 551 MET A C 1
ATOM 4544 O O . MET A 1 551 ? 3.157 24.260 -45.361 1.00 33.22 551 MET A O 1
ATOM 4548 N N . TYR A 1 552 ? 1.986 22.473 -46.052 1.00 37.66 552 TYR A N 1
ATOM 4549 C CA . TYR A 1 552 ? 3.076 21.838 -46.797 1.00 37.66 552 TYR A CA 1
ATOM 4550 C C . TYR A 1 552 ? 2.859 22.052 -48.298 1.00 37.66 552 TYR A C 1
ATOM 4552 O O . TYR A 1 552 ? 1.721 22.147 -48.767 1.00 37.66 552 TYR A O 1
ATOM 4560 N N . VAL A 1 553 ? 3.960 22.156 -49.044 1.00 33.84 553 VAL A N 1
ATOM 4561 C CA . VAL A 1 553 ? 3.943 22.237 -50.505 1.00 33.84 553 VAL A CA 1
ATOM 4562 C C . VAL A 1 553 ? 3.972 20.814 -51.050 1.00 33.84 553 VAL A C 1
ATOM 4564 O O . VAL A 1 553 ? 5.020 20.179 -51.112 1.00 33.84 553 VAL A O 1
ATOM 4567 N N . ASP A 1 554 ? 2.812 20.311 -51.454 1.00 32.25 554 ASP A N 1
ATOM 4568 C CA . ASP A 1 554 ? 2.706 19.058 -52.200 1.00 32.25 554 ASP A CA 1
ATOM 4569 C C . ASP A 1 554 ? 3.108 19.360 -53.659 1.00 32.25 554 ASP A C 1
ATOM 4571 O O . ASP A 1 554 ? 2.272 19.748 -54.482 1.00 32.25 554 ASP A O 1
ATOM 4575 N N . LEU A 1 555 ? 4.413 19.358 -53.977 1.00 36.59 555 LEU A N 1
ATOM 4576 C CA . LEU A 1 555 ? 4.841 19.763 -55.321 1.00 36.59 555 LEU A CA 1
ATOM 4577 C C . LEU A 1 555 ? 4.638 18.631 -56.347 1.00 36.59 555 LEU A C 1
ATOM 4579 O O . LEU A 1 555 ? 5.218 17.541 -56.246 1.00 36.59 555 LEU A O 1
ATOM 4583 N N . CYS A 1 556 ? 3.842 19.007 -57.355 1.00 36.22 556 CYS A N 1
ATOM 4584 C CA . CYS A 1 556 ? 3.486 18.375 -58.628 1.00 36.22 556 CYS A CA 1
ATOM 4585 C C . CYS A 1 556 ? 2.413 17.274 -58.601 1.00 36.22 556 CYS A C 1
ATOM 4587 O O . CYS A 1 556 ? 2.685 16.091 -58.795 1.00 36.22 556 CYS A O 1
ATOM 4589 N N . TYR A 1 557 ? 1.148 17.705 -58.546 1.00 34.62 557 TYR A N 1
ATOM 4590 C CA . TYR A 1 557 ? 0.075 17.001 -59.251 1.00 34.62 557 TYR A CA 1
ATOM 4591 C C . TYR A 1 557 ? 0.356 17.141 -60.763 1.00 34.62 557 TYR A C 1
ATOM 4593 O O . TYR A 1 557 ? 0.076 18.183 -61.351 1.00 34.62 557 TYR A O 1
ATOM 4601 N N . PHE A 1 558 ? 0.935 16.118 -61.397 1.00 43.28 558 PHE A N 1
ATOM 4602 C CA . PHE A 1 558 ? 0.883 15.968 -62.857 1.00 43.28 558 PHE A CA 1
ATOM 4603 C C . PHE A 1 558 ? -0.419 15.257 -63.235 1.00 43.28 558 PHE A C 1
ATOM 4605 O O . PHE A 1 558 ? -0.479 14.032 -63.341 1.00 43.28 558 PHE A O 1
ATOM 4612 N N . PRO A 1 559 ? -1.512 16.011 -63.351 1.00 43.78 559 PRO A N 1
ATOM 4613 C CA . PRO A 1 559 ? -2.405 15.789 -64.475 1.00 43.78 559 PRO A CA 1
ATOM 4614 C C . PRO A 1 559 ? -2.888 17.162 -64.990 1.00 43.78 559 PRO A C 1
ATOM 4616 O O . PRO A 1 559 ? -3.234 18.056 -64.227 1.00 43.78 559 PRO A O 1
ATOM 4619 N N . LEU A 1 560 ? -2.907 17.421 -66.291 1.00 41.41 560 LEU A N 1
ATOM 4620 C CA . LEU A 1 560 ? -3.848 16.760 -67.182 1.00 41.41 560 LEU A CA 1
ATOM 4621 C C . LEU A 1 560 ? -3.365 16.766 -68.638 1.00 41.41 560 LEU A C 1
ATOM 4623 O O . LEU A 1 560 ? -3.129 17.813 -69.233 1.00 41.41 560 LEU A O 1
ATOM 4627 N N . ILE A 1 561 ? -3.287 15.555 -69.191 1.00 48.56 561 ILE A N 1
ATOM 4628 C CA . ILE A 1 561 ? -4.065 15.073 -70.345 1.00 48.56 561 ILE A CA 1
ATOM 4629 C C . ILE A 1 561 ? -4.643 16.200 -71.222 1.00 48.56 561 ILE A C 1
ATOM 4631 O O . ILE A 1 561 ? -5.623 16.850 -70.855 1.00 48.56 561 ILE A O 1
ATOM 4635 N N . GLY A 1 562 ? -4.067 16.377 -72.414 1.00 37.28 562 GLY A N 1
ATOM 4636 C CA . GLY A 1 562 ? -4.662 17.193 -73.472 1.00 37.28 562 GLY A CA 1
ATOM 4637 C C . GLY A 1 562 ? -5.994 16.608 -73.961 1.00 37.28 562 GLY A C 1
ATOM 4638 O O . GLY A 1 562 ? -6.169 15.390 -74.019 1.00 37.28 562 GLY A O 1
ATOM 4639 N N . LYS A 1 563 ? -6.934 17.487 -74.321 1.00 42.44 563 LYS A N 1
ATOM 4640 C CA . LYS A 1 563 ? -8.218 17.152 -74.956 1.00 42.44 563 LYS A CA 1
ATOM 4641 C C . LYS A 1 563 ? -8.159 17.573 -76.433 1.00 42.44 563 LYS A C 1
ATOM 4643 O O . LYS A 1 563 ? -7.653 18.651 -76.716 1.00 42.44 563 LYS A O 1
ATOM 4648 N N . ASP A 1 564 ? -8.672 16.727 -77.330 1.00 41.31 564 ASP A N 1
ATOM 4649 C CA . ASP A 1 564 ? -8.695 16.883 -78.802 1.00 41.31 564 ASP A CA 1
ATOM 4650 C C . ASP A 1 564 ? -7.324 16.897 -79.511 1.00 41.31 564 ASP A C 1
ATOM 4652 O O . ASP A 1 564 ? -6.969 17.824 -80.234 1.00 41.31 564 ASP A O 1
ATOM 4656 N N . LEU A 1 565 ? -6.571 15.796 -79.381 1.00 47.25 565 LEU A N 1
ATOM 4657 C CA . LEU A 1 565 ? -5.295 15.576 -80.087 1.00 47.25 565 LEU A CA 1
ATOM 4658 C C . LEU A 1 565 ? -5.423 15.397 -81.617 1.00 47.25 565 LEU A C 1
ATOM 4660 O O . LEU A 1 565 ? -4.404 15.282 -82.291 1.00 47.25 565 LEU A O 1
ATOM 4664 N N . THR A 1 566 ? -6.637 15.378 -82.174 1.00 46.38 566 THR A N 1
ATOM 4665 C CA . THR A 1 566 ? -6.901 15.158 -83.610 1.00 46.38 566 THR A CA 1
ATOM 4666 C C . THR A 1 566 ? -7.114 16.450 -84.418 1.00 46.38 566 THR A C 1
ATOM 4668 O O . THR A 1 566 ? -7.604 16.378 -85.541 1.00 46.38 566 THR A O 1
ATOM 4671 N N . SER A 1 567 ? -6.806 17.624 -83.858 1.00 51.09 567 SER A N 1
ATOM 4672 C CA . SER A 1 567 ? -6.889 18.936 -84.527 1.00 51.09 567 SER A CA 1
ATOM 4673 C C . SER A 1 567 ? -5.492 19.470 -84.877 1.00 51.09 567 SER A C 1
ATOM 4675 O O . SER A 1 567 ? -4.565 19.286 -84.091 1.00 51.09 567 SER A O 1
ATOM 4677 N N . ASP A 1 568 ? -5.350 20.178 -86.006 1.00 50.06 568 ASP A N 1
ATOM 4678 C CA . ASP A 1 568 ? -4.078 20.763 -86.484 1.00 50.06 568 ASP A CA 1
ATOM 4679 C C . ASP A 1 568 ? -3.557 21.935 -85.621 1.00 50.06 568 ASP A C 1
ATOM 4681 O O . ASP A 1 568 ? -2.443 22.409 -85.829 1.00 50.06 568 ASP A O 1
ATOM 4685 N N . ASP A 1 569 ? -4.327 22.390 -84.626 1.00 45.88 569 ASP A N 1
ATOM 4686 C CA . ASP A 1 569 ? -3.993 23.528 -83.753 1.00 45.88 569 ASP A CA 1
ATOM 4687 C C . ASP A 1 569 ? -3.685 23.074 -82.305 1.00 45.88 569 ASP A C 1
ATOM 4689 O O . ASP A 1 569 ? -4.202 23.607 -81.317 1.00 45.88 569 ASP A O 1
ATOM 4693 N N . GLN A 1 570 ? -2.860 22.025 -82.170 1.00 43.25 570 GLN A N 1
ATOM 4694 C CA . GLN A 1 570 ? -2.445 21.463 -80.879 1.00 43.25 570 GLN A CA 1
ATOM 4695 C C . GLN A 1 570 ? -1.747 22.514 -79.999 1.00 43.25 570 GLN A C 1
ATOM 4697 O O . GLN A 1 570 ? -0.665 23.011 -80.313 1.00 43.25 570 GLN A O 1
ATOM 4702 N N . LYS A 1 571 ? -2.327 22.791 -78.828 1.00 35.31 571 LYS A N 1
ATOM 4703 C CA . LYS A 1 571 ? -1.658 23.495 -77.727 1.00 35.31 571 LYS A CA 1
ATOM 4704 C C . LYS A 1 571 ? -1.911 22.762 -76.415 1.00 35.31 571 LYS A C 1
ATOM 4706 O O . LYS A 1 571 ? -3.055 22.615 -75.999 1.00 35.31 571 LYS A O 1
ATOM 4711 N N . VAL A 1 572 ? -0.836 22.372 -75.733 1.00 38.41 572 VAL A N 1
ATOM 4712 C CA . VAL A 1 572 ? -0.862 21.993 -74.313 1.00 38.41 572 VAL A CA 1
ATOM 4713 C C . VAL A 1 572 ? 0.077 22.943 -73.586 1.00 38.41 572 VAL A C 1
ATOM 4715 O O . VAL A 1 572 ? 1.272 22.952 -73.861 1.00 38.41 572 VAL A O 1
ATOM 4718 N N . TYR A 1 573 ? -0.463 23.760 -72.682 1.00 38.09 573 TYR A N 1
ATOM 4719 C CA . TYR A 1 573 ? 0.328 24.715 -71.911 1.00 38.09 573 TYR A CA 1
ATOM 4720 C C . TYR A 1 573 ? -0.230 24.956 -70.487 1.00 38.09 573 TYR A C 1
ATOM 4722 O O . TYR A 1 573 ? -1.321 25.501 -70.348 1.00 38.09 573 TYR A O 1
ATOM 4730 N N . ILE A 1 574 ? 0.639 24.639 -69.499 1.00 40.75 574 ILE A N 1
ATOM 4731 C CA . ILE A 1 574 ? 1.036 25.395 -68.267 1.00 40.75 574 ILE A CA 1
ATOM 4732 C C . ILE A 1 574 ? 0.031 25.424 -67.074 1.00 40.75 574 ILE A C 1
ATOM 4734 O O . ILE A 1 574 ? -1.163 25.285 -67.319 1.00 40.75 574 ILE A O 1
ATOM 4738 N N . PRO A 1 575 ? 0.404 25.721 -65.792 1.00 32.25 575 PRO A N 1
ATOM 4739 C CA . PRO A 1 575 ? 1.645 25.565 -64.996 1.00 32.25 575 PRO A CA 1
ATOM 4740 C C . PRO A 1 575 ? 1.505 24.470 -63.909 1.00 32.25 575 PRO A C 1
ATOM 4742 O O . PRO A 1 575 ? 0.401 24.018 -63.607 1.00 32.25 575 PRO A O 1
ATOM 4745 N N . ALA A 1 576 ? 2.599 24.101 -63.231 1.00 35.75 576 ALA A N 1
ATOM 4746 C CA . ALA A 1 576 ? 2.493 23.423 -61.935 1.00 35.75 576 ALA A CA 1
ATOM 4747 C C . ALA A 1 576 ? 1.613 24.272 -60.997 1.00 35.75 576 ALA A C 1
ATOM 4749 O O . ALA A 1 576 ? 1.934 25.424 -60.704 1.00 35.75 576 ALA A O 1
ATOM 4750 N N . LYS A 1 577 ? 0.472 23.729 -60.563 1.00 32.56 577 LYS A N 1
ATOM 4751 C CA . LYS A 1 577 ? -0.432 24.419 -59.641 1.00 32.56 577 LYS A CA 1
ATOM 4752 C C . LYS A 1 577 ? -0.143 23.922 -58.231 1.00 32.56 577 LYS A C 1
ATOM 4754 O O . LYS A 1 577 ? -0.460 22.783 -57.903 1.00 32.56 577 LYS A O 1
ATOM 4759 N N . VAL A 1 578 ? 0.464 24.777 -57.410 1.00 35.91 578 VAL A N 1
ATOM 4760 C CA . VAL A 1 578 ? 0.626 24.530 -55.973 1.00 35.91 578 VAL A CA 1
ATOM 4761 C C . VAL A 1 578 ? -0.771 24.512 -55.352 1.00 35.91 578 VAL A C 1
ATOM 4763 O O . VAL A 1 578 ? -1.456 25.535 -55.323 1.00 35.91 578 VAL A O 1
ATOM 4766 N N . ILE A 1 579 ? -1.236 23.342 -54.911 1.00 32.88 579 ILE A N 1
ATOM 4767 C CA . ILE A 1 579 ? -2.490 23.221 -54.165 1.00 32.88 579 ILE A CA 1
ATOM 4768 C C . ILE A 1 579 ? -2.128 23.158 -52.693 1.00 32.88 579 ILE A C 1
ATOM 4770 O O . ILE A 1 579 ? -1.552 22.185 -52.220 1.00 32.88 579 ILE A O 1
ATOM 4774 N N . VAL A 1 580 ? -2.492 24.207 -51.968 1.00 33.56 580 VAL A N 1
ATOM 4775 C CA . VAL A 1 580 ? -2.246 24.292 -50.536 1.00 33.56 580 VAL A CA 1
ATOM 4776 C C . VAL A 1 580 ? -3.417 23.639 -49.791 1.00 33.56 580 VAL A C 1
ATOM 4778 O O . VAL A 1 580 ? -4.553 24.103 -49.907 1.00 33.56 580 VAL A O 1
ATOM 4781 N N . ARG A 1 581 ? -3.181 22.540 -49.059 1.00 30.86 581 ARG A N 1
ATOM 4782 C CA . ARG A 1 581 ? -4.199 21.895 -48.205 1.00 30.86 581 ARG A CA 1
ATOM 4783 C C . ARG A 1 581 ? -3.950 22.224 -46.732 1.00 30.86 581 ARG A C 1
ATOM 4785 O O . ARG A 1 581 ? -2.854 22.007 -46.228 1.00 30.86 581 ARG A O 1
ATOM 4792 N N . LYS A 1 582 ? -4.995 22.711 -46.053 1.00 26.42 582 LYS A N 1
ATOM 4793 C CA . LYS A 1 582 ? -5.012 22.947 -44.600 1.00 26.42 582 LYS A CA 1
ATOM 4794 C C . LYS A 1 582 ? -5.139 21.614 -43.850 1.00 26.42 582 LYS A C 1
ATOM 4796 O O . LYS A 1 582 ? -5.871 20.737 -44.310 1.00 26.42 582 LYS A O 1
ATOM 4801 N N . ILE A 1 583 ? -4.445 21.490 -42.716 1.00 30.94 583 ILE A N 1
ATOM 4802 C CA . ILE A 1 583 ? -4.717 20.465 -41.690 1.00 30.94 583 ILE A CA 1
ATOM 4803 C C . ILE A 1 583 ? -6.009 20.820 -40.958 1.00 30.94 583 ILE A C 1
ATOM 4805 O O . ILE A 1 583 ? -6.172 22.021 -40.634 1.00 30.94 583 ILE A O 1
#

Mean predicted aligned error: 23.97 Å

InterPro domains:
  IPR011009 Protein kinase-like domain superfamily [SSF56112] (3-40)